Protein AF-0000000072303095 (afdb_homodimer)

Organism: Meleagris gallopavo (NCBI:txid9103)

Solvent-accessible surface area (backbone atoms only — not comparable to full-atom values): 35187 Å² total; per-residue (Å²): 137,79,79,78,81,76,79,79,78,76,76,75,73,76,74,73,74,80,62,56,91,81,59,52,53,69,92,52,25,49,20,36,34,30,20,55,57,15,39,23,52,45,64,68,56,49,47,39,30,75,75,62,30,64,69,54,31,46,50,50,41,56,76,38,31,84,55,69,64,47,73,21,48,40,32,64,38,52,52,29,50,51,49,46,37,54,54,42,42,71,76,35,71,84,61,37,74,36,70,40,50,30,44,39,29,37,48,44,72,78,46,41,57,25,55,52,45,28,36,55,72,73,66,54,86,64,82,45,76,43,66,47,56,70,40,80,55,58,79,48,38,65,80,62,54,43,46,33,38,38,23,53,45,59,68,58,27,46,52,27,43,76,72,72,31,23,40,21,23,44,40,71,42,79,40,94,61,87,66,63,88,69,44,33,32,44,32,31,26,38,65,20,25,38,24,31,38,59,67,59,50,40,34,74,74,63,29,65,70,52,37,45,54,50,37,59,77,37,35,88,50,61,69,56,70,20,64,40,35,64,45,54,49,55,52,44,55,54,50,49,56,32,42,75,68,76,28,60,94,70,43,35,65,44,39,34,39,50,26,45,52,29,26,57,60,40,34,45,23,53,49,50,27,38,48,75,72,71,46,78,56,36,23,39,33,22,40,33,44,48,78,60,39,51,52,44,61,66,67,46,39,47,36,31,41,33,41,48,66,69,59,39,51,46,25,22,76,67,24,35,32,29,24,42,21,82,40,48,73,75,49,57,63,62,71,76,101,130,86,76,79,80,74,81,80,76,78,78,74,74,73,74,75,61,72,40,55,90,81,61,52,53,65,91,52,26,48,20,37,36,31,20,57,58,15,41,23,52,43,63,68,57,49,48,39,30,73,75,63,29,64,70,55,30,49,51,51,41,55,77,38,30,85,54,70,64,46,73,21,47,40,33,63,38,53,53,28,49,51,48,44,37,53,55,43,43,70,77,36,73,85,61,38,74,37,71,39,48,30,44,40,31,39,48,44,44,78,48,44,42,26,55,36,46,28,37,54,71,74,65,54,85,47,33,29,34,38,25,39,38,70,41,79,56,58,72,48,38,65,52,60,54,43,44,33,38,39,22,54,46,56,68,58,26,46,52,28,42,76,71,71,32,23,40,22,26,43,42,71,42,80,40,93,62,86,66,63,88,69,44,31,31,43,32,30,26,38,67,20,26,38,24,31,37,60,67,59,50,40,32,73,74,62,30,66,68,52,37,44,52,49,36,58,76,36,36,87,49,61,69,53,70,20,64,40,35,64,45,54,49,51,52,42,55,54,50,49,58,32,42,73,69,75,28,58,94,70,43,34,65,45,40,34,38,51,26,50,51,34,50,90,58,41,32,63,25,53,54,50,27,36,48,73,71,71,44,80,69,72,39,77,45,61,41,56,65,51,78,60,42,72,56,44,61,73,67,46,38,45,34,31,41,33,43,48,64,69,59,39,51,45,24,21,75,68,26,34,31,31,24,41,22,82,41,46,74,76,48,61,62,58,69,79,98

Structure (mmCIF, N/CA/C/O backbone):
data_AF-0000000072303095-model_v1
#
loop_
_entity.id
_entity.type
_entity.pdbx_description
1 polymer "5'-nucleotidase, cytosolic IB"
#
loop_
_atom_site.group_PDB
_atom_site.id
_atom_site.type_symbol
_atom_site.label_atom_id
_atom_site.label_alt_id
_atom_site.label_comp_id
_atom_site.label_asym_id
_atom_site.label_entity_id
_atom_site.label_seq_id
_atom_site.pdbx_PDB_ins_code
_atom_site.Cartn_x
_atom_site.Cartn_y
_atom_site.Cartn_z
_atom_site.occupancy
_atom_site.B_iso_or_equiv
_atom_site.auth_seq_id
_atom_site.auth_comp_id
_atom_site.auth_asym_id
_atom_site.auth_atom_id
_atom_site.pdbx_PDB_model_num
ATOM 1 N N . ARG A 1 1 ? -30.75 59.688 62.031 1 27.16 1 ARG A N 1
ATOM 2 C CA . ARG A 1 1 ? -31.391 59.219 60.812 1 27.16 1 ARG A CA 1
ATOM 3 C C . ARG A 1 1 ? -30.375 59.031 59.688 1 27.16 1 ARG A C 1
ATOM 5 O O . ARG A 1 1 ? -29.938 60.031 59.094 1 27.16 1 ARG A O 1
ATOM 12 N N . SER A 1 2 ? -29.328 58.188 59.969 1 30 2 SER A N 1
ATOM 13 C CA . SER A 1 2 ? -28.078 57.844 59.312 1 30 2 SER A CA 1
ATOM 14 C C . SER A 1 2 ? -28.344 57.281 57.906 1 30 2 SER A C 1
ATOM 16 O O . SER A 1 2 ? -29.188 56.406 57.75 1 30 2 SER A O 1
ATOM 18 N N . VAL A 1 3 ? -28.125 58.125 56.844 1 33.91 3 VAL A N 1
ATOM 19 C CA . VAL A 1 3 ? -28.391 57.906 55.438 1 33.91 3 VAL A CA 1
ATOM 20 C C . VAL A 1 3 ? -27.641 56.656 54.969 1 33.91 3 VAL A C 1
ATOM 22 O O . VAL A 1 3 ? -26.438 56.531 55.219 1 33.91 3 VAL A O 1
ATOM 25 N N . PRO A 1 4 ? -28.281 55.5 54.75 1 33.28 4 PRO A N 1
ATOM 26 C CA . PRO A 1 4 ? -27.688 54.219 54.375 1 33.28 4 PRO A CA 1
ATOM 27 C C . PRO A 1 4 ? -26.891 54.312 53.062 1 33.28 4 PRO A C 1
ATOM 29 O O . PRO A 1 4 ? -27.25 55.094 52.188 1 33.28 4 PRO A O 1
ATOM 32 N N . ASP A 1 5 ? -25.562 54.188 53.062 1 31.42 5 ASP A N 1
ATOM 33 C CA . ASP A 1 5 ? -24.625 54.219 51.969 1 31.42 5 ASP A CA 1
ATOM 34 C C . ASP A 1 5 ? -25.062 53.281 50.844 1 31.42 5 ASP A C 1
ATOM 36 O O . ASP A 1 5 ? -25.422 52.125 51.094 1 31.42 5 ASP A O 1
ATOM 40 N N . ALA A 1 6 ? -25.562 53.75 49.656 1 31.03 6 ALA A N 1
ATOM 41 C CA . ALA A 1 6 ? -26.016 53.094 48.469 1 31.03 6 ALA A CA 1
ATOM 42 C C . ALA A 1 6 ? -24.938 52.188 47.875 1 31.03 6 ALA A C 1
ATOM 44 O O . ALA A 1 6 ? -23.797 52.594 47.719 1 31.03 6 ALA A O 1
ATOM 45 N N . PRO A 1 7 ? -24.984 50.844 48.062 1 31.06 7 PRO A N 1
ATOM 46 C CA . PRO A 1 7 ? -23.969 49.938 47.562 1 31.06 7 PRO A CA 1
ATOM 47 C C . PRO A 1 7 ? -23.766 50.094 46.031 1 31.06 7 PRO A C 1
ATOM 49 O O . PRO A 1 7 ? -24.719 50.312 45.312 1 31.06 7 PRO A O 1
ATOM 52 N N . GLY A 1 8 ? -22.734 50.781 45.531 1 26.62 8 GLY A N 1
ATOM 53 C CA . GLY A 1 8 ? -22.391 50.938 44.125 1 26.62 8 GLY A CA 1
ATOM 54 C C . GLY A 1 8 ? -22.297 49.625 43.375 1 26.62 8 GLY A C 1
ATOM 55 O O . GLY A 1 8 ? -21.547 48.75 43.781 1 26.62 8 GLY A O 1
ATOM 56 N N . ALA A 1 9 ? -23.359 49.094 42.719 1 28.3 9 ALA A N 1
ATOM 57 C CA . ALA A 1 9 ? -23.484 47.906 41.844 1 28.3 9 ALA A CA 1
ATOM 58 C C . ALA A 1 9 ? -22.438 47.938 40.719 1 28.3 9 ALA A C 1
ATOM 60 O O . ALA A 1 9 ? -22.484 48.812 39.875 1 28.3 9 ALA A O 1
ATOM 61 N N . GLY A 1 10 ? -21.172 47.75 40.969 1 28.39 10 GLY A N 1
ATOM 62 C CA . GLY A 1 10 ? -20.219 47.594 39.875 1 28.39 10 GLY A CA 1
ATOM 63 C C . GLY A 1 10 ? -20.672 46.562 38.844 1 28.39 10 GLY A C 1
ATOM 64 O O . GLY A 1 10 ? -20.828 45.375 39.156 1 28.39 10 GLY A O 1
ATOM 65 N N . ALA A 1 11 ? -21.5 46.875 37.875 1 28.92 11 ALA A N 1
ATOM 66 C CA . ALA A 1 11 ? -21.891 46.062 36.719 1 28.92 11 ALA A CA 1
ATOM 67 C C . ALA A 1 11 ? -20.656 45.562 35.969 1 28.92 11 ALA A C 1
ATOM 69 O O . ALA A 1 11 ? -19.938 46.312 35.344 1 28.92 11 ALA A O 1
ATOM 70 N N . GLY A 1 12 ? -19.797 44.781 36.469 1 29.84 12 GLY A N 1
ATOM 71 C CA . GLY A 1 12 ? -18.844 44.094 35.625 1 29.84 12 GLY A CA 1
ATOM 72 C C . GLY A 1 12 ? -19.453 43.562 34.344 1 29.84 12 GLY A C 1
ATOM 73 O O . GLY A 1 12 ? -20.297 42.656 34.375 1 29.84 12 GLY A O 1
ATOM 74 N N . GLY A 1 13 ? -19.734 44.312 33.344 1 30.7 13 GLY A N 1
ATOM 75 C CA . GLY A 1 13 ? -20.219 43.875 32.062 1 30.7 13 GLY A CA 1
ATOM 76 C C . GLY A 1 13 ? -19.5 42.656 31.531 1 30.7 13 GLY A C 1
ATOM 77 O O . GLY A 1 13 ? -18.266 42.562 31.578 1 30.7 13 GLY A O 1
ATOM 78 N N . ALA A 1 14 ? -20.062 41.5 31.531 1 33.72 14 ALA A N 1
ATOM 79 C CA . ALA A 1 14 ? -19.641 40.312 30.844 1 33.72 14 ALA A CA 1
ATOM 80 C C . ALA A 1 14 ? -19.172 40.625 29.422 1 33.72 14 ALA A C 1
ATOM 82 O O . ALA A 1 14 ? -19.922 41.188 28.625 1 33.72 14 ALA A O 1
ATOM 83 N N . VAL A 1 15 ? -18 41 29.172 1 34.81 15 VAL A N 1
ATOM 84 C CA . VAL A 1 15 ? -17.453 40.969 27.812 1 34.81 15 VAL A CA 1
ATOM 85 C C . VAL A 1 15 ? -18.016 39.812 27.031 1 34.81 15 VAL A C 1
ATOM 87 O O . VAL A 1 15 ? -17.875 38.656 27.438 1 34.81 15 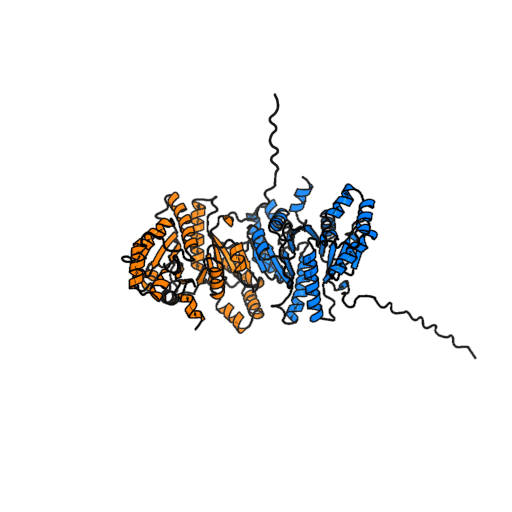VAL A O 1
ATOM 90 N N . ALA A 1 16 ? -19.078 39.812 26.406 1 37.66 16 ALA A N 1
ATOM 91 C CA . ALA A 1 16 ? -19.547 38.875 25.375 1 37.66 16 ALA A CA 1
ATOM 92 C C . ALA A 1 16 ? -18.375 38.375 24.531 1 37.66 16 ALA A C 1
ATOM 94 O O . ALA A 1 16 ? -17.672 39.156 23.891 1 37.66 16 ALA A O 1
ATOM 95 N N . THR A 1 17 ? -17.625 37.438 24.984 1 41.47 17 THR A N 1
ATOM 96 C CA . THR A 1 17 ? -16.609 36.781 24.141 1 41.47 17 THR A CA 1
ATOM 97 C C . THR A 1 17 ? -17.109 36.625 22.719 1 41.47 17 THR A C 1
ATOM 99 O O . THR A 1 17 ? -18.188 36.062 22.469 1 41.47 17 THR A O 1
ATOM 102 N N . LEU A 1 18 ? -17 37.594 21.859 1 45.16 18 LEU A N 1
ATOM 103 C CA . LEU A 1 18 ? -17.203 37.625 20.406 1 45.16 18 LEU A CA 1
ATOM 104 C C . LEU A 1 18 ? -16.75 36.344 19.75 1 45.16 18 LEU A C 1
ATOM 106 O O . LEU A 1 18 ? -16.406 36.312 18.562 1 45.16 18 LEU A O 1
ATOM 110 N N . LEU A 1 19 ? -16.578 35.344 20.5 1 52.59 19 LEU A N 1
ATOM 111 C CA . LEU A 1 19 ? -16.125 34.125 19.828 1 52.59 19 LEU A CA 1
ATOM 112 C C . LEU A 1 19 ? -17.203 33.562 18.922 1 52.59 19 LEU A C 1
ATOM 114 O O . LEU A 1 19 ? -18.375 33.531 19.297 1 52.59 19 LEU A O 1
ATOM 118 N N . SER A 1 20 ? -16.938 33.531 17.656 1 60.81 20 SER A N 1
ATOM 119 C CA . SER A 1 20 ? -17.828 32.812 16.75 1 60.81 20 SER A CA 1
ATOM 120 C C . SER A 1 20 ? -18.219 31.453 17.328 1 60.81 20 SER A C 1
ATOM 122 O O . SER A 1 20 ? -17.391 30.75 17.906 1 60.81 20 SER A O 1
ATOM 124 N N . PRO A 1 21 ? -19.469 31.297 17.641 1 58.56 21 PRO A N 1
ATOM 125 C CA . PRO A 1 21 ? -19.984 30.031 18.172 1 58.56 21 PRO A CA 1
ATOM 126 C C . PRO A 1 21 ? -19.344 28.812 17.516 1 58.56 21 PRO A C 1
ATOM 128 O O . PRO A 1 21 ? -19.344 27.719 18.094 1 58.56 21 PRO A O 1
ATOM 131 N N . LEU A 1 22 ? -18.688 29.031 16.469 1 68 22 LEU A N 1
ATOM 132 C CA . LEU A 1 22 ? -18.172 27.891 15.734 1 68 22 LEU A CA 1
ATOM 133 C C . LEU A 1 22 ? -16.703 27.641 16.062 1 68 22 LEU A C 1
ATOM 135 O O . LEU A 1 22 ? -16.156 26.594 15.711 1 68 22 LEU A O 1
ATOM 139 N N . GLN A 1 23 ? -16.141 28.531 16.844 1 77.88 23 GLN A N 1
ATOM 140 C CA . GLN A 1 23 ? -14.711 28.406 17.109 1 77.88 23 GLN A CA 1
ATOM 141 C C . GLN A 1 23 ? -14.453 27.656 18.422 1 77.88 23 GLN A C 1
ATOM 143 O O . GLN A 1 23 ? -14.977 28.031 19.469 1 77.88 23 GLN A O 1
ATOM 148 N N . PRO A 1 24 ? -13.633 26.641 18.359 1 83.38 24 PRO A N 1
ATOM 149 C CA . PRO A 1 24 ? -13.312 25.938 19.609 1 83.38 24 PRO A CA 1
ATOM 150 C C . PRO A 1 24 ? -12.367 26.719 20.516 1 83.38 24 PRO A C 1
ATOM 152 O O . PRO A 1 24 ? -11.594 27.547 20.031 1 83.38 24 PRO A O 1
ATOM 155 N N . LYS A 1 25 ? -12.539 26.453 21.812 1 84.19 25 LYS A N 1
ATOM 156 C CA . LYS A 1 25 ? -11.57 27.016 22.734 1 84.19 25 LYS A CA 1
ATOM 157 C C . LYS A 1 25 ? -10.18 26.438 22.516 1 84.19 25 LYS A C 1
ATOM 159 O O . LYS A 1 25 ? -10.023 25.234 22.359 1 84.19 25 LYS A O 1
ATOM 164 N N . PRO A 1 26 ? -9.234 27.203 22.484 1 82.75 26 PRO A N 1
ATOM 165 C CA . PRO A 1 26 ? -7.879 26.812 22.094 1 82.75 26 PRO A CA 1
ATOM 166 C C . PRO A 1 26 ? -7.352 25.641 22.922 1 82.75 26 PRO A C 1
ATOM 168 O O . PRO A 1 26 ? -6.656 24.766 22.391 1 82.75 26 PRO A O 1
ATOM 171 N N . GLN A 1 27 ? -7.703 25.531 24.188 1 85.69 27 GLN A N 1
ATOM 172 C CA . GLN A 1 27 ? -7.16 24.5 25.062 1 85.69 27 GLN A CA 1
ATOM 173 C C . GLN A 1 27 ? -7.672 23.125 24.672 1 85.69 27 GLN A C 1
ATOM 175 O O . GLN A 1 27 ? -7.055 22.109 25 1 85.69 27 GLN A O 1
ATOM 180 N N . HIS A 1 28 ? -8.719 23.094 23.969 1 89.62 28 HIS A N 1
ATOM 181 C CA . HIS A 1 28 ? -9.328 21.828 23.609 1 89.62 28 HIS A CA 1
ATOM 182 C C . HIS A 1 28 ? -9.18 21.547 22.125 1 89.62 28 HIS A C 1
ATOM 184 O O . HIS A 1 28 ? -9.445 20.438 21.656 1 89.62 28 HIS A O 1
ATOM 190 N N . ALA A 1 29 ? -8.75 22.547 21.438 1 94.62 29 ALA A N 1
ATOM 191 C CA . ALA A 1 29 ? -8.688 22.453 19.984 1 94.62 29 ALA A CA 1
ATOM 192 C C . ALA A 1 29 ? -7.395 21.781 19.531 1 94.62 29 ALA A C 1
ATOM 194 O O . ALA A 1 29 ? -6.422 21.719 20.281 1 94.62 29 ALA A O 1
ATOM 195 N N . ILE A 1 30 ? -7.445 21.203 18.406 1 97.19 30 ILE A N 1
ATOM 196 C CA . ILE A 1 30 ? -6.234 20.812 17.688 1 97.19 30 ILE A CA 1
ATOM 197 C C . ILE A 1 30 ? -5.82 21.938 16.734 1 97.19 30 ILE A C 1
ATOM 199 O O . ILE A 1 30 ? -6.383 22.078 15.648 1 97.19 30 ILE A O 1
ATOM 203 N N . THR A 1 31 ? -4.855 22.703 17.141 1 97.94 31 THR A N 1
ATOM 204 C CA . THR A 1 31 ? -4.484 23.906 16.422 1 97.94 31 THR A CA 1
ATOM 205 C C . THR A 1 31 ? -3.502 23.594 15.305 1 97.94 31 THR A C 1
ATOM 207 O O . THR A 1 31 ? -2.426 23.047 15.547 1 97.94 31 THR A O 1
ATOM 210 N N . VAL A 1 32 ? -3.857 23.906 14.102 1 98.5 32 VAL A N 1
ATOM 211 C CA . VAL A 1 32 ? -3.002 23.797 12.922 1 98.5 32 VAL A CA 1
ATOM 212 C C . VAL A 1 32 ? -2.639 25.188 12.414 1 98.5 32 VAL A C 1
ATOM 214 O O . VAL A 1 32 ? -3.498 25.906 11.914 1 98.5 32 VAL A O 1
ATOM 217 N N . ALA A 1 33 ? -1.366 25.531 12.562 1 98.56 33 ALA A N 1
ATOM 218 C CA . ALA A 1 33 ? -0.869 26.812 12.062 1 98.56 33 ALA A CA 1
ATOM 219 C C . ALA A 1 33 ? -0.322 26.672 10.648 1 98.56 33 ALA A C 1
ATOM 221 O O . ALA A 1 33 ? 0.458 25.75 10.367 1 98.56 33 ALA A O 1
ATOM 222 N N . VAL A 1 34 ? -0.742 27.547 9.773 1 98.31 34 VAL A N 1
ATOM 223 C CA . VAL A 1 34 ? -0.31 27.516 8.375 1 98.31 34 VAL A CA 1
ATOM 224 C C . VAL A 1 34 ? 0.239 28.891 7.977 1 98.31 34 VAL A C 1
ATOM 226 O O . VAL A 1 34 ? -0.32 29.922 8.352 1 98.31 34 VAL A O 1
ATOM 229 N N . SER A 1 35 ? 1.348 28.875 7.336 1 97.38 35 SER A N 1
ATOM 230 C CA . SER A 1 35 ? 1.865 30.141 6.82 1 97.38 35 SER A CA 1
ATOM 231 C C . SER A 1 35 ? 1.101 30.594 5.578 1 97.38 35 SER A C 1
ATOM 233 O O . SER A 1 35 ? 0.428 29.781 4.934 1 97.38 35 SER A O 1
ATOM 235 N N . SER A 1 36 ? 1.214 31.891 5.266 1 95.88 36 SER A N 1
ATOM 236 C CA . SER A 1 36 ? 0.499 32.438 4.117 1 95.88 36 SER A CA 1
ATOM 237 C C . SER A 1 36 ? 0.958 31.781 2.816 1 95.88 36 SER A C 1
ATOM 239 O O . SER A 1 36 ? 0.139 31.469 1.951 1 95.88 36 SER A O 1
ATOM 241 N N . ARG A 1 37 ? 2.26 31.469 2.715 1 95.06 37 ARG A N 1
ATOM 242 C CA . ARG A 1 37 ? 2.811 30.906 1.488 1 95.06 37 ARG A CA 1
ATOM 243 C C . ARG A 1 37 ? 2.475 29.422 1.374 1 95.06 37 ARG A C 1
ATOM 245 O O . ARG A 1 37 ? 2.617 28.828 0.302 1 95.06 37 ARG A O 1
ATOM 252 N N . ALA A 1 38 ? 2.104 28.812 2.461 1 96.94 38 ALA A N 1
ATOM 253 C CA . ALA A 1 38 ? 1.609 27.438 2.395 1 96.94 38 ALA A CA 1
ATOM 254 C C . ALA A 1 38 ? 0.136 27.406 1.999 1 96.94 38 ALA A C 1
ATOM 256 O O . ALA A 1 38 ? -0.295 26.516 1.266 1 96.94 38 ALA A O 1
ATOM 257 N N . LEU A 1 39 ? -0.591 28.359 2.445 1 97.31 39 LEU A N 1
ATOM 258 C CA . LEU A 1 39 ? -2.029 28.375 2.199 1 97.31 39 LEU A CA 1
ATOM 259 C C . LEU A 1 39 ? -2.334 28.875 0.788 1 97.31 39 LEU A C 1
ATOM 261 O O . LEU A 1 39 ? -3.258 28.375 0.141 1 97.31 39 LEU A O 1
ATOM 265 N N . PHE A 1 40 ? -1.58 29.844 0.32 1 96.25 40 PHE A N 1
ATOM 266 C CA . PHE A 1 40 ? -1.816 30.438 -0.988 1 96.25 40 PHE A CA 1
ATOM 267 C C . PHE A 1 40 ? -0.542 30.438 -1.823 1 96.25 40 PHE A C 1
ATOM 269 O O . PHE A 1 40 ? 0.563 30.406 -1.278 1 96.25 40 PHE A O 1
ATOM 276 N N . ASP A 1 41 ? -0.735 30.453 -3.123 1 94.94 41 ASP A N 1
ATOM 277 C CA . ASP A 1 41 ? 0.385 30.594 -4.047 1 94.94 41 ASP A CA 1
ATOM 278 C C . ASP A 1 41 ? 0.862 32.062 -4.102 1 94.94 41 ASP A C 1
ATOM 280 O O . ASP A 1 41 ? 0.244 32.875 -4.758 1 94.94 41 ASP A O 1
ATOM 284 N N . LEU A 1 42 ? 1.991 32.344 -3.512 1 94.19 42 LEU A N 1
ATOM 285 C CA . LEU A 1 42 ? 2.533 33.688 -3.459 1 94.19 42 LEU A CA 1
ATOM 286 C C . LEU A 1 42 ? 3.885 33.781 -4.164 1 94.19 42 LEU A C 1
ATOM 288 O O . LEU A 1 42 ? 4.773 34.5 -3.74 1 94.19 42 LEU A O 1
ATOM 292 N N . VAL A 1 43 ? 4.031 32.969 -5.141 1 91.5 43 VAL A N 1
ATOM 293 C CA . VAL A 1 43 ? 5.305 32.906 -5.852 1 91.5 43 VAL A CA 1
ATOM 294 C C . VAL A 1 43 ? 5.633 34.25 -6.465 1 91.5 43 VAL A C 1
ATOM 296 O O . VAL A 1 43 ? 6.742 34.781 -6.305 1 91.5 43 VAL A O 1
ATOM 299 N N . GLU A 1 44 ? 4.699 34.844 -7.172 1 93 44 GLU A N 1
ATOM 300 C CA . GLU A 1 44 ? 4.902 36.156 -7.785 1 93 44 GLU A CA 1
ATOM 301 C C . GLU A 1 44 ? 5.164 37.219 -6.73 1 93 44 GLU A C 1
ATOM 303 O O . GLU A 1 44 ? 6.059 38.062 -6.887 1 93 44 GLU A O 1
ATOM 308 N N . GLU A 1 45 ? 4.352 37.219 -5.727 1 93.31 45 GLU A N 1
ATOM 309 C CA . GLU A 1 45 ? 4.496 38.188 -4.645 1 93.31 45 GLU A CA 1
ATOM 310 C C . GLU A 1 45 ? 5.867 38.062 -3.98 1 93.31 45 GLU A C 1
ATOM 312 O O . GLU A 1 45 ? 6.5 39.094 -3.68 1 93.31 45 GLU A O 1
ATOM 317 N N . ARG A 1 46 ? 6.277 36.844 -3.764 1 90.81 46 ARG A N 1
ATOM 318 C CA . ARG A 1 46 ? 7.594 36.625 -3.176 1 90.81 46 ARG A CA 1
ATOM 319 C C . ARG A 1 46 ? 8.695 37.156 -4.086 1 90.81 46 ARG A C 1
ATOM 321 O O . ARG A 1 46 ? 9.68 37.75 -3.609 1 90.81 46 ARG A O 1
ATOM 328 N N . ARG A 1 47 ? 8.562 36.938 -5.32 1 94.56 47 ARG A N 1
ATOM 329 C CA . ARG A 1 47 ? 9.523 37.469 -6.285 1 94.56 47 ARG A CA 1
ATOM 330 C C . ARG A 1 47 ? 9.617 38.969 -6.207 1 94.56 47 ARG A C 1
ATOM 332 O O . ARG A 1 47 ? 10.719 39.531 -6.195 1 94.56 47 ARG A O 1
ATOM 339 N N . ILE A 1 48 ? 8.516 39.625 -6.191 1 95.5 48 ILE A N 1
ATOM 340 C CA . ILE A 1 48 ? 8.477 41.062 -6.094 1 95.5 48 ILE A CA 1
ATOM 341 C C . ILE A 1 48 ? 9.188 41.531 -4.824 1 95.5 48 ILE A C 1
ATOM 343 O O . ILE A 1 48 ? 10 42.438 -4.855 1 95.5 48 ILE A O 1
ATOM 347 N N . TYR A 1 49 ? 8.906 40.875 -3.725 1 92.25 49 TYR A N 1
ATOM 348 C CA . TYR A 1 49 ? 9.547 41.188 -2.455 1 92.25 49 TYR A CA 1
ATOM 349 C C . TYR A 1 49 ? 11.062 41.062 -2.561 1 92.25 49 TYR A C 1
ATOM 351 O O . TYR A 1 49 ? 11.797 41.938 -2.137 1 92.25 49 TYR A O 1
ATOM 359 N N . GLU A 1 50 ? 11.508 39.969 -3.123 1 93.38 50 GLU A N 1
ATOM 360 C CA . GLU A 1 50 ? 12.938 39.656 -3.199 1 93.38 50 GLU A CA 1
ATOM 361 C C . GLU A 1 50 ? 13.648 40.594 -4.176 1 93.38 50 GLU A C 1
ATOM 363 O O . GLU A 1 50 ? 14.766 41.031 -3.918 1 93.38 50 GLU A O 1
ATOM 368 N N . GLU A 1 51 ? 13 40.906 -5.246 1 96.75 51 GLU A N 1
ATOM 369 C CA . GLU A 1 51 ? 13.641 41.656 -6.32 1 96.75 51 GLU A CA 1
ATOM 370 C C . GLU A 1 51 ? 13.461 43.156 -6.125 1 96.75 51 GLU A C 1
ATOM 372 O O . GLU A 1 51 ? 14.328 43.938 -6.5 1 96.75 51 GLU A O 1
ATOM 377 N N . GLN A 1 52 ? 12.344 43.562 -5.574 1 96.62 52 GLN A N 1
ATOM 378 C CA . GLN A 1 52 ? 12.016 44.969 -5.59 1 96.62 52 GLN A CA 1
ATOM 379 C C . GLN A 1 52 ? 11.891 45.531 -4.176 1 96.62 52 GLN A C 1
ATOM 381 O O . GLN A 1 52 ? 11.797 46.75 -3.984 1 96.62 52 GLN A O 1
ATOM 386 N N . GLY A 1 53 ? 11.812 44.719 -3.203 1 93.44 53 GLY A N 1
ATOM 387 C CA . GLY A 1 53 ? 11.844 45.156 -1.817 1 93.44 53 GLY A CA 1
ATOM 388 C C . GLY A 1 53 ? 10.477 45.219 -1.176 1 93.44 53 GLY A C 1
ATOM 389 O O . GLY A 1 53 ? 9.461 45 -1.848 1 93.44 53 GLY A O 1
ATOM 390 N N . LEU A 1 54 ? 10.398 45.469 0.064 1 91.56 54 LEU A N 1
ATOM 391 C CA . LEU A 1 54 ? 9.203 45.438 0.902 1 91.56 54 LEU A CA 1
ATOM 392 C C . LEU A 1 54 ? 8.18 46.469 0.441 1 91.56 54 LEU A C 1
ATOM 394 O O . LEU A 1 54 ? 6.988 46.156 0.358 1 91.56 54 LEU A O 1
ATOM 398 N N . GLU A 1 55 ? 8.641 47.656 0.191 1 93.69 55 GLU A N 1
ATOM 399 C CA . GLU A 1 55 ? 7.73 48.75 -0.166 1 93.69 55 GLU A CA 1
ATOM 400 C C . GLU A 1 55 ? 6.941 48.406 -1.431 1 93.69 55 GLU A C 1
ATOM 402 O O . GLU A 1 55 ? 5.727 48.594 -1.479 1 93.69 55 GLU A O 1
ATOM 407 N N . LYS A 1 56 ? 7.629 47.938 -2.422 1 95.38 56 LYS A N 1
ATOM 408 C CA . LYS A 1 56 ? 6.973 47.562 -3.674 1 95.38 56 LYS A CA 1
ATOM 409 C C . LYS A 1 56 ? 6.047 46.375 -3.482 1 95.38 56 LYS A C 1
ATOM 411 O O . LYS A 1 56 ? 5 46.281 -4.125 1 95.38 56 LYS A O 1
ATOM 416 N N . TYR A 1 57 ? 6.488 45.438 -2.67 1 94.56 57 TYR A N 1
ATOM 417 C CA . TYR A 1 57 ? 5.668 44.312 -2.32 1 94.56 57 TYR A CA 1
ATOM 418 C C . TYR A 1 57 ? 4.355 44.75 -1.687 1 94.56 57 TYR A C 1
ATOM 420 O O . TYR A 1 57 ? 3.281 44.281 -2.088 1 94.56 57 TYR A O 1
ATOM 428 N N . VAL A 1 58 ? 4.414 45.625 -0.73 1 93.56 58 VAL A N 1
ATOM 429 C CA . VAL A 1 58 ? 3.232 46.094 -0.026 1 93.56 58 VAL A CA 1
ATOM 430 C C . VAL A 1 58 ? 2.314 46.844 -1.001 1 93.56 58 VAL A C 1
ATOM 432 O O . VAL A 1 58 ? 1.098 46.625 -0.994 1 93.56 58 VAL A O 1
ATOM 435 N N . GLU A 1 59 ? 2.908 47.688 -1.794 1 95.25 59 GLU A N 1
ATOM 436 C CA . GLU A 1 59 ? 2.15 48.406 -2.801 1 95.25 59 GLU A CA 1
ATOM 437 C C . GLU A 1 59 ? 1.407 47.469 -3.736 1 95.25 59 GLU A C 1
ATOM 439 O O . GLU A 1 59 ? 0.222 47.656 -4.016 1 95.25 59 GLU A O 1
ATOM 444 N N . TYR A 1 60 ? 2.1 46.5 -4.18 1 96.19 60 TYR A N 1
ATOM 445 C CA . TYR A 1 60 ? 1.518 45.531 -5.094 1 96.19 60 TYR A CA 1
ATOM 446 C C . TYR A 1 60 ? 0.337 44.812 -4.449 1 96.19 60 TYR A C 1
ATOM 448 O O . TYR A 1 60 ? -0.716 44.656 -5.07 1 96.19 60 TYR A O 1
ATOM 456 N N . GLN A 1 61 ? 0.511 44.375 -3.223 1 95.12 61 GLN A N 1
ATOM 457 C CA . GLN A 1 61 ? -0.539 43.656 -2.496 1 95.12 61 GLN A CA 1
ATOM 458 C C . GLN A 1 61 ? -1.755 44.562 -2.279 1 95.12 61 GLN A C 1
ATOM 460 O O . GLN A 1 61 ? -2.896 44.094 -2.406 1 95.12 61 GLN A O 1
ATOM 465 N N . GLN A 1 62 ? -1.53 45.812 -1.981 1 94.5 62 GLN A N 1
ATOM 466 C CA . GLN A 1 62 ? -2.621 46.75 -1.761 1 94.5 62 GLN A CA 1
ATOM 467 C C . GLN A 1 62 ? -3.385 47.031 -3.053 1 94.5 62 GLN A C 1
ATOM 469 O O . GLN A 1 62 ? -4.617 47.094 -3.049 1 94.5 62 GLN A O 1
ATOM 474 N N . GLU A 1 63 ? -2.676 47.125 -4.156 1 96.25 63 GLU A N 1
ATOM 475 C CA . GLU A 1 63 ? -3.293 47.375 -5.453 1 96.25 63 GLU A CA 1
ATOM 476 C C . GLU A 1 63 ? -4.105 46.188 -5.926 1 96.25 63 GLU A C 1
ATOM 478 O O . GLU A 1 63 ? -5.043 46.344 -6.715 1 96.25 63 GLU A O 1
ATOM 483 N N . ASN A 1 64 ? -3.725 45.062 -5.418 1 96.44 64 ASN A N 1
ATOM 484 C CA . ASN A 1 64 ? -4.375 43.812 -5.855 1 96.44 64 ASN A CA 1
ATOM 485 C C . ASN A 1 64 ? -5.176 43.188 -4.727 1 96.44 64 ASN A C 1
ATOM 487 O O . ASN A 1 64 ? -5.348 41.969 -4.699 1 96.44 64 ASN A O 1
ATOM 491 N N . GLU A 1 65 ? -5.609 43.938 -3.766 1 94.81 65 GLU A N 1
ATOM 492 C CA . GLU A 1 65 ? -6.277 43.438 -2.566 1 94.81 65 GLU A CA 1
ATOM 493 C C . GLU A 1 65 ? -7.52 42.625 -2.922 1 94.81 65 GLU A C 1
ATOM 495 O O . GLU A 1 65 ? -7.914 41.719 -2.182 1 94.81 65 GLU A O 1
ATOM 500 N N . ASN A 1 66 ? -8.125 42.906 -4.102 1 94.75 66 ASN A N 1
ATOM 501 C CA . ASN A 1 66 ? -9.367 42.219 -4.488 1 94.75 66 ASN A CA 1
ATOM 502 C C . ASN A 1 66 ? -9.125 41.125 -5.516 1 94.75 66 ASN A C 1
ATOM 504 O O . ASN A 1 66 ? -10.062 40.469 -5.961 1 94.75 66 ASN A O 1
ATOM 508 N N . VAL A 1 67 ? -7.891 40.938 -5.898 1 97.25 67 VAL A N 1
ATOM 509 C CA . VAL A 1 67 ? -7.535 39.812 -6.738 1 97.25 67 VAL A CA 1
ATOM 510 C C . VAL A 1 67 ? -7.27 38.562 -5.863 1 97.25 67 VAL A C 1
ATOM 512 O O . VAL A 1 67 ? -6.332 38.562 -5.062 1 97.25 67 VAL A O 1
ATOM 515 N N . THR A 1 68 ? -8.086 37.594 -6.008 1 97.75 68 THR A N 1
ATOM 516 C CA . THR A 1 68 ? -8.031 36.406 -5.172 1 97.75 68 THR A CA 1
ATOM 517 C C . THR A 1 68 ? -6.711 35.688 -5.367 1 97.75 68 THR A C 1
ATOM 519 O O . THR A 1 68 ? -6.25 35.5 -6.496 1 97.75 68 THR A O 1
ATOM 522 N N . LEU A 1 69 ? -6.137 35.312 -4.297 1 97 69 LEU A N 1
ATOM 523 C CA . LEU A 1 69 ? -4.922 34.5 -4.344 1 97 69 LEU A CA 1
ATOM 524 C C . LEU A 1 69 ? -5.242 33.062 -4.723 1 97 69 LEU A C 1
ATOM 526 O O . LEU A 1 69 ? -6.254 32.531 -4.285 1 97 69 LEU A O 1
ATOM 530 N N . LYS A 1 70 ? -4.363 32.5 -5.48 1 95.5 70 LYS A N 1
ATOM 531 C CA . LYS A 1 70 ? -4.539 31.109 -5.863 1 95.5 70 LYS A CA 1
ATOM 532 C C . LYS A 1 70 ? -4.172 30.172 -4.719 1 95.5 70 LYS A C 1
ATOM 534 O O . LYS A 1 70 ? -3.35 30.516 -3.867 1 95.5 70 LYS A O 1
ATOM 539 N N . PRO A 1 71 ? -4.766 28.953 -4.746 1 95.25 71 PRO A N 1
ATOM 540 C CA . PRO A 1 71 ? -4.473 27.984 -3.699 1 95.25 71 PRO A CA 1
ATOM 541 C C . PRO A 1 71 ? -2.998 27.578 -3.656 1 95.25 71 PRO A C 1
ATOM 543 O O . PRO A 1 71 ? -2.365 27.438 -4.703 1 95.25 71 PRO A O 1
ATOM 546 N N . GLY A 1 72 ? -2.486 27.484 -2.438 1 95.62 72 GLY A N 1
ATOM 547 C CA . GLY A 1 72 ? -1.154 26.938 -2.211 1 95.62 72 GLY A CA 1
ATOM 548 C C . GLY A 1 72 ? -1.159 25.469 -1.851 1 95.62 72 GLY A C 1
ATOM 549 O O . GLY A 1 72 ? -2.189 24.797 -1.959 1 95.62 72 GLY A O 1
ATOM 550 N N . PRO A 1 73 ? -0.001 24.969 -1.486 1 94.81 73 PRO A N 1
ATOM 551 C CA . PRO A 1 73 ? 0.129 23.531 -1.263 1 94.81 73 PRO A CA 1
ATOM 552 C C . PRO A 1 73 ? -0.691 23.047 -0.071 1 94.81 73 PRO A C 1
ATOM 554 O O . PRO A 1 73 ? -1.084 21.875 -0.024 1 94.81 73 PRO A O 1
ATOM 557 N N . ALA A 1 74 ? -1.029 23.891 0.893 1 96.88 74 ALA A N 1
ATOM 558 C CA . ALA A 1 74 ? -1.755 23.453 2.082 1 96.88 74 ALA A CA 1
ATOM 559 C C . ALA A 1 74 ? -3.258 23.672 1.917 1 96.88 74 ALA A C 1
ATOM 561 O O . ALA A 1 74 ? -4.043 23.297 2.795 1 96.88 74 ALA A O 1
ATOM 562 N N . PHE A 1 75 ? -3.711 24.203 0.827 1 96.25 75 PHE A N 1
ATOM 563 C CA . PHE A 1 75 ? -5.078 24.672 0.654 1 96.25 75 PHE A CA 1
ATOM 564 C C . PHE A 1 75 ? -6.074 23.531 0.803 1 96.25 75 PHE A C 1
ATOM 566 O O . PHE A 1 75 ? -7.004 23.609 1.605 1 96.25 75 PHE A O 1
ATOM 573 N N . HIS A 1 76 ? -5.848 22.5 0.109 1 95.56 76 HIS A N 1
ATOM 574 C CA . HIS A 1 76 ? -6.797 21.391 0.118 1 95.56 76 HIS A CA 1
ATOM 575 C C . HIS A 1 76 ? -6.742 20.625 1.437 1 95.56 76 HIS A C 1
ATOM 577 O O . HIS A 1 76 ? -7.75 20.062 1.881 1 95.56 76 HIS A O 1
ATOM 583 N N . PHE A 1 77 ? -5.586 20.594 2.021 1 97.25 77 PHE A N 1
ATOM 584 C CA . PHE A 1 77 ? -5.488 20.047 3.367 1 97.25 77 PHE A CA 1
ATOM 585 C C . PHE A 1 77 ? -6.375 20.812 4.336 1 97.25 77 PHE A C 1
ATOM 587 O O . PHE A 1 77 ? -7.137 20.219 5.098 1 97.25 77 PHE A O 1
ATOM 594 N N . VAL A 1 78 ? -6.305 22.109 4.309 1 97.81 78 VAL A N 1
ATOM 595 C CA . VAL A 1 78 ? -7.098 22.969 5.176 1 97.81 78 VAL A CA 1
ATOM 596 C C . VAL A 1 78 ? -8.586 22.766 4.906 1 97.81 78 VAL A C 1
ATOM 598 O O . VAL A 1 78 ? -9.383 22.641 5.844 1 97.81 78 VAL A O 1
ATOM 601 N N . LYS A 1 79 ? -8.938 22.672 3.652 1 97.12 79 LYS A N 1
ATOM 602 C CA . LYS A 1 79 ? -10.328 22.406 3.303 1 97.12 79 LYS A CA 1
ATOM 603 C C . LYS A 1 79 ? -10.805 21.078 3.898 1 97.12 79 LYS A C 1
ATOM 605 O O . LYS A 1 79 ? -11.938 20.984 4.383 1 97.12 79 LYS A O 1
ATOM 610 N N . ALA A 1 80 ? -9.969 20.125 3.828 1 97.94 80 ALA A N 1
ATOM 611 C CA . ALA A 1 80 ? -10.32 18.812 4.371 1 97.94 80 ALA A CA 1
ATOM 612 C C . ALA A 1 80 ? -10.484 18.875 5.887 1 97.94 80 ALA A C 1
ATOM 614 O O . ALA A 1 80 ? -11.367 18.219 6.449 1 97.94 80 ALA A O 1
ATOM 615 N N . LEU A 1 81 ? -9.617 19.641 6.582 1 98.19 81 LEU A N 1
ATOM 616 C CA . LEU A 1 81 ? -9.773 19.828 8.023 1 98.19 81 LEU A CA 1
ATOM 617 C C . LEU A 1 81 ? -11.133 20.438 8.344 1 98.19 81 LEU A C 1
ATOM 619 O O . LEU A 1 81 ? -11.781 20.016 9.312 1 98.19 81 LEU A O 1
ATOM 623 N N . GLU A 1 82 ? -11.516 21.375 7.566 1 97 82 GLU A N 1
ATOM 624 C CA . GLU A 1 82 ? -12.781 22.062 7.789 1 97 82 GLU A CA 1
ATOM 625 C C . GLU A 1 82 ? -13.961 21.109 7.57 1 97 82 GLU A C 1
ATOM 627 O O . GLU A 1 82 ? -14.984 21.219 8.25 1 97 82 GLU A O 1
ATOM 632 N N . HIS A 1 83 ? -13.836 20.25 6.621 1 97.44 83 HIS A N 1
ATOM 633 C CA . HIS A 1 83 ? -14.875 19.234 6.426 1 97.44 83 HIS A CA 1
ATOM 634 C C . HIS A 1 83 ? -15.023 18.359 7.656 1 97.44 83 HIS A C 1
ATOM 636 O O . HIS A 1 83 ? -16.141 18.047 8.07 1 97.44 83 HIS A O 1
ATOM 642 N N . VAL A 1 84 ? -13.914 17.922 8.188 1 98 84 VAL A N 1
ATOM 643 C CA . VAL A 1 84 ? -13.945 17.125 9.406 1 98 84 VAL A CA 1
ATOM 644 C C . VAL A 1 84 ? -14.656 17.906 10.516 1 98 84 VAL A C 1
ATOM 646 O O . VAL A 1 84 ? -15.5 17.359 11.227 1 98 84 VAL A O 1
ATOM 649 N N . ASN A 1 85 ? -14.32 19.188 10.664 1 96.94 85 ASN A N 1
ATOM 650 C CA . ASN A 1 85 ? -14.961 20.047 11.656 1 96.94 85 ASN A CA 1
ATOM 651 C C . ASN A 1 85 ? -16.484 20.078 11.469 1 96.94 85 ASN A C 1
ATOM 653 O O . ASN A 1 85 ? -17.234 19.984 12.438 1 96.94 85 ASN A O 1
ATOM 657 N N . ALA A 1 86 ? -16.891 20.25 10.242 1 96.19 86 ALA A N 1
ATOM 658 C CA . ALA A 1 86 ? -18.328 20.312 9.953 1 96.19 86 ALA A CA 1
ATOM 659 C C . ALA A 1 86 ? -19.031 19.031 10.391 1 96.19 86 ALA A C 1
ATOM 661 O O . ALA A 1 86 ? -20.109 19.078 10.977 1 96.19 86 ALA A O 1
ATOM 662 N N . ARG A 1 87 ? -18.438 17.891 10.125 1 97.19 87 ARG A N 1
ATOM 663 C CA . ARG A 1 87 ? -19 16.594 10.516 1 97.19 87 ARG A CA 1
ATOM 664 C C . ARG A 1 87 ? -19.047 16.453 12.031 1 97.19 87 ARG A C 1
ATOM 666 O O . ARG A 1 87 ? -20 15.906 12.578 1 97.19 87 ARG A O 1
ATOM 673 N N . LEU A 1 88 ? -18.016 16.938 12.695 1 96.94 88 LEU A N 1
ATOM 674 C CA . LEU A 1 88 ? -17.969 16.875 14.156 1 96.94 88 LEU A CA 1
ATOM 675 C C . LEU A 1 88 ? -19.062 17.766 14.758 1 96.94 88 LEU A C 1
ATOM 677 O O . LEU A 1 88 ? -19.703 17.391 15.742 1 96.94 88 LEU A O 1
ATOM 681 N N . LEU A 1 89 ? -19.234 18.922 14.188 1 95.5 89 LEU A N 1
ATOM 682 C CA . LEU A 1 89 ? -20.25 19.859 14.688 1 95.5 89 LEU A CA 1
ATOM 683 C C . LEU A 1 89 ? -21.641 19.266 14.547 1 95.5 89 LEU A C 1
ATOM 685 O O . LEU A 1 89 ? -22.516 19.516 15.383 1 95.5 89 LEU A O 1
ATOM 689 N N . GLU A 1 90 ? -21.828 18.453 13.516 1 95.88 90 GLU A N 1
ATOM 690 C CA . GLU A 1 90 ? -23.094 17.781 13.312 1 95.88 90 GLU A CA 1
ATOM 691 C C . GLU A 1 90 ? -23.328 16.719 14.391 1 95.88 90 GLU A C 1
ATOM 693 O O . GLU A 1 90 ? -24.453 16.594 14.914 1 95.88 90 GLU A O 1
ATOM 698 N N . LEU A 1 91 ? -22.328 16.016 14.727 1 95.88 91 LEU A N 1
ATOM 699 C CA . LEU A 1 91 ? -22.453 14.883 15.641 1 95.88 91 LEU A CA 1
ATOM 700 C C . LEU A 1 91 ? -22.344 15.344 17.094 1 95.88 91 LEU A C 1
ATOM 702 O O . LEU A 1 91 ? -22.953 14.75 17.984 1 95.88 91 LEU A O 1
ATOM 706 N N . TYR A 1 92 ? -21.531 16.359 17.25 1 95.56 92 TYR A N 1
ATOM 707 C CA . TYR A 1 92 ? -21.25 16.891 18.578 1 95.56 92 TYR A CA 1
ATOM 708 C C . TYR A 1 92 ? -21.344 18.422 18.578 1 95.56 92 TYR A C 1
ATOM 710 O O . TYR A 1 92 ? -20.328 19.109 18.734 1 95.56 92 TYR A O 1
ATOM 718 N N . PRO A 1 93 ? -22.438 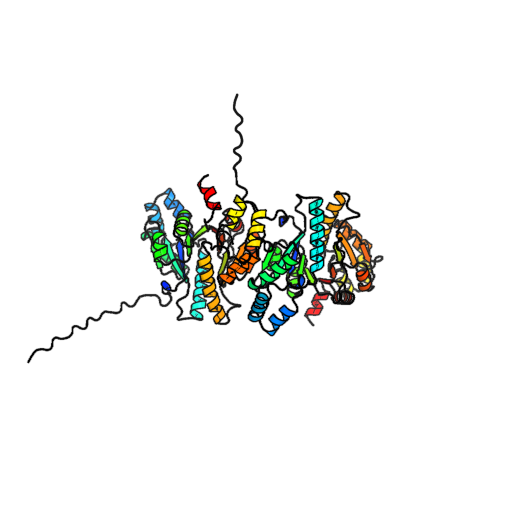19.016 18.562 1 92.19 93 PRO A N 1
ATOM 719 C CA . PRO A 1 93 ? -22.594 20.453 18.422 1 92.19 93 PRO A CA 1
ATOM 720 C C . PRO A 1 93 ? -21.953 21.234 19.562 1 92.19 93 PRO A C 1
ATOM 722 O O . PRO A 1 93 ? -21.516 22.375 19.359 1 92.19 93 PRO A O 1
ATOM 725 N N . ASP A 1 94 ? -21.797 20.594 20.734 1 90.12 94 ASP A N 1
ATOM 726 C CA . ASP A 1 94 ? -21.312 21.328 21.906 1 90.12 94 ASP A CA 1
ATOM 727 C C . ASP A 1 94 ? -19.844 20.984 22.188 1 90.12 94 ASP A C 1
ATOM 729 O O . ASP A 1 94 ? -19.234 21.547 23.094 1 90.12 94 ASP A O 1
ATOM 733 N N . ASP A 1 95 ? -19.312 20.125 21.344 1 89.38 95 ASP A N 1
ATOM 734 C CA . ASP A 1 95 ? -17.953 19.672 21.578 1 89.38 95 ASP A CA 1
ATOM 735 C C . ASP A 1 95 ? -16.938 20.672 21 1 89.38 95 ASP A C 1
ATOM 737 O O . ASP A 1 95 ? -17.188 21.266 19.953 1 89.38 95 ASP A O 1
ATOM 741 N N . GLU A 1 96 ? -15.82 20.891 21.719 1 90.19 96 GLU A N 1
ATOM 742 C CA . GLU A 1 96 ? -14.812 21.859 21.328 1 90.19 96 GLU A CA 1
ATOM 743 C C . GLU A 1 96 ? -13.57 21.172 20.75 1 90.19 96 GLU A C 1
ATOM 745 O O . GLU A 1 96 ? -12.633 21.844 20.312 1 90.19 96 GLU A O 1
ATOM 750 N N . GLU A 1 97 ? -13.602 19.875 20.781 1 93.06 97 GLU A N 1
ATOM 751 C CA . GLU A 1 97 ? -12.469 19.141 20.25 1 93.06 97 GLU A CA 1
ATOM 752 C C . GLU A 1 97 ? -12.555 19.031 18.719 1 93.06 97 GLU A C 1
ATOM 754 O O . GLU A 1 97 ? -13.125 18.062 18.188 1 93.06 97 GLU A O 1
ATOM 759 N N . ARG A 1 98 ? -12.062 20.016 18.109 1 96.06 98 ARG A N 1
ATOM 760 C CA . ARG A 1 98 ? -12.016 20.141 16.656 1 96.06 98 ARG A CA 1
ATOM 761 C C . ARG A 1 98 ? -10.758 20.875 16.203 1 96.06 98 ARG A C 1
ATOM 763 O O . ARG A 1 98 ? -9.961 21.328 17.031 1 96.06 98 ARG A O 1
ATOM 770 N N . PHE A 1 99 ? -10.609 20.953 14.914 1 97.38 99 PHE A N 1
ATOM 771 C CA . PHE A 1 99 ? -9.453 21.672 14.398 1 97.38 99 PHE A CA 1
ATOM 772 C C . PHE A 1 99 ? -9.656 23.172 14.516 1 97.38 99 PHE A C 1
ATOM 774 O O . PHE A 1 99 ? -10.758 23.672 14.281 1 97.38 99 PHE A O 1
ATOM 781 N N . ASP A 1 100 ? -8.625 23.828 14.914 1 96.94 100 ASP A N 1
ATOM 782 C CA . ASP A 1 100 ? -8.5 25.281 14.852 1 96.94 100 ASP A CA 1
ATOM 783 C C . ASP A 1 100 ? -7.371 25.703 13.914 1 96.94 100 ASP A C 1
ATOM 785 O O . ASP A 1 100 ? -6.195 25.516 14.234 1 96.94 100 ASP A O 1
ATOM 789 N N . ILE A 1 101 ? -7.746 26.25 12.789 1 97.56 101 ILE A N 1
ATOM 790 C CA . ILE A 1 101 ? -6.754 26.641 11.805 1 97.56 101 ILE A CA 1
ATOM 791 C C . ILE A 1 101 ? -6.355 28.109 12.023 1 97.56 101 ILE A C 1
ATOM 793 O O . ILE A 1 101 ? -7.219 28.984 12.125 1 97.56 101 ILE A O 1
ATOM 797 N N . VAL A 1 102 ? -5.059 28.359 12.117 1 97.19 102 VAL A N 1
ATOM 798 C CA . VAL A 1 102 ? -4.531 29.688 12.359 1 97.19 102 VAL A CA 1
ATOM 799 C C . VAL A 1 102 ? -3.584 30.094 11.234 1 97.19 102 VAL A C 1
ATOM 801 O O . VAL A 1 102 ? -2.711 29.312 10.844 1 97.19 102 VAL A O 1
ATOM 804 N N . LEU A 1 103 ? -3.836 31.234 10.688 1 97.06 103 LEU A N 1
ATOM 805 C CA . LEU A 1 103 ? -2.902 31.766 9.703 1 97.06 103 LEU A CA 1
ATOM 806 C C . LEU A 1 103 ? -1.745 32.5 10.391 1 97.06 103 LEU A C 1
ATOM 808 O O . LEU A 1 103 ? -1.96 33.438 11.141 1 97.06 103 LEU A O 1
ATOM 812 N N . MET A 1 104 ? -0.513 32 10.148 1 95.38 104 MET A N 1
ATOM 813 C CA . MET A 1 104 ? 0.712 32.562 10.711 1 95.38 104 MET A CA 1
ATOM 814 C C . MET A 1 104 ? 1.614 33.125 9.617 1 95.38 104 MET A C 1
ATOM 816 O O . MET A 1 104 ? 2.162 32.375 8.812 1 95.38 104 MET A O 1
ATOM 820 N N . THR A 1 105 ? 1.797 34.406 9.641 1 91.69 105 THR A N 1
ATOM 821 C CA . THR A 1 105 ? 2.58 35 8.57 1 91.69 105 THR A CA 1
ATOM 822 C C . THR A 1 105 ? 3.504 36.094 9.117 1 91.69 105 THR A C 1
ATOM 824 O O . THR A 1 105 ? 3.195 36.719 10.133 1 91.69 105 THR A O 1
ATOM 827 N N . ASN A 1 106 ? 4.676 36.219 8.484 1 89.62 106 ASN A N 1
ATOM 828 C CA . ASN A 1 106 ? 5.57 37.312 8.859 1 89.62 106 ASN A CA 1
ATOM 829 C C . ASN A 1 106 ? 5.285 38.562 8.047 1 89.62 106 ASN A C 1
ATOM 831 O O . ASN A 1 106 ? 6.023 39.531 8.133 1 89.62 106 ASN A O 1
ATOM 835 N N . ASN A 1 107 ? 4.273 38.469 7.289 1 85.56 107 ASN A N 1
ATOM 836 C CA . ASN A 1 107 ? 3.893 39.656 6.5 1 85.56 107 ASN A CA 1
ATOM 837 C C . ASN A 1 107 ? 3.455 40.812 7.387 1 85.56 107 ASN A C 1
ATOM 839 O O . ASN A 1 107 ? 3.051 40.594 8.531 1 85.56 107 ASN A O 1
ATOM 843 N N . HIS A 1 108 ? 3.504 41.906 6.785 1 85.06 108 HIS A N 1
ATOM 844 C CA . HIS A 1 108 ? 2.984 43.125 7.438 1 85.06 108 HIS A CA 1
ATOM 845 C C . HIS A 1 108 ? 1.461 43.156 7.391 1 85.06 108 HIS A C 1
ATOM 847 O O . HIS A 1 108 ? 0.852 42.594 6.469 1 85.06 108 HIS A O 1
ATOM 853 N N . ALA A 1 109 ? 0.873 43.875 8.344 1 86.62 109 ALA A N 1
ATOM 854 C CA . ALA A 1 109 ? -0.579 43.938 8.492 1 86.62 109 ALA A CA 1
ATOM 855 C C . ALA A 1 109 ? -1.233 44.531 7.246 1 86.62 109 ALA A C 1
ATOM 857 O O . ALA A 1 109 ? -2.361 44.188 6.898 1 86.62 109 ALA A O 1
ATOM 858 N N . GLN A 1 110 ? -0.493 45.312 6.555 1 85.44 110 GLN A N 1
ATOM 859 C CA . GLN A 1 110 ? -1.024 46 5.375 1 85.44 110 GLN A CA 1
ATOM 860 C C . GLN A 1 110 ? -1.396 45 4.285 1 85.44 110 GLN A C 1
ATOM 862 O O . GLN A 1 110 ? -2.299 45.25 3.484 1 85.44 110 GLN A O 1
ATOM 867 N N . VAL A 1 111 ? -0.692 43.875 4.266 1 87.12 111 VAL A N 1
ATOM 868 C CA . VAL A 1 111 ? -0.934 42.875 3.236 1 87.12 111 VAL A CA 1
ATOM 869 C C . VAL A 1 111 ? -2.027 41.906 3.701 1 87.12 111 VAL A C 1
ATOM 871 O O . VAL A 1 111 ? -2.512 41.094 2.92 1 87.12 111 VAL A O 1
ATOM 874 N N . GLY A 1 112 ? -2.512 42.125 4.863 1 92.56 112 GLY A N 1
ATOM 875 C CA . GLY A 1 112 ? -3.461 41.188 5.477 1 92.56 112 GLY A CA 1
ATOM 876 C C . GLY A 1 112 ? -4.828 41.219 4.82 1 92.56 112 GLY A C 1
ATOM 877 O O . GLY A 1 112 ? -5.539 40.219 4.816 1 92.56 112 GLY A O 1
ATOM 878 N N . VAL A 1 113 ? -5.207 42.312 4.25 1 94.44 113 VAL A N 1
ATOM 879 C CA . VAL A 1 113 ? -6.535 42.5 3.674 1 94.44 113 VAL A CA 1
ATOM 880 C C . VAL A 1 113 ? -6.719 41.5 2.514 1 94.44 113 VAL A C 1
ATOM 882 O O . VAL A 1 113 ? -7.766 40.875 2.396 1 94.44 113 VAL A O 1
ATOM 885 N N . ARG A 1 114 ? -5.723 41.375 1.638 1 96.12 114 ARG A N 1
ATOM 886 C CA . ARG A 1 114 ? -5.82 40.438 0.509 1 96.12 114 ARG A CA 1
ATOM 887 C C . ARG A 1 114 ? -5.949 39 0.988 1 96.12 114 ARG A C 1
ATOM 889 O O . ARG A 1 114 ? -6.703 38.219 0.414 1 96.12 114 ARG A O 1
ATOM 896 N N . LEU A 1 115 ? -5.176 38.719 2.023 1 96.31 115 LEU A N 1
ATOM 897 C CA . LEU A 1 115 ? -5.27 37.375 2.617 1 96.31 115 LEU A CA 1
ATOM 898 C C . LEU A 1 115 ? -6.68 37.125 3.135 1 96.31 115 LEU A C 1
ATOM 900 O O . LEU A 1 115 ? -7.262 36.062 2.848 1 96.31 115 LEU A O 1
ATOM 904 N N . ILE A 1 116 ? -7.23 38.062 3.859 1 95.75 116 ILE A N 1
ATOM 905 C CA . ILE A 1 116 ? -8.57 37.938 4.43 1 95.75 116 ILE A CA 1
ATOM 906 C C . ILE A 1 116 ? -9.602 37.812 3.307 1 95.75 116 ILE A C 1
ATOM 908 O O . ILE A 1 116 ? -10.477 36.938 3.354 1 95.75 116 ILE A O 1
ATOM 912 N N . ASN A 1 117 ? -9.469 38.656 2.266 1 96.62 117 ASN A N 1
ATOM 913 C CA . ASN A 1 117 ? -10.383 38.625 1.129 1 96.62 117 ASN A CA 1
ATOM 914 C C . ASN A 1 117 ? -10.359 37.25 0.445 1 96.62 117 ASN A C 1
ATOM 916 O O . ASN A 1 117 ? -11.406 36.75 0.058 1 96.62 117 ASN A O 1
ATOM 920 N N . SER A 1 118 ? -9.188 36.75 0.262 1 97.44 118 SER A N 1
ATOM 921 C CA . SER A 1 118 ? -9.047 35.438 -0.388 1 97.44 118 SER A CA 1
ATOM 922 C C . SER A 1 118 ? -9.633 34.344 0.469 1 97.44 118 SER A C 1
ATOM 924 O O . SER A 1 118 ? -10.305 33.438 -0.044 1 97.44 118 SER A O 1
ATOM 926 N N . ILE A 1 119 ? -9.375 34.375 1.76 1 97.12 119 ILE A N 1
ATOM 927 C CA . ILE A 1 119 ? -9.938 33.406 2.699 1 97.12 119 ILE A CA 1
ATOM 928 C C . ILE A 1 119 ? -11.461 33.406 2.623 1 97.12 119 ILE A C 1
ATOM 930 O O . ILE A 1 119 ? -12.094 32.375 2.516 1 97.12 119 ILE A O 1
ATOM 934 N N . ASN A 1 120 ? -12.023 34.594 2.643 1 96.5 120 ASN A N 1
ATOM 935 C CA . ASN A 1 120 ? -13.477 34.781 2.564 1 96.5 120 ASN A CA 1
ATOM 936 C C . ASN A 1 120 ? -14.023 34.281 1.221 1 96.5 120 ASN A C 1
ATOM 938 O O . ASN A 1 120 ? -15.078 33.656 1.163 1 96.5 120 ASN A O 1
ATOM 942 N N . HIS A 1 121 ? -13.352 34.625 0.199 1 97.44 121 HIS A N 1
ATOM 943 C CA . HIS A 1 121 ? -13.766 34.188 -1.134 1 97.44 121 HIS A CA 1
ATOM 944 C C . HIS A 1 121 ? -13.922 32.688 -1.216 1 97.44 121 HIS A C 1
ATOM 946 O O . HIS A 1 121 ? -14.883 32.188 -1.808 1 97.44 121 HIS A O 1
ATOM 952 N N . TYR A 1 122 ? -12.945 31.969 -0.673 1 97.25 122 TYR A N 1
ATOM 953 C CA . TYR A 1 122 ? -12.938 30.516 -0.761 1 97.25 122 TYR A CA 1
ATOM 954 C C . TYR A 1 122 ? -13.812 29.906 0.32 1 97.25 122 TYR A C 1
ATOM 956 O O . TYR A 1 122 ? -13.93 28.672 0.411 1 97.25 122 TYR A O 1
ATOM 964 N N . GLY A 1 123 ? -14.344 30.734 1.206 1 96.12 123 GLY A N 1
ATOM 965 C CA . GLY A 1 123 ? -15.211 30.234 2.268 1 96.12 123 GLY A CA 1
ATOM 966 C C . GLY A 1 123 ? -14.453 29.5 3.354 1 96.12 123 GLY A C 1
ATOM 967 O O . GLY A 1 123 ? -14.984 28.562 3.959 1 96.12 123 GLY A O 1
ATOM 968 N N . LEU A 1 124 ? -13.195 29.828 3.561 1 96.75 124 LEU A N 1
ATOM 969 C CA . LEU A 1 124 ? -12.422 29.203 4.621 1 96.75 124 LEU A CA 1
ATOM 970 C C . LEU A 1 124 ? -12.812 29.75 5.988 1 96.75 124 LEU A C 1
ATOM 972 O O . LEU A 1 124 ? -13.117 30.938 6.117 1 96.75 124 LEU A O 1
ATOM 976 N N . THR A 1 125 ? -12.773 28.922 6.977 1 93 125 THR A N 1
ATOM 977 C CA . THR A 1 125 ? -13.156 29.312 8.328 1 93 125 THR A CA 1
ATOM 978 C C . THR A 1 125 ? -11.922 29.562 9.188 1 93 125 THR A C 1
ATOM 980 O O . THR A 1 125 ? -11.781 28.969 10.258 1 93 125 THR A O 1
ATOM 983 N N . ILE A 1 126 ? -11.07 30.344 8.719 1 95.44 126 ILE A N 1
ATOM 984 C CA . ILE A 1 126 ? -9.875 30.75 9.453 1 95.44 126 ILE A CA 1
ATOM 985 C C . ILE A 1 126 ? -10.125 32.062 10.164 1 95.44 126 ILE A C 1
ATOM 987 O O . ILE A 1 126 ? -10.141 33.125 9.539 1 95.44 126 ILE A O 1
ATOM 991 N N . GLU A 1 127 ? -10.219 32.062 11.469 1 91.38 127 GLU A N 1
ATOM 992 C CA . GLU A 1 127 ? -10.625 33.25 12.227 1 91.38 127 GLU A CA 1
ATOM 993 C C . GLU A 1 127 ? -9.445 33.844 12.992 1 91.38 127 GLU A C 1
ATOM 995 O O . GLU A 1 127 ? -9.484 35 13.383 1 91.38 127 GLU A O 1
ATOM 1000 N N . ARG A 1 128 ? -8.508 33.062 13.195 1 93.44 128 ARG A N 1
ATOM 1001 C CA . ARG A 1 128 ? -7.355 33.531 13.953 1 93.44 128 ARG A CA 1
ATOM 1002 C C . ARG A 1 128 ? -6.156 33.781 13.047 1 93.44 128 ARG A C 1
ATOM 1004 O O . ARG A 1 128 ? -5.812 32.906 12.227 1 93.44 128 ARG A O 1
ATOM 1011 N N . PHE A 1 129 ? -5.57 34.938 13.211 1 93.12 129 PHE A N 1
ATOM 1012 C CA . PHE A 1 129 ? -4.41 35.375 12.445 1 93.12 129 PHE A CA 1
ATOM 1013 C C . PHE A 1 129 ? -3.275 35.812 13.375 1 93.12 129 PHE A C 1
ATOM 1015 O O . PHE A 1 129 ? -3.516 36.375 14.445 1 93.12 129 PHE A O 1
ATOM 1022 N N . CYS A 1 130 ? -2.125 35.531 12.992 1 94.25 130 CYS A N 1
ATOM 1023 C CA . CYS A 1 130 ? -0.911 36.094 13.578 1 94.25 130 CYS A CA 1
ATOM 1024 C C . CYS A 1 130 ? -0.018 36.688 12.5 1 94.25 130 CYS A C 1
ATOM 1026 O O . CYS A 1 130 ? 0.518 35.969 11.656 1 94.25 130 CYS A O 1
ATOM 1028 N N . MET A 1 131 ? 0.052 38 12.406 1 92.56 131 MET A N 1
ATOM 1029 C CA . MET A 1 131 ? 0.906 38.75 11.484 1 92.56 131 MET A CA 1
ATOM 1030 C C . MET A 1 131 ? 2.029 39.438 12.234 1 92.56 131 MET A C 1
ATOM 1032 O O . MET A 1 131 ? 1.774 40.344 13.031 1 92.56 131 MET A O 1
ATOM 1036 N N . THR A 1 132 ? 3.273 39.062 11.914 1 93.69 132 THR A N 1
ATOM 1037 C CA . THR A 1 132 ? 4.359 39.469 12.805 1 93.69 132 THR A CA 1
ATOM 1038 C C . THR A 1 132 ? 5.172 40.594 12.195 1 93.69 132 THR A C 1
ATOM 1040 O O . THR A 1 132 ? 6.133 41.094 12.797 1 93.69 132 THR A O 1
ATOM 1043 N N . GLY A 1 133 ? 4.879 41.062 11.086 1 89.75 133 GLY A N 1
ATOM 1044 C CA . GLY A 1 133 ? 5.52 42.219 10.469 1 89.75 133 GLY A CA 1
ATOM 1045 C C . GLY A 1 133 ? 7.02 42.031 10.305 1 89.75 133 GLY A C 1
ATOM 1046 O O . GLY A 1 133 ? 7.801 42.875 10.734 1 89.75 133 GLY A O 1
ATOM 1047 N N . GLY A 1 134 ? 7.387 40.906 9.805 1 88.19 134 GLY A N 1
ATOM 1048 C CA . GLY A 1 134 ? 8.789 40.719 9.477 1 88.19 134 GLY A CA 1
ATOM 1049 C C . GLY A 1 134 ? 9.516 39.812 10.477 1 88.19 134 GLY A C 1
ATOM 1050 O O . GLY A 1 134 ? 10.602 39.312 10.195 1 88.19 134 GLY A O 1
ATOM 1051 N N . LYS A 1 135 ? 8.961 39.594 11.633 1 90.94 135 LYS A N 1
ATOM 1052 C CA . LYS A 1 135 ? 9.578 38.75 12.641 1 90.94 135 LYS A CA 1
ATOM 1053 C C . LYS A 1 135 ? 9.125 37.281 12.5 1 90.94 135 LYS A C 1
ATOM 1055 O O . LYS A 1 135 ? 8.086 37.031 11.883 1 90.94 135 LYS A O 1
ATOM 1060 N N . SER A 1 136 ? 9.969 36.406 13.062 1 91 136 SER A N 1
ATOM 1061 C CA . SER A 1 136 ? 9.617 35 12.984 1 91 136 SER A CA 1
ATOM 1062 C C . SER A 1 136 ? 8.352 34.688 13.781 1 91 136 SER A C 1
ATOM 1064 O O . SER A 1 136 ? 8.219 35.125 14.93 1 91 136 SER A O 1
ATOM 1066 N N . PRO A 1 137 ? 7.48 34 13.18 1 91.62 137 PRO A N 1
ATOM 1067 C CA . PRO A 1 137 ? 6.258 33.656 13.906 1 91.62 137 PRO A CA 1
ATOM 1068 C C . PRO A 1 137 ? 6.457 32.5 14.883 1 91.62 137 PRO A C 1
ATOM 1070 O O . PRO A 1 137 ? 5.535 32.156 15.633 1 91.62 137 PRO A O 1
ATOM 1073 N N . VAL A 1 138 ? 7.57 31.812 14.93 1 92.44 138 VAL A N 1
ATOM 1074 C CA . VAL A 1 138 ? 7.797 30.547 15.641 1 92.44 138 VAL A CA 1
ATOM 1075 C C . VAL A 1 138 ? 7.586 30.75 17.141 1 92.44 138 VAL A C 1
ATOM 1077 O O . VAL A 1 138 ? 7.078 29.859 17.828 1 92.44 138 VAL A O 1
ATOM 1080 N N . GLY A 1 139 ? 7.984 31.906 17.641 1 92.31 139 GLY A N 1
ATOM 1081 C CA . GLY A 1 139 ? 7.805 32.188 19.047 1 92.31 139 GLY A CA 1
ATOM 1082 C C . GLY A 1 139 ? 6.348 32.188 19.484 1 92.31 139 GLY A C 1
ATOM 1083 O O . GLY A 1 139 ? 6.047 31.938 20.656 1 92.31 139 GLY A O 1
ATOM 1084 N N . TYR A 1 140 ? 5.43 32.406 18.531 1 96.06 140 TYR A N 1
ATOM 1085 C CA . TYR A 1 140 ? 4.008 32.469 18.844 1 96.06 140 TYR A CA 1
ATOM 1086 C C . TYR A 1 140 ? 3.367 31.094 18.781 1 96.06 140 TYR A C 1
ATOM 1088 O O . TYR A 1 140 ? 2.262 30.891 19.281 1 96.06 140 TYR A O 1
ATOM 1096 N N . LEU A 1 141 ? 4.016 30.125 18.109 1 96.81 141 LEU A N 1
ATOM 1097 C CA . LEU A 1 141 ? 3.42 28.812 17.891 1 96.81 141 LEU A CA 1
ATOM 1098 C C . LEU A 1 141 ? 3.088 28.141 19.219 1 96.81 141 LEU A C 1
ATOM 1100 O O . LEU A 1 141 ? 2.016 27.547 19.375 1 96.81 141 LEU A O 1
ATOM 1104 N N . THR A 1 142 ? 4.023 28.266 20.141 1 94.31 142 THR A N 1
ATOM 1105 C CA . THR A 1 142 ? 3.793 27.672 21.453 1 94.31 142 THR A CA 1
ATOM 1106 C C . THR A 1 142 ? 2.617 28.344 22.156 1 94.31 142 THR A C 1
ATOM 1108 O O . THR A 1 142 ? 1.775 27.672 22.75 1 94.31 142 THR A O 1
ATOM 1111 N N . ALA A 1 143 ? 2.566 29.703 22.109 1 94.44 143 ALA A N 1
ATOM 1112 C CA . ALA A 1 143 ? 1.497 30.484 22.734 1 94.44 143 ALA A CA 1
ATOM 1113 C C . ALA A 1 143 ? 0.139 30.125 22.141 1 94.44 143 ALA A C 1
ATOM 1115 O O . ALA A 1 143 ? -0.881 30.172 22.828 1 94.44 143 ALA A O 1
ATOM 1116 N N . TYR A 1 144 ? 0.139 29.734 20.938 1 95.75 144 TYR A N 1
ATOM 1117 C CA . TYR A 1 144 ? -1.093 29.359 20.25 1 95.75 144 TYR A CA 1
ATOM 1118 C C . TYR A 1 144 ? -1.411 27.891 20.484 1 95.75 144 TYR A C 1
ATOM 1120 O O . TYR A 1 144 ? -2.332 27.344 19.859 1 95.75 144 TYR A O 1
ATOM 1128 N N . LEU A 1 145 ? -0.549 27.156 21.297 1 95.5 145 LEU A N 1
ATOM 1129 C CA . LEU A 1 145 ? -0.722 25.734 21.562 1 95.5 145 LEU A CA 1
ATOM 1130 C C . LEU A 1 145 ? -0.79 24.938 20.25 1 95.5 145 LEU A C 1
ATOM 1132 O O . LEU A 1 145 ? -1.6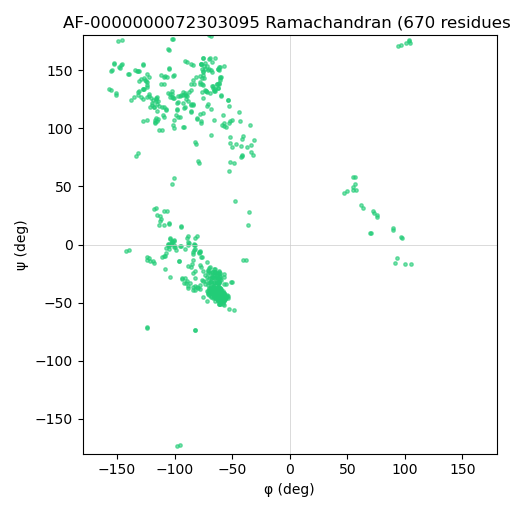94 24.125 20.078 1 95.5 145 LEU A O 1
ATOM 1136 N N . THR A 1 146 ? 0.113 25.219 19.375 1 97.75 146 THR A N 1
ATOM 1137 C CA . THR A 1 146 ? 0.106 24.672 18.016 1 97.75 146 THR A CA 1
ATOM 1138 C C . THR A 1 146 ? 0.417 23.172 18.047 1 97.75 146 THR A C 1
ATOM 1140 O O . THR A 1 146 ? 1.399 22.75 18.656 1 97.75 146 THR A O 1
ATOM 1143 N N . ASN A 1 147 ? -0.414 22.391 17.375 1 98.25 147 ASN A N 1
ATOM 1144 C CA . ASN A 1 147 ? -0.211 20.938 17.266 1 98.25 147 ASN A CA 1
ATOM 1145 C C . ASN A 1 147 ? 0.559 20.594 15.992 1 98.25 147 ASN A C 1
ATOM 1147 O O . ASN A 1 147 ? 1.248 19.562 15.938 1 98.25 147 ASN A O 1
ATOM 1151 N N . LEU A 1 148 ? 0.427 21.391 14.984 1 98.75 148 LEU A N 1
ATOM 1152 C CA . LEU A 1 148 ? 1.101 21.203 13.703 1 98.75 148 LEU A CA 1
ATOM 1153 C C . LEU A 1 148 ? 1.332 22.547 13.023 1 98.75 148 LEU A C 1
ATOM 1155 O O . LEU A 1 148 ? 0.425 23.391 12.961 1 98.75 148 LEU A O 1
ATOM 1159 N N . TYR A 1 149 ? 2.512 22.797 12.617 1 98.69 149 TYR A N 1
ATOM 1160 C CA . TYR A 1 149 ? 2.869 24 11.867 1 98.69 149 TYR A CA 1
ATOM 1161 C C . TYR A 1 149 ? 3.316 23.656 10.453 1 98.69 149 TYR A C 1
ATOM 1163 O O . TYR A 1 149 ? 4.223 22.844 10.266 1 98.69 149 TYR A O 1
ATOM 1171 N N . LEU A 1 150 ? 2.684 24.203 9.43 1 98.5 150 LEU A N 1
ATOM 1172 C CA . LEU A 1 150 ? 3.012 24.016 8.023 1 98.5 150 LEU A CA 1
ATOM 1173 C C . LEU A 1 150 ? 3.459 25.312 7.383 1 98.5 150 LEU A C 1
ATOM 1175 O O . LEU A 1 150 ? 2.756 26.328 7.469 1 98.5 150 LEU A O 1
ATOM 1179 N N . SER A 1 151 ? 4.594 25.266 6.77 1 97.81 151 SER A N 1
ATOM 1180 C CA . SER A 1 151 ? 5.141 26.484 6.168 1 97.81 151 SER A CA 1
ATOM 1181 C C . SER A 1 151 ? 5.918 26.156 4.895 1 97.81 151 SER A C 1
ATOM 1183 O O . SER A 1 151 ? 6.344 25.031 4.688 1 97.81 151 SER A O 1
ATOM 1185 N N . ALA A 1 152 ? 6 27.156 4.012 1 94.94 152 ALA A N 1
ATOM 1186 C CA . ALA A 1 152 ? 6.863 27.031 2.838 1 94.94 152 ALA A CA 1
ATOM 1187 C C . ALA A 1 152 ? 8.305 27.406 3.178 1 94.94 152 ALA A C 1
ATOM 1189 O O . ALA A 1 152 ? 9.211 27.219 2.363 1 94.94 152 ALA A O 1
ATOM 1190 N N . ASP A 1 153 ? 8.547 27.875 4.324 1 94.44 153 ASP A N 1
ATOM 1191 C CA . ASP A 1 153 ? 9.859 28.328 4.762 1 94.44 153 ASP A CA 1
ATOM 1192 C C . ASP A 1 153 ? 10.562 27.25 5.598 1 94.44 153 ASP A C 1
ATOM 1194 O O . ASP A 1 153 ? 10.242 27.078 6.773 1 94.44 153 ASP A O 1
ATOM 1198 N N . SER A 1 154 ? 11.594 26.703 5.043 1 95.12 154 SER A N 1
ATOM 1199 C CA . SER A 1 154 ? 12.266 25.578 5.691 1 95.12 154 SER A CA 1
ATOM 1200 C C . SER A 1 154 ? 12.984 26.031 6.957 1 95.12 154 SER A C 1
ATOM 1202 O O . SER A 1 154 ? 13.117 25.25 7.906 1 95.12 154 SER A O 1
ATOM 1204 N N . GLU A 1 155 ? 13.484 27.234 7.016 1 94.81 155 GLU A N 1
ATOM 1205 C CA . GLU A 1 155 ? 14.172 27.75 8.195 1 94.81 155 GLU A CA 1
ATOM 1206 C C . GLU A 1 155 ? 13.219 27.859 9.383 1 94.81 155 GLU A C 1
ATOM 1208 O O . GLU A 1 155 ? 13.57 27.484 10.508 1 94.81 155 GLU A O 1
ATOM 1213 N N . LYS A 1 156 ? 12.07 28.391 9.086 1 95.69 156 LYS A N 1
ATOM 1214 C CA . LYS A 1 156 ? 11.078 28.516 10.148 1 95.69 156 LYS A CA 1
ATOM 1215 C C . LYS A 1 156 ? 10.617 27.156 10.641 1 95.69 156 LYS A C 1
ATOM 1217 O O . LYS A 1 156 ? 10.328 26.969 11.828 1 95.69 156 LYS A O 1
ATOM 1222 N N . VAL A 1 157 ? 10.461 26.234 9.734 1 97.44 157 VAL A N 1
ATOM 1223 C CA . VAL A 1 157 ? 10.062 24.875 10.086 1 97.44 157 VAL A CA 1
ATOM 1224 C C . VAL A 1 157 ? 11.125 24.25 10.984 1 97.44 157 VAL A C 1
ATOM 1226 O O . VAL A 1 157 ? 10.797 23.609 11.992 1 97.44 157 VAL A O 1
ATOM 1229 N N . GLN A 1 158 ? 12.359 24.422 10.609 1 95.44 158 GLN A N 1
ATOM 1230 C CA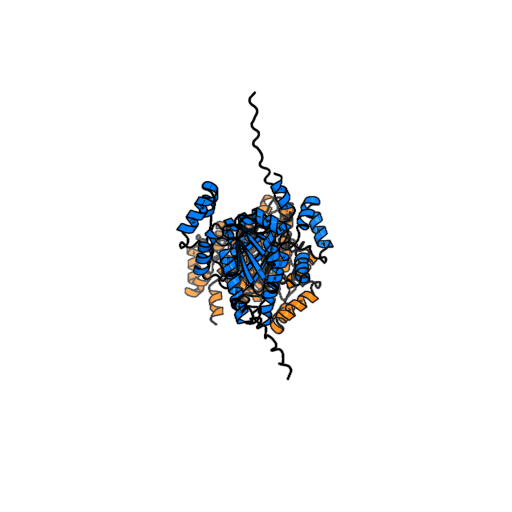 . GLN A 1 158 ? 13.453 23.875 11.414 1 95.44 158 GLN A CA 1
ATOM 1231 C C . GLN A 1 158 ? 13.438 24.469 12.82 1 95.44 158 GLN A C 1
ATOM 1233 O O . GLN A 1 158 ? 13.617 23.75 13.805 1 95.44 158 GLN A O 1
ATOM 1238 N N . GLU A 1 159 ? 13.242 25.75 12.875 1 94.88 159 GLU A N 1
ATOM 1239 C CA . GLU A 1 159 ? 13.148 26.422 14.164 1 94.88 159 GLU A CA 1
ATOM 1240 C C . GLU A 1 159 ? 12 25.859 15 1 94.88 159 GLU A C 1
ATOM 1242 O O . GLU A 1 159 ? 12.148 25.656 16.203 1 94.88 159 GLU A O 1
ATOM 1247 N N . ALA A 1 160 ? 10.906 25.641 14.383 1 96.94 160 ALA A N 1
ATOM 1248 C CA . ALA A 1 160 ? 9.734 25.125 15.07 1 96.94 160 ALA A CA 1
ATOM 1249 C C . ALA A 1 160 ? 9.984 23.719 15.602 1 96.94 160 ALA A C 1
ATOM 1251 O O . ALA A 1 160 ? 9.617 23.406 16.734 1 96.94 160 ALA A O 1
ATOM 1252 N N . ILE A 1 161 ? 10.562 22.844 14.805 1 95.56 161 ILE A N 1
ATOM 1253 C CA . ILE A 1 161 ? 10.883 21.484 15.211 1 95.56 161 ILE A CA 1
ATOM 1254 C C . ILE A 1 161 ? 11.812 21.5 16.422 1 95.56 161 ILE A C 1
ATOM 1256 O O . ILE A 1 161 ? 11.633 20.734 17.375 1 95.56 161 ILE A O 1
ATOM 1260 N N . GLU A 1 162 ? 12.805 22.375 16.344 1 93.31 162 GLU A N 1
ATOM 1261 C CA . GLU A 1 162 ? 13.75 22.516 17.453 1 93.31 162 GLU A CA 1
ATOM 1262 C C . GLU A 1 162 ? 13.055 22.984 18.719 1 93.31 162 GLU A C 1
ATOM 1264 O O . GLU A 1 162 ? 13.492 22.672 19.828 1 93.31 162 GLU A O 1
ATOM 1269 N N . ALA A 1 163 ? 12.016 23.703 18.531 1 94.62 163 ALA A N 1
ATOM 1270 C CA . ALA A 1 163 ? 11.234 24.188 19.672 1 94.62 163 ALA A CA 1
ATOM 1271 C C . ALA A 1 163 ? 10.25 23.125 20.156 1 94.62 163 ALA A C 1
ATOM 1273 O O . ALA A 1 163 ? 9.477 23.359 21.094 1 94.62 163 ALA A O 1
ATOM 1274 N N . GLY A 1 164 ? 10.203 21.938 19.531 1 94.5 164 GLY A N 1
ATOM 1275 C CA . GLY A 1 164 ? 9.383 20.812 19.953 1 94.5 164 GLY A CA 1
ATOM 1276 C C . GLY A 1 164 ? 8 20.812 19.328 1 94.5 164 GLY A C 1
ATOM 1277 O O . GLY A 1 164 ? 7.102 20.109 19.812 1 94.5 164 GLY A O 1
ATOM 1278 N N . ILE A 1 165 ? 7.805 21.594 18.312 1 96.88 165 ILE A N 1
ATOM 1279 C CA . ILE A 1 165 ? 6.508 21.672 17.656 1 96.88 165 ILE A CA 1
ATOM 1280 C C . ILE A 1 165 ? 6.531 20.859 16.359 1 96.88 165 ILE A C 1
ATOM 1282 O O . ILE A 1 165 ? 7.43 21.031 15.531 1 96.88 165 ILE A O 1
ATOM 1286 N N . ALA A 1 166 ? 5.57 19.953 16.234 1 98.12 166 ALA A N 1
ATOM 1287 C CA . ALA A 1 166 ? 5.441 19.234 14.961 1 98.12 166 ALA A CA 1
ATOM 1288 C C . ALA A 1 166 ? 5.328 20.203 13.789 1 98.12 166 ALA A C 1
ATOM 1290 O O . ALA A 1 166 ? 4.461 21.078 13.781 1 98.12 166 ALA A O 1
ATOM 1291 N N . SER A 1 167 ? 6.188 20.062 12.828 1 98.38 167 SER A N 1
ATOM 1292 C CA . SER A 1 167 ? 6.23 21.016 11.734 1 98.38 167 SER A CA 1
ATOM 1293 C C . SER A 1 167 ? 6.77 20.375 10.461 1 98.38 167 SER A C 1
ATOM 1295 O O . SER A 1 167 ? 7.453 19.359 10.516 1 98.38 167 SER A O 1
ATOM 1297 N N . ALA A 1 168 ? 6.41 20.938 9.359 1 98.5 168 ALA A N 1
ATOM 1298 C CA . ALA A 1 168 ? 6.887 20.438 8.07 1 98.5 168 ALA A CA 1
ATOM 1299 C C . ALA A 1 168 ? 6.887 21.531 7.016 1 98.5 168 ALA A C 1
ATOM 1301 O O . ALA A 1 168 ? 6.086 22.469 7.086 1 98.5 168 ALA A O 1
ATOM 1302 N N . THR A 1 169 ? 7.789 21.422 6.098 1 97.94 169 THR A N 1
ATOM 1303 C CA . THR A 1 169 ? 7.879 22.344 4.965 1 97.94 169 THR A CA 1
ATOM 1304 C C . THR A 1 169 ? 7.035 21.828 3.797 1 97.94 169 THR A C 1
ATOM 1306 O O . THR A 1 169 ? 7.176 20.688 3.373 1 97.94 169 THR A O 1
ATOM 1309 N N . MET A 1 170 ? 6.211 22.688 3.312 1 96.06 170 MET A N 1
ATOM 1310 C CA . MET A 1 170 ? 5.336 22.297 2.213 1 96.06 170 MET A CA 1
ATOM 1311 C C . MET A 1 170 ? 5.871 22.812 0.88 1 96.06 170 MET A C 1
ATOM 1313 O O . MET A 1 170 ? 6.445 23.906 0.814 1 96.06 170 MET A O 1
ATOM 1317 N N . PHE A 1 171 ? 5.609 21.938 -0.116 1 86.56 171 PHE A N 1
ATOM 1318 C CA . PHE A 1 171 ? 6.031 22.25 -1.475 1 86.56 171 PHE A CA 1
ATOM 1319 C C . PHE A 1 171 ? 4.855 22.188 -2.439 1 86.56 171 PHE A C 1
ATOM 1321 O O . PHE A 1 171 ? 3.932 21.391 -2.244 1 86.56 171 PHE A O 1
ATOM 1328 N N . THR A 1 172 ? 4.859 23.094 -3.328 1 78.62 172 THR A N 1
ATOM 1329 C CA . THR A 1 172 ? 3.803 23.047 -4.332 1 78.62 172 THR A CA 1
ATOM 1330 C C . THR A 1 172 ? 3.961 21.812 -5.223 1 78.62 172 THR A C 1
ATOM 1332 O O . THR A 1 172 ? 5.074 21.453 -5.609 1 78.62 172 THR A O 1
ATOM 1335 N N . ALA A 1 173 ? 2.803 21.172 -5.414 1 71.88 173 ALA A N 1
ATOM 1336 C CA . ALA A 1 173 ? 2.84 20.047 -6.336 1 71.88 173 ALA A CA 1
ATOM 1337 C C . ALA A 1 173 ? 2.928 20.516 -7.785 1 71.88 173 ALA A C 1
ATOM 1339 O O . ALA A 1 173 ? 2.518 21.641 -8.102 1 71.88 173 ALA A O 1
ATOM 1340 N N . ASN A 1 174 ? 3.453 19.75 -8.586 1 73 174 ASN A N 1
ATOM 1341 C CA . ASN A 1 174 ? 3.666 20.094 -9.992 1 73 174 ASN A CA 1
ATOM 1342 C C . ASN A 1 174 ? 2.432 19.797 -10.836 1 73 174 ASN A C 1
ATOM 1344 O O . ASN A 1 174 ? 2.34 20.219 -11.984 1 73 174 ASN A O 1
ATOM 1348 N N . LYS A 1 175 ? 1.563 19 -10.266 1 76.44 175 LYS A N 1
ATOM 1349 C CA . LYS A 1 175 ? 0.379 18.609 -11.031 1 76.44 175 LYS A CA 1
ATOM 1350 C C . LYS A 1 175 ? -0.891 18.797 -10.203 1 76.44 175 LYS A C 1
ATOM 1352 O O . LYS A 1 175 ? -0.852 18.75 -8.977 1 76.44 175 LYS A O 1
ATOM 1357 N N . ASP A 1 176 ? -1.922 19.094 -10.992 1 77.06 176 ASP A N 1
ATOM 1358 C CA . ASP A 1 176 ? -3.225 19.172 -10.344 1 77.06 176 ASP A CA 1
ATOM 1359 C C . ASP A 1 176 ? -3.824 17.781 -10.133 1 77.06 176 ASP A C 1
ATOM 1361 O O . ASP A 1 176 ? -4.031 17.047 -11.094 1 77.06 176 ASP A O 1
ATOM 1365 N N . VAL A 1 177 ? -3.838 17.422 -8.977 1 78.38 177 VAL A N 1
ATOM 1366 C CA . VAL A 1 177 ? -4.445 16.141 -8.664 1 78.38 177 VAL A CA 1
ATOM 1367 C C . VAL A 1 177 ? -5.77 16.359 -7.93 1 78.38 177 VAL A C 1
ATOM 1369 O O . VAL A 1 177 ? -5.934 17.344 -7.215 1 78.38 177 VAL A O 1
ATOM 1372 N N . ALA A 1 178 ? -6.664 15.484 -8.219 1 85.69 178 ALA A N 1
ATOM 1373 C CA . ALA A 1 178 ? -7.957 15.531 -7.539 1 85.69 178 ALA A CA 1
ATOM 1374 C C . ALA A 1 178 ? -7.855 14.992 -6.117 1 85.69 178 ALA A C 1
ATOM 1376 O O . ALA A 1 178 ? -7.191 13.977 -5.879 1 85.69 178 ALA A O 1
ATOM 1377 N N . TYR A 1 179 ? -8.406 15.758 -5.176 1 88.5 179 TYR A N 1
ATOM 1378 C CA . TYR A 1 179 ? -8.445 15.352 -3.775 1 88.5 179 TYR A CA 1
ATOM 1379 C C . TYR A 1 179 ? -9.844 14.906 -3.373 1 88.5 179 TYR A C 1
ATOM 1381 O O . TYR A 1 179 ? -10.836 15.336 -3.973 1 88.5 179 TYR A O 1
ATOM 1389 N N . SER A 1 180 ? -9.805 14.031 -2.416 1 90.69 180 SER A N 1
ATOM 1390 C CA . SER A 1 180 ? -11.094 13.711 -1.813 1 90.69 180 SER A CA 1
ATOM 1391 C C . SER A 1 180 ? -11.703 14.922 -1.13 1 90.69 180 SER A C 1
ATOM 1393 O O . SER A 1 180 ? -11.008 15.688 -0.462 1 90.69 180 SER A O 1
ATOM 1395 N N . ASP A 1 181 ? -13.016 15.102 -1.298 1 90.19 181 ASP A N 1
ATOM 1396 C CA . ASP A 1 181 ? -13.719 16.203 -0.645 1 90.19 181 ASP A CA 1
ATOM 1397 C C . ASP A 1 181 ? -14.5 15.703 0.573 1 90.19 181 ASP A C 1
ATOM 1399 O O . ASP A 1 181 ? -15.164 16.484 1.25 1 90.19 181 ASP A O 1
ATOM 1403 N N . THR A 1 182 ? -14.336 14.461 0.795 1 92.5 182 THR A N 1
ATOM 1404 C CA . THR A 1 182 ? -15.148 13.93 1.881 1 92.5 182 THR A CA 1
ATOM 1405 C C . THR A 1 182 ? -14.273 13.25 2.934 1 92.5 182 THR A C 1
ATOM 1407 O O . THR A 1 182 ? -14.75 12.914 4.02 1 92.5 182 THR A O 1
ATOM 1410 N N . GLN A 1 183 ? -13 13.078 2.557 1 97.06 183 GLN A N 1
ATOM 1411 C CA . GLN A 1 183 ? -12.141 12.367 3.498 1 97.06 183 GLN A CA 1
ATOM 1412 C C . GLN A 1 183 ? -10.766 13.031 3.594 1 97.06 183 GLN A C 1
ATOM 1414 O O . GLN A 1 183 ? -10.125 13.289 2.574 1 97.06 183 GLN A O 1
ATOM 1419 N N . LEU A 1 184 ? -10.391 13.391 4.832 1 98.5 184 LEU A N 1
ATOM 1420 C CA . LEU A 1 184 ? -9.023 13.836 5.109 1 98.5 184 LEU A CA 1
ATOM 1421 C C . LEU A 1 184 ? -8.062 12.648 5.125 1 98.5 184 LEU A C 1
ATOM 1423 O O . LEU A 1 184 ? -8.148 11.789 6.008 1 98.5 184 LEU A O 1
ATOM 1427 N N . ARG A 1 185 ? -7.188 12.617 4.168 1 98.12 185 ARG A N 1
ATOM 1428 C CA . ARG A 1 185 ? -6.191 11.555 4.074 1 98.12 185 ARG A CA 1
ATOM 1429 C C . ARG A 1 185 ? -4.805 12.07 4.445 1 98.12 185 ARG A C 1
ATOM 1431 O O . ARG A 1 185 ? -4.25 12.922 3.756 1 98.12 185 ARG A O 1
ATOM 1438 N N . VAL A 1 186 ? -4.254 11.531 5.523 1 98.56 186 VAL A N 1
ATOM 1439 C CA . VAL A 1 186 ? -2.939 11.938 6.008 1 98.56 186 VAL A CA 1
ATOM 1440 C C . VAL A 1 186 ? -1.991 10.742 6.008 1 98.56 186 VAL A C 1
ATOM 1442 O O . VAL A 1 186 ? -2.246 9.742 6.68 1 98.56 186 VAL A O 1
ATOM 1445 N N . ALA A 1 187 ? -0.905 10.844 5.262 1 98.44 187 ALA A N 1
ATOM 1446 C CA . ALA A 1 187 ? 0.089 9.781 5.176 1 98.44 187 ALA A CA 1
ATOM 1447 C C . ALA A 1 187 ? 1.385 10.18 5.879 1 98.44 187 ALA A C 1
ATOM 1449 O O . ALA A 1 187 ? 1.838 11.32 5.754 1 98.44 187 ALA A O 1
ATOM 1450 N N . PHE A 1 188 ? 1.953 9.219 6.621 1 98.62 188 PHE A N 1
ATOM 1451 C CA . PHE A 1 188 ? 3.176 9.445 7.379 1 98.62 188 PHE A CA 1
ATOM 1452 C C . PHE A 1 188 ? 4.25 8.438 6.992 1 98.62 188 PHE A C 1
ATOM 1454 O O . PHE A 1 188 ? 3.971 7.242 6.859 1 98.62 188 PHE A O 1
ATOM 1461 N N . ASP A 1 189 ? 5.43 8.961 6.828 1 97.56 189 ASP A N 1
ATOM 1462 C CA . ASP A 1 189 ? 6.586 8.07 6.934 1 97.56 189 ASP A CA 1
ATOM 1463 C C . ASP A 1 189 ? 6.777 7.59 8.367 1 97.56 189 ASP A C 1
ATOM 1465 O O . ASP A 1 189 ? 6.172 8.133 9.297 1 97.56 189 ASP A O 1
ATOM 1469 N N . GLY A 1 190 ? 7.496 6.504 8.531 1 97 190 GLY A N 1
ATOM 1470 C CA . GLY A 1 190 ? 7.762 5.965 9.852 1 97 190 GLY A CA 1
ATOM 1471 C C . GLY A 1 190 ? 8.922 6.652 10.555 1 97 190 GLY A C 1
ATOM 1472 O O . GLY A 1 190 ? 8.711 7.566 11.352 1 97 190 GLY A O 1
ATOM 1473 N N . ASP A 1 191 ? 10.141 6.367 10.102 1 94.62 191 ASP A N 1
ATOM 1474 C CA . ASP A 1 191 ? 11.359 6.809 10.758 1 94.62 191 ASP A CA 1
ATOM 1475 C C . ASP A 1 191 ? 11.586 8.305 10.562 1 94.62 191 ASP A C 1
ATOM 1477 O O . ASP A 1 191 ? 11.445 8.812 9.445 1 94.62 191 ASP A O 1
ATOM 1481 N N . ALA A 1 192 ? 11.883 8.961 11.664 1 95.56 192 ALA A N 1
ATOM 1482 C CA . ALA A 1 192 ? 12.172 10.391 11.742 1 95.56 192 ALA A CA 1
ATOM 1483 C C . ALA A 1 192 ? 10.914 11.219 11.484 1 95.56 192 ALA A C 1
ATOM 1485 O O . ALA A 1 192 ? 11 12.43 11.273 1 95.56 192 ALA A O 1
ATOM 1486 N N . VAL A 1 193 ? 9.766 10.555 11.438 1 97.81 193 VAL A N 1
ATOM 1487 C CA . VAL A 1 193 ? 8.484 11.258 11.344 1 97.81 193 VAL A CA 1
ATOM 1488 C C . VAL A 1 193 ? 7.574 10.844 12.492 1 97.81 193 VAL A C 1
ATOM 1490 O O . VAL A 1 193 ? 7.426 11.578 13.469 1 97.81 193 VAL A O 1
ATOM 1493 N N . LEU A 1 194 ? 7.043 9.594 12.453 1 98 194 LEU A N 1
ATOM 1494 C CA . LEU A 1 194 ? 6.258 9.086 13.57 1 98 194 LEU A CA 1
ATOM 1495 C C . LEU A 1 194 ? 7.168 8.547 14.672 1 98 194 LEU A C 1
ATOM 1497 O O . LEU A 1 194 ? 6.863 8.695 15.859 1 98 194 LEU A O 1
ATOM 1501 N N . PHE A 1 195 ? 8.227 7.895 14.211 1 97.31 195 PHE A N 1
ATOM 1502 C CA . PHE A 1 195 ? 9.219 7.332 15.125 1 97.31 195 PHE A CA 1
ATOM 1503 C C . PHE A 1 195 ? 10.492 8.164 15.125 1 97.31 195 PHE A C 1
ATOM 1505 O O . PHE A 1 195 ? 10.695 9 14.242 1 97.31 195 PHE A O 1
ATOM 1512 N N . SER A 1 196 ? 11.375 7.906 16.078 1 94.44 196 SER A N 1
ATOM 1513 C CA . SER A 1 196 ? 12.656 8.594 16.109 1 94.44 196 SER A CA 1
ATOM 1514 C C . SER A 1 196 ? 13.562 8.148 14.969 1 94.44 196 SER A C 1
ATOM 1516 O O . SER A 1 196 ? 13.164 7.312 14.148 1 94.44 196 SER A O 1
ATOM 1518 N N . ASP A 1 197 ? 14.734 8.711 14.914 1 89.81 197 ASP A N 1
ATOM 1519 C CA . ASP A 1 197 ? 15.703 8.344 13.883 1 89.81 197 ASP A CA 1
ATOM 1520 C C . ASP A 1 197 ? 16.656 7.273 14.383 1 89.81 197 ASP A C 1
ATOM 1522 O O . ASP A 1 197 ? 17.719 7.047 13.789 1 89.81 197 ASP A O 1
ATOM 1526 N N . GLU A 1 198 ? 16.344 6.645 15.43 1 87.75 198 GLU A N 1
ATOM 1527 C CA . GLU A 1 198 ? 17.219 5.648 16.047 1 87.75 198 GLU A CA 1
ATOM 1528 C C . GLU A 1 198 ? 17.578 4.543 15.062 1 87.75 198 GLU A C 1
ATOM 1530 O O . GLU A 1 198 ? 18.719 4.105 15 1 87.75 198 GLU A O 1
ATOM 1535 N N . SER A 1 199 ? 16.609 4.09 14.352 1 83.88 199 SER A N 1
ATOM 1536 C CA . SER A 1 199 ? 16.828 3.018 13.391 1 83.88 199 SER A CA 1
ATOM 1537 C C . SER A 1 199 ? 17.859 3.426 12.344 1 83.88 199 SER A C 1
ATOM 1539 O O . SER A 1 199 ? 18.734 2.629 11.977 1 83.88 199 SER A O 1
ATOM 1541 N N . GLU A 1 200 ? 17.75 4.605 11.883 1 84.81 200 GLU A N 1
ATOM 1542 C CA . GLU A 1 200 ? 18.688 5.117 10.898 1 84.81 200 GLU A CA 1
ATOM 1543 C C . GLU A 1 200 ? 20.094 5.219 11.484 1 84.81 200 GLU A C 1
ATOM 1545 O O . GLU A 1 200 ? 21.078 4.949 10.805 1 84.81 200 GLU A O 1
ATOM 1550 N N . GLN A 1 201 ? 20.188 5.617 12.68 1 87.38 201 GLN A N 1
ATOM 1551 C CA . GLN A 1 201 ? 21.469 5.711 13.367 1 87.38 201 GLN A CA 1
ATOM 1552 C C . GLN A 1 201 ? 22.125 4.344 13.484 1 87.38 201 GLN A C 1
ATOM 1554 O O . GLN A 1 201 ? 23.328 4.203 13.234 1 87.38 201 GLN A O 1
ATOM 1559 N N . ILE A 1 202 ? 21.375 3.377 13.836 1 88.19 202 ILE A N 1
ATOM 1560 C CA . ILE A 1 202 ? 21.906 2.027 14 1 88.19 202 ILE A CA 1
ATOM 1561 C C . ILE A 1 202 ? 22.406 1.506 12.648 1 88.19 202 ILE A C 1
ATOM 1563 O O . ILE A 1 202 ? 23.5 0.939 12.562 1 88.19 202 ILE A O 1
ATOM 1567 N N . VAL A 1 203 ? 21.609 1.734 11.594 1 85.12 203 VAL A N 1
ATOM 1568 C CA . VAL A 1 203 ? 22.016 1.271 10.266 1 85.12 203 VAL A CA 1
ATOM 1569 C C . VAL A 1 203 ? 23.297 1.971 9.836 1 85.12 203 VAL A C 1
ATOM 1571 O O . VAL A 1 203 ? 24.203 1.336 9.289 1 85.12 203 VAL A O 1
ATOM 1574 N N . LYS A 1 204 ? 23.406 3.27 10.039 1 83.75 204 LYS A N 1
ATOM 1575 C CA . LYS A 1 204 ? 24.578 4.047 9.648 1 83.75 204 LYS A CA 1
ATOM 1576 C C . LYS A 1 204 ? 25.812 3.637 10.445 1 83.75 204 LYS A C 1
ATOM 1578 O O . LYS A 1 204 ? 26.906 3.51 9.891 1 83.75 204 LYS A O 1
ATOM 1583 N N . GLU A 1 205 ? 25.625 3.346 11.711 1 89.25 205 GLU A N 1
ATOM 1584 C CA . GLU A 1 205 ? 26.75 3.09 12.602 1 89.25 205 GLU A CA 1
ATOM 1585 C C . GLU A 1 205 ? 27.141 1.615 12.586 1 89.25 205 GLU A C 1
ATOM 1587 O O . GLU A 1 205 ? 28.312 1.279 12.672 1 89.25 205 GLU A O 1
ATOM 1592 N N . GLN A 1 206 ? 26.141 0.737 12.5 1 90.5 206 GLN A N 1
ATOM 1593 C CA . GLN A 1 206 ? 26.422 -0.667 12.766 1 90.5 206 GLN A CA 1
ATOM 1594 C C . GLN A 1 206 ? 26.062 -1.543 11.57 1 90.5 206 GLN A C 1
ATOM 1596 O O . GLN A 1 206 ? 26.375 -2.734 11.547 1 90.5 206 GLN A O 1
ATOM 1601 N N . GLY A 1 207 ? 25.328 -1.011 10.648 1 87 207 GLY A N 1
ATOM 1602 C CA . GLY A 1 207 ? 24.969 -1.75 9.445 1 87 207 GLY A CA 1
ATOM 1603 C C . GLY A 1 207 ? 23.609 -2.406 9.531 1 87 207 GLY A C 1
ATOM 1604 O O . GLY A 1 207 ? 22.984 -2.424 10.594 1 87 207 GLY A O 1
ATOM 1605 N N . LEU A 1 208 ? 23.141 -2.947 8.445 1 83.75 208 LEU A N 1
ATOM 1606 C CA . LEU A 1 208 ? 21.797 -3.484 8.273 1 83.75 208 LEU A CA 1
ATOM 1607 C C . LEU A 1 208 ? 21.609 -4.75 9.102 1 83.75 208 LEU A C 1
ATOM 1609 O O . LEU A 1 208 ? 20.547 -4.957 9.688 1 83.75 208 LEU A O 1
ATOM 1613 N N . ASP A 1 209 ? 22.594 -5.617 9.148 1 86 209 ASP A N 1
ATOM 1614 C CA . ASP A 1 209 ? 22.5 -6.867 9.898 1 86 209 ASP A CA 1
ATOM 1615 C C . ASP A 1 209 ? 22.25 -6.602 11.383 1 86 209 ASP A C 1
ATOM 1617 O O . ASP A 1 209 ? 21.391 -7.238 12 1 86 209 ASP A O 1
ATOM 1621 N N . LYS A 1 210 ? 23.031 -5.688 11.867 1 87.81 210 LYS A N 1
ATOM 1622 C CA . LYS A 1 210 ? 22.875 -5.348 13.273 1 87.81 210 LYS A CA 1
ATOM 1623 C C . LYS A 1 210 ? 21.516 -4.707 13.547 1 87.81 210 LYS A C 1
ATOM 1625 O O . LYS A 1 210 ? 20.938 -4.879 14.625 1 87.81 210 LYS A O 1
ATOM 1630 N N . PHE A 1 211 ? 21.047 -4.016 12.594 1 89 211 PHE A N 1
ATOM 1631 C CA . PHE A 1 211 ? 19.703 -3.449 12.703 1 89 211 PHE A CA 1
ATOM 1632 C C . PHE A 1 211 ? 18.656 -4.551 12.859 1 89 211 PHE A C 1
ATOM 1634 O O . PHE A 1 211 ? 17.797 -4.473 13.734 1 89 211 PHE A O 1
ATOM 1641 N N . PHE A 1 212 ? 18.75 -5.508 12.039 1 83.62 212 PHE A N 1
ATOM 1642 C CA . PHE A 1 212 ? 17.781 -6.598 12.086 1 83.62 212 PHE A CA 1
ATOM 1643 C C . PHE A 1 212 ? 17.844 -7.312 13.438 1 83.62 212 PHE A C 1
ATOM 1645 O O . PHE A 1 212 ? 16.797 -7.629 14.016 1 83.62 212 PHE A O 1
ATOM 1652 N N . GLU A 1 213 ? 19.016 -7.562 13.883 1 88 213 GLU A N 1
ATOM 1653 C CA . GLU A 1 213 ? 19.188 -8.188 15.195 1 88 213 GLU A CA 1
ATOM 1654 C C . GLU A 1 213 ? 18.578 -7.332 16.297 1 88 213 GLU A C 1
ATOM 1656 O O . GLU A 1 213 ? 17.938 -7.852 17.203 1 88 213 GLU A O 1
ATOM 1661 N N . HIS A 1 214 ? 18.828 -6.074 16.188 1 89.44 214 HIS A N 1
ATOM 1662 C CA . HIS A 1 214 ? 18.297 -5.137 17.172 1 89.44 214 HIS A CA 1
ATOM 1663 C C . HIS A 1 214 ? 16.781 -5.152 17.203 1 89.44 214 HIS A C 1
ATOM 1665 O O . HIS A 1 214 ? 16.172 -5.168 18.281 1 89.44 214 HIS A O 1
ATOM 1671 N N . GLU A 1 215 ? 16.203 -5.102 16 1 90.31 215 GLU A N 1
ATOM 1672 C CA . GLU A 1 215 ? 14.742 -5.105 15.906 1 90.31 215 GLU A CA 1
ATOM 1673 C C . GLU A 1 215 ? 14.156 -6.387 16.484 1 90.31 215 GLU A C 1
ATOM 1675 O O . GLU A 1 215 ? 13.109 -6.352 17.156 1 90.31 215 GLU A O 1
ATOM 1680 N N . GLN A 1 216 ? 14.773 -7.496 16.203 1 86.94 216 GLN A N 1
ATOM 1681 C CA . GLN A 1 216 ? 14.312 -8.773 16.734 1 86.94 216 GLN A CA 1
ATOM 1682 C C . GLN A 1 216 ? 14.406 -8.812 18.25 1 86.94 216 GLN A C 1
ATOM 1684 O O . GLN A 1 216 ? 13.469 -9.25 18.922 1 86.94 216 GLN A O 1
ATOM 1689 N N . LEU A 1 217 ? 15.453 -8.336 18.844 1 90.88 217 LEU A N 1
ATOM 1690 C CA . LEU A 1 217 ? 15.695 -8.359 20.281 1 90.88 217 LEU A CA 1
ATOM 1691 C C . LEU A 1 217 ? 14.758 -7.406 21.016 1 90.88 217 LEU A C 1
ATOM 1693 O O . LEU A 1 217 ? 14.391 -7.652 22.172 1 90.88 217 LEU A O 1
ATOM 1697 N N . ASN A 1 218 ? 14.375 -6.375 20.312 1 92.81 218 ASN A N 1
ATOM 1698 C CA . ASN A 1 218 ? 13.586 -5.336 20.969 1 92.81 218 ASN A CA 1
ATOM 1699 C C . ASN A 1 218 ? 12.156 -5.293 20.438 1 92.81 218 ASN A C 1
ATOM 1701 O O . ASN A 1 218 ? 11.508 -4.246 20.453 1 92.81 218 ASN A O 1
ATOM 1705 N N . GLU A 1 219 ? 11.727 -6.344 19.891 1 90.44 219 GLU A N 1
ATOM 1706 C CA . GLU A 1 219 ? 10.414 -6.402 19.266 1 90.44 219 GLU A CA 1
ATOM 1707 C C . GLU A 1 219 ? 9.328 -5.898 20.203 1 90.44 219 GLU A C 1
ATOM 1709 O O . GLU A 1 219 ? 8.352 -5.293 19.766 1 90.44 219 GLU A O 1
ATOM 1714 N N . ASN A 1 220 ? 9.469 -6.098 21.516 1 92.31 220 ASN A N 1
ATOM 1715 C CA . ASN A 1 220 ? 8.438 -5.742 22.484 1 92.31 220 ASN A CA 1
ATOM 1716 C C . ASN A 1 220 ? 8.734 -4.41 23.172 1 92.31 220 ASN A C 1
ATOM 1718 O O . ASN A 1 220 ? 7.98 -3.969 24.031 1 92.31 220 ASN A O 1
ATOM 1722 N N . LYS A 1 221 ? 9.812 -3.785 22.891 1 95.25 221 LYS A N 1
ATOM 1723 C CA . LYS A 1 221 ? 10.117 -2.434 23.344 1 95.25 221 LYS A CA 1
ATOM 1724 C C . LYS A 1 221 ? 9.68 -1.393 22.312 1 95.25 221 LYS A C 1
ATOM 1726 O O . LYS A 1 221 ? 10.164 -1.391 21.188 1 95.25 221 LYS A O 1
ATOM 1731 N N . PRO A 1 222 ? 8.836 -0.507 22.703 1 96.25 222 PRO A N 1
ATOM 1732 C CA . PRO A 1 222 ? 8.344 0.487 21.75 1 96.25 222 PRO A CA 1
ATOM 1733 C C . PRO A 1 222 ? 9.461 1.352 21.156 1 96.25 222 PRO A C 1
ATOM 1735 O O . PRO A 1 222 ? 10.43 1.661 21.859 1 96.25 222 PRO A O 1
ATOM 1738 N N . LEU A 1 223 ? 9.289 1.67 19.938 1 96.75 223 LEU A N 1
ATOM 1739 C CA . LEU A 1 223 ? 10.156 2.656 19.312 1 96.75 223 LEU A CA 1
ATOM 1740 C C . LEU A 1 223 ? 10.023 4.016 19.984 1 96.75 223 LEU A C 1
ATOM 1742 O O . LEU A 1 223 ? 8.984 4.32 20.578 1 96.75 223 LEU A O 1
ATOM 1746 N N . ALA A 1 224 ? 11.117 4.77 19.938 1 96.38 224 ALA A N 1
ATOM 1747 C CA . ALA A 1 224 ? 11.039 6.145 20.438 1 96.38 224 ALA A CA 1
ATOM 1748 C C . ALA A 1 224 ? 10.203 7.016 19.5 1 96.38 224 ALA A C 1
ATOM 1750 O O . ALA A 1 224 ? 10.156 6.777 18.297 1 96.38 224 ALA A O 1
ATOM 1751 N N . GLN A 1 225 ? 9.578 8.031 20.062 1 96.81 225 GLN A N 1
ATOM 1752 C CA . GLN A 1 225 ? 8.625 8.852 19.328 1 96.81 225 GLN A CA 1
ATOM 1753 C C . GLN A 1 225 ? 9.352 9.805 18.375 1 96.81 225 GLN A C 1
ATOM 1755 O O . GLN A 1 225 ? 10.461 10.258 18.672 1 96.81 225 GLN A O 1
ATOM 1760 N N . GLY A 1 226 ? 8.703 10.109 17.25 1 97.19 226 GLY A N 1
ATOM 1761 C CA . GLY A 1 226 ? 9.133 11.156 16.344 1 97.19 226 GLY A CA 1
ATOM 1762 C C . GLY A 1 226 ? 8.336 12.438 16.5 1 97.19 226 GLY A C 1
ATOM 1763 O O . GLY A 1 226 ? 7.434 12.523 17.328 1 97.19 226 GLY A O 1
ATOM 1764 N N . PRO A 1 227 ? 8.742 13.414 15.742 1 97.31 227 PRO A N 1
ATOM 1765 C CA . PRO A 1 227 ? 8.172 14.758 15.922 1 97.31 227 PRO A CA 1
ATOM 1766 C C . PRO A 1 227 ? 6.676 14.812 15.633 1 97.31 227 PRO A C 1
ATOM 1768 O O . PRO A 1 227 ? 5.969 15.656 16.188 1 97.31 227 PRO A O 1
ATOM 1771 N N . LEU A 1 228 ? 6.152 13.914 14.773 1 98.31 228 LEU A N 1
ATOM 1772 C CA . LEU A 1 228 ? 4.762 14.062 14.359 1 98.31 228 LEU A CA 1
ATOM 1773 C C . LEU A 1 228 ? 3.873 13.047 15.07 1 98.31 228 LEU A C 1
ATOM 1775 O O . LEU A 1 228 ? 2.676 12.961 14.789 1 98.31 228 LEU A O 1
ATOM 1779 N N . LYS A 1 229 ? 4.387 12.289 15.984 1 98 229 LYS A N 1
ATOM 1780 C CA . LYS A 1 229 ? 3.588 11.336 16.75 1 98 229 LYS A CA 1
ATOM 1781 C C . LYS A 1 229 ? 2.391 12.023 17.406 1 98 229 LYS A C 1
ATOM 1783 O O . LYS A 1 229 ? 1.278 11.492 17.375 1 98 229 LYS A O 1
ATOM 1788 N N . GLY A 1 230 ? 2.629 13.188 18 1 97.38 230 GLY A N 1
ATOM 1789 C CA . GLY A 1 230 ? 1.565 13.93 18.672 1 97.38 230 GLY A CA 1
ATOM 1790 C C . GLY A 1 230 ? 0.417 14.273 17.734 1 97.38 230 GLY A C 1
ATOM 1791 O O . GLY A 1 230 ? -0.75 14.203 18.125 1 97.38 230 GLY A O 1
ATOM 1792 N N . PHE A 1 231 ? 0.703 14.688 16.578 1 98.19 231 PHE A N 1
ATOM 1793 C CA . PHE A 1 231 ? -0.351 15.031 15.625 1 98.19 231 PHE A CA 1
ATOM 1794 C C . PHE A 1 231 ? -1.159 13.797 15.242 1 98.19 231 PHE A C 1
ATOM 1796 O O . PHE A 1 231 ? -2.383 13.867 15.102 1 98.19 231 PHE A O 1
ATOM 1803 N N . LEU A 1 232 ? -0.462 12.68 15 1 98.31 232 LEU A N 1
ATOM 1804 C CA . LEU A 1 232 ? -1.192 11.445 14.734 1 98.31 232 LEU A CA 1
ATOM 1805 C C . LEU A 1 232 ? -2.121 11.102 15.891 1 98.31 232 LEU A C 1
ATOM 1807 O O . LEU A 1 232 ? -3.242 10.633 15.68 1 98.31 232 LEU A O 1
ATOM 1811 N N . GLU A 1 233 ? -1.672 11.305 17.109 1 97.69 233 GLU A N 1
ATOM 1812 C CA . GLU A 1 233 ? -2.506 11.078 18.281 1 97.69 233 GLU A CA 1
ATOM 1813 C C . GLU A 1 233 ? -3.762 11.945 18.25 1 97.69 233 GLU A C 1
ATOM 1815 O O . GLU A 1 233 ? -4.852 11.484 18.578 1 97.69 233 GLU A O 1
ATOM 1820 N N . ASP A 1 234 ? -3.578 13.172 17.906 1 97.62 234 ASP A N 1
ATOM 1821 C CA . ASP A 1 234 ? -4.707 14.094 17.781 1 97.62 234 ASP A CA 1
ATOM 1822 C C . ASP A 1 234 ? -5.719 13.586 16.75 1 97.62 234 ASP A C 1
ATOM 1824 O O . ASP A 1 234 ? -6.93 13.633 17 1 97.62 234 ASP A O 1
ATOM 1828 N N . LEU A 1 235 ? -5.23 13.156 15.609 1 97.88 235 LEU A N 1
ATOM 1829 C CA . LEU A 1 235 ? -6.113 12.602 14.594 1 97.88 235 LEU A CA 1
ATOM 1830 C C . LEU A 1 235 ? -6.883 11.406 15.133 1 97.88 235 LEU A C 1
ATOM 1832 O O . LEU A 1 235 ? -8.086 11.273 14.898 1 97.88 235 LEU A O 1
ATOM 1836 N N . GLY A 1 236 ? -6.133 10.562 15.82 1 96.44 236 GLY A N 1
ATOM 1837 C CA . GLY A 1 236 ? -6.758 9.391 16.406 1 96.44 236 GLY A CA 1
ATOM 1838 C C . GLY A 1 236 ? -7.867 9.734 17.391 1 96.44 236 GLY A C 1
ATOM 1839 O O . GLY A 1 236 ? -8.898 9.055 17.422 1 96.44 236 GLY A O 1
ATOM 1840 N N . LYS A 1 237 ? -7.656 10.734 18.203 1 96.25 237 LYS A N 1
ATOM 1841 C CA . LYS A 1 237 ? -8.68 11.188 19.141 1 96.25 237 LYS A CA 1
ATOM 1842 C C . LYS A 1 237 ? -9.953 11.602 18.406 1 96.25 237 LYS A C 1
ATOM 1844 O O . LYS A 1 237 ? -11.062 11.266 18.828 1 96.25 237 LYS A O 1
ATOM 1849 N N . LEU A 1 238 ? -9.797 12.297 17.375 1 97.25 238 LEU A N 1
ATOM 1850 C CA . LEU A 1 238 ? -10.953 12.727 16.609 1 97.25 238 LEU A CA 1
ATOM 1851 C C . LEU A 1 238 ? -11.641 11.539 15.938 1 97.25 238 LEU A C 1
ATOM 1853 O O . LEU A 1 238 ? -12.867 11.484 15.875 1 97.25 238 LEU A O 1
ATOM 1857 N N . GLN A 1 239 ? -10.867 10.594 15.375 1 96.38 239 GLN A N 1
ATOM 1858 C CA . GLN A 1 239 ? -11.438 9.391 14.781 1 96.38 239 GLN A CA 1
ATOM 1859 C C . GLN A 1 239 ? -12.328 8.648 15.773 1 96.38 239 GLN A C 1
ATOM 1861 O O . GLN A 1 239 ? -13.422 8.203 15.43 1 96.38 239 GLN A O 1
ATOM 1866 N N . LYS A 1 240 ? -11.852 8.531 17.016 1 95.44 240 LYS A N 1
ATOM 1867 C CA . LYS A 1 240 ? -12.594 7.812 18.047 1 95.44 240 LYS A CA 1
ATOM 1868 C C . LYS A 1 240 ? -13.945 8.469 18.297 1 95.44 240 LYS A C 1
ATOM 1870 O O . LYS A 1 240 ? -14.922 7.785 18.641 1 95.44 240 LYS A O 1
ATOM 1875 N N . LYS A 1 241 ? -14.039 9.75 18.156 1 96.06 241 LYS A N 1
ATOM 1876 C CA . LYS A 1 241 ? -15.32 10.438 18.297 1 96.06 241 LYS A CA 1
ATOM 1877 C C . LYS A 1 241 ? -16.312 9.984 17.234 1 96.06 241 LYS A C 1
ATOM 1879 O O . LYS A 1 241 ? -17.516 9.859 17.516 1 96.06 241 LYS A O 1
ATOM 1884 N N . PHE A 1 242 ? -15.836 9.75 16.062 1 96.25 242 PHE A N 1
ATOM 1885 C CA . PHE A 1 242 ? -16.703 9.242 15.008 1 96.25 242 PHE A CA 1
ATOM 1886 C C . PHE A 1 242 ? -17.109 7.801 15.289 1 96.25 242 PHE A C 1
ATOM 1888 O O . PHE A 1 242 ? -18.266 7.418 15.07 1 96.25 242 PHE A O 1
ATOM 1895 N N . TYR A 1 243 ? -16.109 7.016 15.773 1 92.38 243 TYR A N 1
ATOM 1896 C CA . TYR A 1 243 ? -16.406 5.629 16.109 1 92.38 243 TYR A CA 1
ATOM 1897 C C . TYR A 1 243 ? -17.484 5.539 17.172 1 92.38 243 TYR A C 1
ATOM 1899 O O . TYR A 1 243 ? -18.375 4.688 17.094 1 92.38 243 TYR A O 1
ATOM 1907 N N . ALA A 1 244 ? -17.453 6.406 18.109 1 94.38 244 ALA A N 1
ATOM 1908 C CA . ALA A 1 244 ? -18.406 6.418 19.219 1 94.38 244 ALA A CA 1
ATOM 1909 C C . ALA A 1 244 ? -19.812 6.699 18.75 1 94.38 244 ALA A C 1
ATOM 1911 O O . ALA A 1 244 ? -20.797 6.332 19.406 1 94.38 244 ALA A O 1
ATOM 1912 N N . LYS A 1 245 ? -19.984 7.293 17.609 1 95.44 245 LYS A N 1
ATOM 1913 C CA . LYS A 1 245 ? -21.281 7.598 17.031 1 95.44 245 LYS A CA 1
ATOM 1914 C C . LYS A 1 245 ? -21.625 6.637 15.883 1 95.44 245 LYS A C 1
ATOM 1916 O O . LYS A 1 245 ? -22.406 6.973 14.992 1 95.44 245 LYS A O 1
ATOM 1921 N N . ASN A 1 246 ? -20.938 5.465 15.766 1 91.38 246 ASN A N 1
ATOM 1922 C CA . ASN A 1 246 ? -21.141 4.418 14.773 1 91.38 246 ASN A CA 1
ATOM 1923 C C . ASN A 1 246 ? -20.859 4.918 13.359 1 91.38 246 ASN A C 1
ATOM 1925 O O . ASN A 1 246 ? -21.594 4.578 12.422 1 91.38 246 ASN A O 1
ATOM 1929 N N . GLU A 1 247 ? -19.922 5.855 13.281 1 93.62 247 GLU A N 1
ATOM 1930 C CA . GLU A 1 247 ? -19.531 6.406 11.984 1 93.62 247 GLU A CA 1
ATOM 1931 C C . GLU A 1 247 ? -18.156 5.898 11.555 1 93.62 247 GLU A C 1
ATOM 1933 O O . GLU A 1 247 ? -17.422 6.594 10.859 1 93.62 247 GLU A O 1
ATOM 1938 N N . ARG A 1 248 ? -17.766 4.754 11.961 1 86.69 248 ARG A N 1
ATOM 1939 C CA . ARG A 1 248 ? -16.453 4.215 11.648 1 86.69 248 ARG A CA 1
ATOM 1940 C C . ARG A 1 248 ? -16.266 4.066 10.141 1 86.69 248 ARG A C 1
ATOM 1942 O O . ARG A 1 248 ? -15.234 4.484 9.594 1 86.69 248 ARG A O 1
ATOM 1949 N N . LEU A 1 249 ? -17.25 3.529 9.453 1 84.25 249 LEU A N 1
ATOM 1950 C CA . LEU A 1 249 ? -17.172 3.277 8.016 1 84.25 249 LEU A CA 1
ATOM 1951 C C . LEU A 1 249 ? -17.219 4.586 7.234 1 84.25 249 LEU A C 1
ATOM 1953 O O . LEU A 1 249 ? -16.734 4.648 6.102 1 84.25 249 LEU A O 1
ATOM 1957 N N . ASN A 1 250 ? -17.766 5.629 7.859 1 91.31 250 ASN A N 1
ATOM 1958 C CA . ASN A 1 250 ? -17.906 6.922 7.195 1 91.31 250 ASN A CA 1
ATOM 1959 C C . ASN A 1 250 ? -17.016 7.98 7.852 1 91.31 250 ASN A C 1
ATOM 1961 O O . ASN A 1 250 ? -17.266 9.18 7.715 1 91.31 250 ASN A O 1
ATOM 1965 N N . CYS A 1 251 ? -16.078 7.477 8.609 1 94.94 251 CYS A N 1
ATOM 1966 C CA . CYS A 1 251 ? -15.188 8.422 9.258 1 94.94 251 CYS A CA 1
ATOM 1967 C C . CYS A 1 251 ? -14.461 9.281 8.219 1 94.94 251 CYS A C 1
ATOM 1969 O O . CYS A 1 251 ? -13.859 8.75 7.281 1 94.94 251 CYS A O 1
ATOM 1971 N N . PRO A 1 252 ? -14.484 10.578 8.352 1 98.06 252 PRO A N 1
ATOM 1972 C CA . PRO A 1 252 ? -13.883 11.453 7.344 1 98.06 252 PRO A CA 1
ATOM 1973 C C . PRO A 1 252 ? -12.375 11.609 7.516 1 98.06 252 PRO A C 1
ATOM 1975 O O . PRO A 1 252 ? -11.758 12.453 6.867 1 98.06 252 PRO A O 1
ATOM 1978 N N . ILE A 1 253 ? -11.742 10.891 8.43 1 98.12 253 ILE A N 1
ATOM 1979 C CA . ILE A 1 253 ? -10.297 10.906 8.625 1 98.12 253 ILE A CA 1
ATOM 1980 C C . ILE A 1 253 ? -9.719 9.531 8.328 1 98.12 253 ILE A C 1
ATOM 1982 O O . ILE A 1 253 ? -10.188 8.523 8.859 1 98.12 253 ILE A O 1
ATOM 1986 N N . ARG A 1 254 ? -8.812 9.461 7.496 1 97.31 254 ARG A N 1
ATOM 1987 C CA . ARG A 1 254 ? -8.102 8.219 7.223 1 97.31 254 ARG A CA 1
ATOM 1988 C C . ARG A 1 254 ? -6.59 8.422 7.289 1 97.31 254 ARG A C 1
ATOM 1990 O O . ARG A 1 254 ? -6.062 9.359 6.68 1 97.31 254 ARG A O 1
ATOM 1997 N N . THR A 1 255 ? -5.926 7.633 8.047 1 98 255 THR A N 1
ATOM 1998 C CA . THR A 1 255 ? -4.492 7.77 8.281 1 98 255 THR A CA 1
ATOM 1999 C C . THR A 1 255 ? -3.727 6.613 7.648 1 98 255 THR A C 1
ATOM 2001 O O . THR A 1 255 ? -4.219 5.484 7.605 1 98 255 THR A O 1
ATOM 2004 N N . PHE A 1 256 ? -2.521 6.887 7.152 1 98.25 256 PHE A N 1
ATOM 2005 C CA . PHE A 1 256 ? -1.697 5.914 6.441 1 98.25 256 PHE A CA 1
ATOM 2006 C C . PHE A 1 256 ? -0.273 5.914 6.984 1 98.25 256 PHE A C 1
ATOM 2008 O O . PHE A 1 256 ? 0.316 6.977 7.199 1 98.25 256 PHE A O 1
ATOM 2015 N N . LEU A 1 257 ? 0.264 4.781 7.273 1 98.38 257 LEU A N 1
ATOM 2016 C CA . LEU A 1 257 ? 1.7 4.594 7.449 1 98.38 257 LEU A CA 1
ATOM 2017 C C . LEU A 1 257 ? 2.34 4.055 6.176 1 98.38 257 LEU A C 1
ATOM 2019 O O . LEU A 1 257 ? 1.938 3.002 5.672 1 98.38 257 LEU A O 1
ATOM 2023 N N . VAL A 1 258 ? 3.201 4.758 5.562 1 98.06 258 VAL A N 1
ATOM 2024 C CA . VAL A 1 258 ? 3.975 4.355 4.391 1 98.06 258 VAL A CA 1
ATOM 2025 C C . VAL A 1 258 ? 5.461 4.34 4.734 1 98.06 258 VAL A C 1
ATOM 2027 O O . VAL A 1 258 ? 6.094 5.398 4.82 1 98.06 258 VAL A O 1
ATOM 2030 N N . THR A 1 259 ? 6.066 3.182 4.895 1 96.88 259 THR A N 1
ATOM 2031 C CA . THR A 1 259 ? 7.41 3.121 5.457 1 96.88 259 THR A CA 1
ATOM 2032 C C . THR A 1 259 ? 8.305 2.213 4.621 1 96.88 259 THR A C 1
ATOM 2034 O O . THR A 1 259 ? 7.836 1.24 4.027 1 96.88 259 THR A O 1
ATOM 2037 N N . ALA A 1 260 ? 9.57 2.529 4.605 1 93 260 ALA A N 1
ATOM 2038 C CA . ALA A 1 260 ? 10.578 1.709 3.93 1 93 260 ALA A CA 1
ATOM 2039 C C . ALA A 1 260 ? 10.906 0.466 4.75 1 93 260 ALA A C 1
ATOM 2041 O O . ALA A 1 260 ? 11.547 -0.462 4.25 1 93 260 ALA A O 1
ATOM 2042 N N . ARG A 1 261 ? 10.461 0.386 5.957 1 92.69 261 ARG A N 1
ATOM 2043 C CA . ARG A 1 261 ? 10.727 -0.766 6.812 1 92.69 261 ARG A CA 1
ATOM 2044 C C . ARG A 1 261 ? 10.141 -2.039 6.215 1 92.69 261 ARG A C 1
ATOM 2046 O O . ARG A 1 261 ? 9.109 -1.996 5.543 1 92.69 261 ARG A O 1
ATOM 2053 N N . SER A 1 262 ? 10.812 -3.109 6.543 1 92.94 262 SER A N 1
ATOM 2054 C CA . SER A 1 262 ? 10.328 -4.438 6.195 1 92.94 262 SER A CA 1
ATOM 2055 C C . SER A 1 262 ? 9.305 -4.934 7.207 1 92.94 262 SER A C 1
ATOM 2057 O O . SER A 1 262 ? 9.469 -4.734 8.414 1 92.94 262 SER A O 1
ATOM 2059 N N . ALA A 1 263 ? 8.242 -5.562 6.688 1 93.44 263 ALA A N 1
ATOM 2060 C CA . ALA A 1 263 ? 7.254 -6.145 7.594 1 93.44 263 ALA A CA 1
ATOM 2061 C C . ALA A 1 263 ? 7.852 -7.305 8.383 1 93.44 263 ALA A C 1
ATOM 2063 O O . ALA A 1 263 ? 7.691 -7.379 9.609 1 93.44 263 ALA A O 1
ATOM 2064 N N . ALA A 1 264 ? 8.57 -8.203 7.75 1 90.38 264 ALA A N 1
ATOM 2065 C CA . ALA A 1 264 ? 9.086 -9.414 8.383 1 90.38 264 ALA A CA 1
ATOM 2066 C C . ALA A 1 264 ? 10.086 -9.07 9.484 1 90.38 264 ALA A C 1
ATOM 2068 O O . ALA A 1 264 ? 10.047 -9.656 10.562 1 90.38 264 ALA A O 1
ATOM 2069 N N . SER A 1 265 ? 10.914 -8.078 9.211 1 88.56 265 SER A N 1
ATOM 2070 C CA . SER A 1 265 ? 12.023 -7.816 10.125 1 88.56 265 SER A CA 1
ATOM 2071 C C . SER A 1 265 ? 11.625 -6.84 11.227 1 88.56 265 SER A C 1
ATOM 2073 O O . SER A 1 265 ? 12.117 -6.93 12.352 1 88.56 265 SER A O 1
ATOM 2075 N N . SER A 1 266 ? 10.719 -5.957 10.875 1 91.81 266 SER A N 1
ATOM 2076 C CA . SER A 1 266 ? 10.516 -4.887 11.844 1 91.81 266 SER A CA 1
ATOM 2077 C C . SER A 1 266 ? 9.039 -4.547 11.992 1 91.81 266 SER A C 1
ATOM 2079 O O . SER A 1 266 ? 8.664 -3.711 12.82 1 91.81 266 SER A O 1
ATOM 2081 N N . GLY A 1 267 ? 8.242 -5.145 11.219 1 94.38 267 GLY A N 1
ATOM 2082 C CA . GLY A 1 267 ? 6.832 -4.785 11.195 1 94.38 267 GLY A CA 1
ATOM 2083 C C . GLY A 1 267 ? 6.137 -5.012 12.531 1 94.38 267 GLY A C 1
ATOM 2084 O O . GLY A 1 267 ? 5.301 -4.203 12.945 1 94.38 267 GLY A O 1
ATOM 2085 N N . ALA A 1 268 ? 6.465 -6.102 13.195 1 94.38 268 ALA A N 1
ATOM 2086 C CA . ALA A 1 268 ? 5.832 -6.422 14.477 1 94.38 268 ALA A CA 1
ATOM 2087 C C . ALA A 1 268 ? 6.105 -5.336 15.508 1 94.38 268 ALA A C 1
ATOM 2089 O O . ALA A 1 268 ? 5.195 -4.902 16.219 1 94.38 268 ALA A O 1
ATOM 2090 N N . ARG A 1 269 ? 7.316 -4.906 15.633 1 95.69 269 ARG A N 1
ATOM 2091 C CA . ARG A 1 269 ? 7.668 -3.861 16.594 1 95.69 269 ARG A CA 1
ATOM 2092 C C . ARG A 1 269 ? 6.934 -2.562 16.266 1 95.69 269 ARG A C 1
ATOM 2094 O O . ARG A 1 269 ? 6.465 -1.874 17.188 1 95.69 269 ARG A O 1
ATOM 2101 N N . VAL A 1 270 ? 6.871 -2.215 14.992 1 96.81 270 VAL A N 1
ATOM 2102 C CA . VAL A 1 270 ? 6.18 -1.008 14.547 1 96.81 270 VAL A CA 1
ATOM 2103 C C . VAL A 1 270 ? 4.719 -1.062 14.992 1 96.81 270 VAL A C 1
ATOM 2105 O O . VAL A 1 270 ? 4.223 -0.133 15.633 1 96.81 270 VAL A O 1
ATOM 2108 N N . LEU A 1 271 ? 4.051 -2.166 14.688 1 95.88 271 LEU A N 1
ATOM 2109 C CA . LEU A 1 271 ? 2.625 -2.299 14.969 1 95.88 271 LEU A CA 1
ATOM 2110 C C . LEU A 1 271 ? 2.367 -2.346 16.469 1 95.88 271 LEU A C 1
ATOM 2112 O O . LEU A 1 271 ? 1.404 -1.747 16.953 1 95.88 271 LEU A O 1
ATOM 2116 N N . LYS A 1 272 ? 3.197 -3 17.203 1 95.25 272 LYS A N 1
ATOM 2117 C CA . LYS A 1 272 ? 3.078 -3.033 18.656 1 95.25 272 LYS A CA 1
ATOM 2118 C C . LYS A 1 272 ? 3.307 -1.651 19.266 1 95.25 272 LYS A C 1
ATOM 2120 O O . LYS A 1 272 ? 2.658 -1.282 20.25 1 95.25 272 LYS A O 1
ATOM 2125 N N . THR A 1 273 ? 4.27 -0.923 18.766 1 96.88 273 THR A N 1
ATOM 2126 C CA . THR A 1 273 ? 4.52 0.439 19.219 1 96.88 273 THR A CA 1
ATOM 2127 C C . THR A 1 273 ? 3.279 1.309 19.047 1 96.88 273 THR A C 1
ATOM 2129 O O . THR A 1 273 ? 2.836 1.971 19.984 1 96.88 273 THR A O 1
ATOM 2132 N N . LEU A 1 274 ? 2.734 1.3 17.844 1 96.25 274 LEU A N 1
ATOM 2133 C CA . LEU A 1 274 ? 1.534 2.084 17.578 1 96.25 274 LEU A CA 1
ATOM 2134 C C . LEU A 1 274 ? 0.409 1.697 18.531 1 96.25 274 LEU A C 1
ATOM 2136 O O . LEU A 1 274 ? -0.269 2.566 19.078 1 96.25 274 LEU A O 1
ATOM 2140 N N . ARG A 1 275 ? 0.229 0.434 18.75 1 93.31 275 ARG A N 1
ATOM 2141 C CA . ARG A 1 275 ? -0.786 -0.066 19.672 1 93.31 275 ARG A CA 1
ATOM 2142 C C . ARG A 1 275 ? -0.533 0.437 21.094 1 93.31 275 ARG A C 1
ATOM 2144 O O . ARG A 1 275 ? -1.464 0.851 21.781 1 93.31 275 ARG A O 1
ATOM 2151 N N . SER A 1 276 ? 0.686 0.37 21.547 1 94.38 276 SER A N 1
ATOM 2152 C CA . SER A 1 276 ? 1.033 0.815 22.891 1 94.38 276 SER A CA 1
ATOM 2153 C C . SER A 1 276 ? 0.749 2.301 23.078 1 94.38 276 SER A C 1
ATOM 2155 O O . SER A 1 276 ? 0.461 2.752 24.188 1 94.38 276 SER A O 1
ATOM 2157 N N . TRP A 1 277 ? 0.905 3.021 22.016 1 94.88 277 TRP A N 1
ATOM 2158 C CA . TRP A 1 277 ? 0.601 4.449 22.031 1 94.88 277 TRP A CA 1
ATOM 2159 C C . TRP A 1 277 ? -0.903 4.688 21.953 1 94.88 277 TRP A C 1
ATOM 2161 O O . TRP A 1 277 ? -1.363 5.828 22.016 1 94.88 277 TRP A O 1
ATOM 2171 N N . GLY A 1 278 ? -1.7 3.65 21.75 1 91.12 278 GLY A N 1
ATOM 2172 C CA . GLY A 1 278 ? -3.143 3.768 21.594 1 91.12 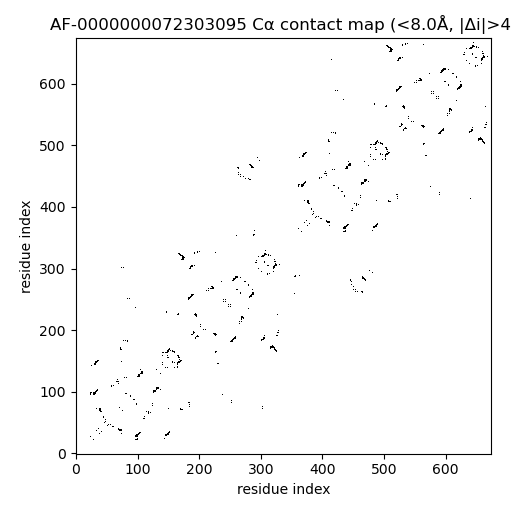278 GLY A CA 1
ATOM 2173 C C . GLY A 1 278 ? -3.559 4.289 20.234 1 91.12 278 GLY A C 1
ATOM 2174 O O . GLY A 1 278 ? -4.629 4.883 20.094 1 91.12 278 GLY A O 1
ATOM 2175 N N . LEU A 1 279 ? -2.703 4.109 19.266 1 90.94 279 LEU A N 1
ATOM 2176 C CA . LEU A 1 279 ? -2.951 4.629 17.922 1 90.94 279 LEU A CA 1
ATOM 2177 C C . LEU A 1 279 ? -3.414 3.518 17 1 90.94 279 LEU A C 1
ATOM 2179 O O . LEU A 1 279 ? -2.869 2.412 17.016 1 90.94 279 LEU A O 1
ATOM 2183 N N . GLU A 1 280 ? -4.492 3.777 16.266 1 88.06 280 GLU A N 1
ATOM 2184 C CA . GLU A 1 280 ? -4.98 2.865 15.242 1 88.06 280 GLU A CA 1
ATOM 2185 C C . GLU A 1 280 ? -4.836 3.473 13.852 1 88.06 280 GLU A C 1
ATOM 2187 O O . GLU A 1 280 ? -5.723 4.199 13.391 1 88.06 280 GLU A O 1
ATOM 2192 N N . ILE A 1 281 ? -3.855 3.131 13.203 1 93.81 281 ILE A N 1
ATOM 2193 C CA . ILE A 1 281 ? -3.666 3.6 11.836 1 93.81 281 ILE A CA 1
ATOM 2194 C C . ILE A 1 281 ? -4.562 2.807 10.891 1 93.81 281 ILE A C 1
ATOM 2196 O O . ILE A 1 281 ? -4.688 1.587 11.016 1 93.81 281 ILE A O 1
ATOM 2200 N N . ASP A 1 282 ? -5.152 3.447 9.984 1 94.62 282 ASP A N 1
ATOM 2201 C CA . ASP A 1 282 ? -6.121 2.801 9.102 1 94.62 282 ASP A CA 1
ATOM 2202 C C . ASP A 1 282 ? -5.426 1.871 8.109 1 94.62 282 ASP A C 1
ATOM 2204 O O . ASP A 1 282 ? -5.871 0.741 7.898 1 94.62 282 ASP A O 1
ATOM 2208 N N . GLU A 1 283 ? -4.391 2.336 7.457 1 96.38 283 GLU A N 1
ATOM 2209 C CA . GLU A 1 283 ? -3.645 1.518 6.504 1 96.38 283 GLU A CA 1
ATOM 2210 C C . GLU A 1 283 ? -2.15 1.531 6.816 1 96.38 283 GLU A C 1
ATOM 2212 O O . GLU A 1 283 ? -1.601 2.566 7.199 1 96.38 283 GLU A O 1
ATOM 2217 N N . ALA A 1 284 ? -1.547 0.412 6.812 1 97.56 284 ALA A N 1
ATOM 2218 C CA . ALA A 1 284 ? -0.111 0.262 7.031 1 97.56 284 ALA A CA 1
ATOM 2219 C C . ALA A 1 284 ? 0.558 -0.415 5.836 1 97.56 284 ALA A C 1
ATOM 2221 O O . ALA A 1 284 ? 0.241 -1.562 5.508 1 97.56 284 ALA A O 1
ATOM 2222 N N . LEU A 1 285 ? 1.45 0.257 5.203 1 97.81 285 LEU A N 1
ATOM 2223 C CA . LEU A 1 285 ? 2.17 -0.236 4.031 1 97.81 285 LEU A CA 1
ATOM 2224 C C . LEU A 1 285 ? 3.662 -0.351 4.32 1 97.81 285 LEU A C 1
ATOM 2226 O O . LEU A 1 285 ? 4.344 0.66 4.508 1 97.81 285 LEU A O 1
ATOM 2230 N N . PHE A 1 286 ? 4.129 -1.512 4.453 1 96.94 286 PHE A N 1
ATOM 2231 C CA . PHE A 1 286 ? 5.551 -1.815 4.57 1 96.94 286 PHE A CA 1
ATOM 2232 C C . PHE A 1 286 ? 6.16 -2.098 3.201 1 96.94 286 PHE A C 1
ATOM 2234 O O . PHE A 1 286 ? 5.816 -3.09 2.555 1 96.94 286 PHE A O 1
ATOM 2241 N N . LEU A 1 287 ? 7.125 -1.261 2.797 1 96.5 287 LEU A N 1
ATOM 2242 C CA . LEU A 1 287 ? 7.547 -1.283 1.4 1 96.5 287 LEU A CA 1
ATOM 2243 C C . LEU A 1 287 ? 8.93 -1.904 1.261 1 96.5 287 LEU A C 1
ATOM 2245 O O . LEU A 1 287 ? 9.398 -2.146 0.146 1 96.5 287 LEU A O 1
ATOM 2249 N N . ALA A 1 288 ? 9.594 -2.133 2.314 1 93.44 288 ALA A N 1
ATOM 2250 C CA . ALA A 1 288 ? 10.906 -2.768 2.307 1 93.44 288 ALA A CA 1
ATOM 2251 C C . ALA A 1 288 ? 11.836 -2.096 1.298 1 93.44 288 ALA A C 1
ATOM 2253 O O . ALA A 1 288 ? 12.445 -2.766 0.46 1 93.44 288 ALA A O 1
ATOM 2254 N N . GLY A 1 289 ? 11.852 -0.792 1.318 1 90.56 289 GLY A N 1
ATOM 2255 C CA . GLY A 1 289 ? 12.789 -0.048 0.487 1 90.56 289 GLY A CA 1
ATOM 2256 C C . GLY A 1 289 ? 12.219 0.311 -0.873 1 90.56 289 GLY A C 1
ATOM 2257 O O . GLY A 1 289 ? 12.781 1.14 -1.59 1 90.56 289 GLY A O 1
ATOM 2258 N N . ALA A 1 290 ? 11.148 -0.298 -1.328 1 92.12 290 ALA A N 1
ATOM 2259 C CA . ALA A 1 290 ? 10.523 0.069 -2.596 1 92.12 290 ALA A CA 1
ATOM 2260 C C . ALA A 1 290 ? 10.141 1.545 -2.607 1 92.12 290 ALA A C 1
ATOM 2262 O O . ALA A 1 290 ? 9.914 2.145 -1.554 1 92.12 290 ALA A O 1
ATOM 2263 N N . PRO A 1 291 ? 10.078 2.18 -3.814 1 92.06 291 PRO A N 1
ATOM 2264 C CA . PRO A 1 291 ? 9.711 3.596 -3.9 1 92.06 291 PRO A CA 1
ATOM 2265 C C . PRO A 1 291 ? 8.312 3.877 -3.359 1 92.06 291 PRO A C 1
ATOM 2267 O O . PRO A 1 291 ? 7.391 3.082 -3.568 1 92.06 291 PRO A O 1
ATOM 2270 N N . LYS A 1 292 ? 8.156 4.988 -2.729 1 95.25 292 LYS A N 1
ATOM 2271 C CA . LYS A 1 292 ? 6.879 5.367 -2.129 1 95.25 292 LYS A CA 1
ATOM 2272 C C . LYS A 1 292 ? 5.961 6.02 -3.158 1 95.25 292 LYS A C 1
ATOM 2274 O O . LYS A 1 292 ? 4.738 6.039 -2.986 1 95.25 292 LYS A O 1
ATOM 2279 N N . GLY A 1 293 ? 6.512 6.582 -4.188 1 92.94 293 GLY A N 1
ATOM 2280 C CA . GLY A 1 293 ? 5.797 7.375 -5.176 1 92.94 293 GLY A CA 1
ATOM 2281 C C . GLY A 1 293 ? 4.535 6.703 -5.684 1 92.94 293 GLY A C 1
ATOM 2282 O O . GLY A 1 293 ? 3.434 7.23 -5.52 1 92.94 293 GLY A O 1
ATOM 2283 N N . PRO A 1 294 ? 4.66 5.488 -6.223 1 92.62 294 PRO A N 1
ATOM 2284 C CA . PRO A 1 294 ? 3.496 4.801 -6.789 1 92.62 294 PRO A CA 1
ATOM 2285 C C . PRO A 1 294 ? 2.4 4.551 -5.758 1 92.62 294 PRO A C 1
ATOM 2287 O O . PRO A 1 294 ? 1.212 4.613 -6.086 1 92.62 294 PRO A O 1
ATOM 2290 N N . ILE A 1 295 ? 2.766 4.242 -4.559 1 96.12 295 ILE A N 1
ATOM 2291 C CA . ILE A 1 295 ? 1.812 3.988 -3.484 1 96.12 295 ILE A CA 1
ATOM 2292 C C . ILE A 1 295 ? 1.063 5.277 -3.146 1 96.12 295 ILE A C 1
ATOM 2294 O O . ILE A 1 295 ? -0.156 5.262 -2.961 1 96.12 295 ILE A O 1
ATOM 2298 N N . LEU A 1 296 ? 1.777 6.371 -3.146 1 95.94 296 LEU A N 1
ATOM 2299 C CA . LEU A 1 296 ? 1.19 7.664 -2.807 1 95.94 296 LEU A CA 1
ATOM 2300 C C . LEU A 1 296 ? 0.234 8.133 -3.898 1 95.94 296 LEU A C 1
ATOM 2302 O O . LEU A 1 296 ? -0.77 8.781 -3.609 1 95.94 296 LEU A O 1
ATOM 2306 N N . VAL A 1 297 ? 0.512 7.805 -5.129 1 93.5 297 VAL A N 1
ATOM 2307 C CA . VAL A 1 297 ? -0.392 8.125 -6.23 1 93.5 297 VAL A CA 1
ATOM 2308 C C . VAL A 1 297 ? -1.726 7.406 -6.023 1 93.5 297 VAL A C 1
ATOM 2310 O O . VAL A 1 297 ? -2.787 7.965 -6.312 1 93.5 297 VAL A O 1
ATOM 2313 N N . LYS A 1 298 ? -1.654 6.199 -5.539 1 94.19 298 LYS A N 1
ATOM 2314 C CA . LYS A 1 298 ? -2.879 5.449 -5.281 1 94.19 298 LYS A CA 1
ATOM 2315 C C . LYS A 1 298 ? -3.635 6.027 -4.086 1 94.19 298 LYS A C 1
ATOM 2317 O O . LYS A 1 298 ? -4.859 6.141 -4.117 1 94.19 298 LYS A O 1
ATOM 2322 N N . ILE A 1 299 ? -2.918 6.375 -3.021 1 96 299 ILE A N 1
ATOM 2323 C CA . ILE A 1 299 ? -3.518 6.867 -1.786 1 96 299 ILE A CA 1
ATOM 2324 C C . ILE A 1 299 ? -4.129 8.242 -2.025 1 96 299 ILE A C 1
ATOM 2326 O O . ILE A 1 299 ? -5.223 8.539 -1.534 1 96 299 ILE A O 1
ATOM 2330 N N . ARG A 1 300 ? -3.408 9.125 -2.715 1 94.69 300 ARG A N 1
ATOM 2331 C CA . ARG A 1 300 ? -3.748 10.523 -2.951 1 94.69 300 ARG A CA 1
ATOM 2332 C C . ARG A 1 300 ? -3.967 11.266 -1.636 1 94.69 300 ARG A C 1
ATOM 2334 O O . ARG A 1 300 ? -5.031 11.836 -1.41 1 94.69 300 ARG A O 1
ATOM 2341 N N . PRO A 1 301 ? -3.008 11.273 -0.831 1 96.56 301 PRO A N 1
ATOM 2342 C CA . PRO A 1 301 ? -3.158 11.977 0.447 1 96.56 301 PRO A CA 1
ATOM 2343 C C . PRO A 1 301 ? -3.256 13.492 0.282 1 96.56 301 PRO A C 1
ATOM 2345 O O . PRO A 1 301 ? -2.77 14.039 -0.71 1 96.56 301 PRO A O 1
ATOM 2348 N N . HIS A 1 302 ? -3.957 14.141 1.186 1 96.88 302 HIS A N 1
ATOM 2349 C CA . HIS A 1 302 ? -3.939 15.602 1.238 1 96.88 302 HIS A CA 1
ATOM 2350 C C . HIS A 1 302 ? -2.564 16.125 1.649 1 96.88 302 HIS A C 1
ATOM 2352 O O . HIS A 1 302 ? -2.182 17.234 1.278 1 96.88 302 HIS A O 1
ATOM 2358 N N . ILE A 1 303 ? -1.902 15.258 2.402 1 96.75 303 ILE A N 1
ATOM 2359 C CA . ILE A 1 303 ? -0.543 15.594 2.809 1 96.75 303 ILE A CA 1
ATOM 2360 C C . ILE A 1 303 ? 0.229 14.32 3.141 1 96.75 303 ILE A C 1
ATOM 2362 O O . ILE A 1 303 ? -0.309 13.406 3.773 1 96.75 303 ILE A O 1
ATOM 2366 N N . PHE A 1 304 ? 1.437 14.242 2.637 1 97.12 304 PHE A N 1
ATOM 2367 C CA . PHE A 1 304 ? 2.377 13.172 2.957 1 97.12 304 PHE A CA 1
ATOM 2368 C C . PHE A 1 304 ? 3.598 13.727 3.684 1 97.12 304 PHE A C 1
ATOM 2370 O O . PHE A 1 304 ? 4.336 14.547 3.133 1 97.12 304 PHE A O 1
ATOM 2377 N N . PHE A 1 305 ? 3.842 13.227 4.91 1 98.31 305 PHE A N 1
ATOM 2378 C CA . PHE A 1 305 ? 4.98 13.672 5.707 1 98.31 305 PHE A CA 1
ATOM 2379 C C . PHE A 1 305 ? 6.156 12.719 5.551 1 98.31 305 PHE A C 1
ATOM 2381 O O . PHE A 1 305 ? 6.008 11.508 5.75 1 98.31 305 PHE A O 1
ATOM 2388 N N . ASP A 1 306 ? 7.281 13.227 5.223 1 97.06 306 ASP A N 1
ATOM 2389 C CA . ASP A 1 306 ? 8.508 12.453 5.074 1 97.06 306 ASP A CA 1
ATOM 2390 C C . ASP A 1 306 ? 9.727 13.273 5.477 1 97.06 306 ASP A C 1
ATOM 2392 O O . ASP A 1 306 ? 9.727 14.5 5.344 1 97.06 306 ASP A O 1
ATOM 2396 N N . ASP A 1 307 ? 10.758 12.594 5.941 1 95.69 307 ASP A N 1
ATOM 2397 C CA . ASP A 1 307 ? 11.938 13.312 6.406 1 95.69 307 ASP A CA 1
ATOM 2398 C C . ASP A 1 307 ? 13 13.391 5.312 1 95.69 307 ASP A C 1
ATOM 2400 O O . ASP A 1 307 ? 13.953 14.172 5.418 1 95.69 307 ASP A O 1
ATOM 2404 N N . GLN A 1 308 ? 12.875 12.617 4.273 1 93.31 308 GLN A N 1
ATOM 2405 C CA . GLN A 1 308 ? 13.883 12.578 3.221 1 93.31 308 GLN A CA 1
ATOM 2406 C C . GLN A 1 308 ? 13.43 13.367 1.995 1 93.31 308 GLN A C 1
ATOM 2408 O O . GLN A 1 308 ? 12.398 13.055 1.397 1 93.31 308 GLN A O 1
ATOM 2413 N N . MET A 1 309 ? 14.266 14.258 1.579 1 91.38 309 MET A N 1
ATOM 2414 C CA . MET A 1 309 ? 13.953 15.117 0.443 1 91.38 309 MET A CA 1
ATOM 2415 C C . MET A 1 309 ? 13.758 14.289 -0.827 1 91.38 309 MET A C 1
ATOM 2417 O O . MET A 1 309 ? 12.938 14.633 -1.676 1 91.38 309 MET A O 1
ATOM 2421 N N . PHE A 1 310 ? 14.469 13.227 -0.946 1 90.31 310 PHE A N 1
ATOM 2422 C CA . PHE A 1 310 ? 14.352 12.367 -2.113 1 90.31 310 PHE A CA 1
ATOM 2423 C C . PHE A 1 310 ? 12.93 11.82 -2.242 1 90.31 310 PHE A C 1
ATOM 2425 O O . PHE A 1 310 ? 12.375 11.773 -3.344 1 90.31 310 PHE A O 1
ATOM 2432 N N . HIS A 1 311 ? 12.367 11.422 -1.158 1 91.19 311 HIS A N 1
ATOM 2433 C CA . HIS A 1 311 ? 10.992 10.938 -1.169 1 91.19 311 HIS A CA 1
ATOM 2434 C C . HIS A 1 311 ? 10.008 12.062 -1.471 1 91.19 311 HIS A C 1
ATOM 2436 O O . HIS A 1 311 ? 9.016 11.859 -2.168 1 91.19 311 HIS A O 1
ATOM 2442 N N . ILE A 1 312 ? 10.328 13.234 -0.958 1 92.06 312 ILE A N 1
ATOM 2443 C CA . ILE A 1 312 ? 9.492 14.406 -1.204 1 92.06 312 ILE A CA 1
ATOM 2444 C C . ILE A 1 312 ? 9.477 14.719 -2.697 1 92.06 312 ILE A C 1
ATOM 2446 O O . ILE A 1 312 ? 8.406 14.883 -3.291 1 92.06 312 ILE A O 1
ATOM 2450 N N . GLU A 1 313 ? 10.586 14.758 -3.264 1 90.81 313 GLU A N 1
ATOM 2451 C CA . GLU A 1 313 ? 10.703 15.062 -4.688 1 90.81 313 GLU A CA 1
ATOM 2452 C C . GLU A 1 313 ? 10.008 14 -5.535 1 90.81 313 GLU A C 1
ATOM 2454 O O . GLU A 1 313 ? 9.352 14.32 -6.527 1 90.81 313 GLU A O 1
ATOM 2459 N N . GLY A 1 314 ? 10.195 12.781 -5.156 1 89.12 314 GLY A N 1
ATOM 2460 C CA . GLY A 1 314 ? 9.516 11.703 -5.859 1 89.12 314 GLY A CA 1
ATOM 2461 C C . GLY A 1 314 ? 8.008 11.82 -5.812 1 89.12 314 GLY A C 1
ATOM 2462 O O . GLY A 1 314 ? 7.328 11.609 -6.824 1 89.12 314 GLY A O 1
ATOM 2463 N N . ALA A 1 315 ? 7.547 12.125 -4.695 1 90.19 315 ALA A N 1
ATOM 2464 C CA . ALA A 1 315 ? 6.105 12.312 -4.535 1 90.19 315 ALA A CA 1
ATOM 2465 C C . ALA A 1 315 ? 5.613 13.492 -5.367 1 90.19 315 ALA A C 1
ATOM 2467 O O . ALA A 1 315 ? 4.586 13.391 -6.047 1 90.19 315 ALA A O 1
ATOM 2468 N N . GLN A 1 316 ? 6.324 14.586 -5.336 1 89.12 316 GLN A N 1
ATOM 2469 C CA . GLN A 1 316 ? 5.953 15.797 -6.059 1 89.12 316 GLN A CA 1
ATOM 2470 C C . GLN A 1 316 ? 5.895 15.547 -7.562 1 89.12 316 GLN A C 1
ATOM 2472 O O . GLN A 1 316 ? 5.008 16.047 -8.25 1 89.12 316 GLN A O 1
ATOM 2477 N N . LYS A 1 317 ? 6.824 14.781 -8.055 1 88.94 317 LYS A N 1
ATOM 2478 C CA . LYS A 1 317 ? 6.887 14.477 -9.477 1 88.94 317 LYS A CA 1
ATOM 2479 C C . LYS A 1 317 ? 5.621 13.758 -9.938 1 88.94 317 LYS A C 1
ATOM 2481 O O . LYS A 1 317 ? 5.195 13.906 -11.086 1 88.94 317 LYS A O 1
ATOM 2486 N N . LEU A 1 318 ? 5.098 13.133 -8.992 1 88.5 318 LEU A N 1
ATOM 2487 C CA . LEU A 1 318 ? 3.918 12.352 -9.352 1 88.5 318 LEU A CA 1
ATOM 2488 C C . LEU A 1 318 ? 2.641 13.078 -8.953 1 88.5 318 LEU A C 1
ATOM 2490 O O . LEU A 1 318 ? 1.545 12.523 -9.047 1 88.5 318 LEU A O 1
ATOM 2494 N N . GLY A 1 319 ? 2.781 14.289 -8.414 1 87.75 319 GLY A N 1
ATOM 2495 C CA . GLY A 1 319 ? 1.636 15.156 -8.164 1 87.75 319 GLY A CA 1
ATOM 2496 C C . GLY A 1 319 ? 1.137 15.086 -6.73 1 87.75 319 GLY A C 1
ATOM 2497 O O . GLY A 1 319 ? 0.106 15.672 -6.398 1 87.75 319 GLY A O 1
ATOM 2498 N N . THR A 1 320 ? 1.801 14.391 -5.898 1 90.88 320 THR A N 1
ATOM 2499 C CA . THR A 1 320 ? 1.389 14.266 -4.504 1 90.88 320 THR A CA 1
ATOM 2500 C C . THR A 1 320 ? 1.932 15.43 -3.676 1 90.88 320 THR A C 1
ATOM 2502 O O . THR A 1 320 ? 3.096 15.805 -3.818 1 90.88 320 THR A O 1
ATOM 2505 N N . ILE A 1 321 ? 1.083 16.047 -2.848 1 91 321 ILE A N 1
ATOM 2506 C CA . ILE A 1 321 ? 1.538 17.062 -1.915 1 91 321 ILE A CA 1
ATOM 2507 C C . ILE A 1 321 ? 2.344 16.422 -0.791 1 91 321 ILE A C 1
ATOM 2509 O O . ILE A 1 321 ? 1.849 15.531 -0.094 1 91 321 ILE A O 1
ATOM 2513 N N . ALA A 1 322 ? 3.529 16.812 -0.714 1 93.25 322 ALA A N 1
ATOM 2514 C CA . ALA A 1 322 ? 4.434 16.266 0.294 1 93.25 322 ALA A CA 1
ATOM 2515 C C . ALA A 1 322 ? 4.992 17.359 1.188 1 93.25 322 ALA A C 1
ATOM 2517 O O . ALA A 1 322 ? 5.121 18.516 0.761 1 93.25 322 ALA A O 1
ATOM 2518 N N . ALA A 1 323 ? 5.168 17.062 2.414 1 97.5 323 ALA A N 1
ATOM 2519 C CA . ALA A 1 323 ? 5.703 17.953 3.438 1 97.5 323 ALA A CA 1
ATOM 2520 C C . ALA A 1 323 ? 6.969 17.375 4.066 1 97.5 323 ALA A C 1
ATOM 2522 O O . ALA A 1 323 ? 6.969 16.234 4.535 1 97.5 323 ALA A O 1
ATOM 2523 N N . HIS A 1 324 ? 7.984 18.125 4.047 1 97.62 324 HIS A N 1
ATOM 2524 C CA . HIS A 1 324 ? 9.289 17.672 4.523 1 97.62 324 HIS A CA 1
ATOM 2525 C C . HIS A 1 324 ? 9.445 17.938 6.016 1 97.62 324 HIS A C 1
ATOM 2527 O O . HIS A 1 324 ? 9.289 19.078 6.473 1 97.62 324 HIS A O 1
ATOM 2533 N N . VAL A 1 325 ? 9.719 16.922 6.766 1 97.75 325 VAL A N 1
ATOM 2534 C CA . VAL A 1 325 ? 10.016 16.984 8.195 1 97.75 325 VAL A CA 1
ATOM 2535 C C . VAL A 1 325 ? 11.523 16.906 8.414 1 97.75 325 VAL A C 1
ATOM 2537 O O . VAL A 1 325 ? 12.109 15.82 8.398 1 97.75 325 VAL A O 1
ATOM 2540 N N . PRO A 1 326 ? 12.148 18.047 8.648 1 94.94 326 PRO A N 1
ATOM 2541 C CA . PRO A 1 326 ? 13.609 18.062 8.781 1 94.94 326 PRO A CA 1
ATOM 2542 C C . PRO A 1 326 ? 14.086 17.578 10.148 1 94.94 326 PRO A C 1
ATOM 2544 O O . PRO A 1 326 ? 14.633 18.359 10.93 1 94.94 326 PRO A O 1
ATOM 2547 N N . TYR A 1 327 ? 13.953 16.359 10.398 1 92.25 327 TYR A N 1
ATOM 2548 C CA . TYR A 1 327 ? 14.297 15.734 11.672 1 92.25 327 TYR A CA 1
ATOM 2549 C C . TYR A 1 327 ? 15.18 14.508 11.445 1 92.25 327 TYR A C 1
ATOM 2551 O O . TYR A 1 327 ? 15.008 13.781 10.469 1 92.25 327 TYR A O 1
ATOM 2559 N N . GLY A 1 328 ? 16.141 14.367 12.375 1 84.81 328 GLY A N 1
ATOM 2560 C CA . GLY A 1 328 ? 16.938 13.156 12.375 1 84.81 328 GLY A CA 1
ATOM 2561 C C . GLY A 1 328 ? 18.328 13.352 11.789 1 84.81 328 GLY A C 1
ATOM 2562 O O . GLY A 1 328 ? 18.672 14.445 11.344 1 84.81 328 GLY A O 1
ATOM 2563 N N . VAL A 1 329 ? 19.125 12.375 11.82 1 76.69 329 VAL A N 1
ATOM 2564 C CA . VAL A 1 329 ? 20.562 12.367 11.539 1 76.69 329 VAL A CA 1
ATOM 2565 C C . VAL A 1 329 ? 20.797 12.68 10.062 1 76.69 329 VAL A C 1
ATOM 2567 O O . VAL A 1 329 ? 21.844 13.211 9.703 1 76.69 329 VAL A O 1
ATOM 2570 N N . ALA A 1 330 ? 19.844 12.352 9.25 1 71.88 330 ALA A N 1
ATOM 2571 C CA . ALA A 1 330 ? 20.016 12.562 7.816 1 71.88 330 ALA A CA 1
ATOM 2572 C C . ALA A 1 330 ? 20.062 14.055 7.484 1 71.88 330 ALA A C 1
ATOM 2574 O O . ALA A 1 330 ? 20.547 14.438 6.414 1 71.88 330 ALA A O 1
ATOM 2575 N N . GLN A 1 331 ? 19.484 14.859 8.336 1 73.94 331 GLN A N 1
ATOM 2576 C CA . GLN A 1 331 ? 19.422 16.297 8.086 1 73.94 331 GLN A CA 1
ATOM 2577 C C . GLN A 1 331 ? 20.766 16.953 8.367 1 73.94 331 GLN A C 1
ATOM 2579 O O . GLN A 1 331 ? 21.062 18.031 7.844 1 73.94 331 GLN A O 1
ATOM 2584 N N . LYS A 1 332 ? 21.531 16.453 9.258 1 60.72 332 LYS A N 1
ATOM 2585 C CA . LYS A 1 332 ? 22.797 17.031 9.648 1 60.72 332 LYS A CA 1
ATOM 2586 C C . LYS A 1 332 ? 23.812 16.953 8.516 1 60.72 332 LYS A C 1
ATOM 2588 O O . LYS A 1 332 ? 24.656 17.844 8.359 1 60.72 332 LYS A O 1
ATOM 2593 N N . TYR A 1 333 ? 23.781 15.953 7.77 1 47.69 333 TYR A N 1
ATOM 2594 C CA . TYR A 1 333 ? 24.797 15.836 6.723 1 47.69 333 TYR A CA 1
ATOM 2595 C C . TYR A 1 333 ? 24.516 16.812 5.586 1 47.69 333 TYR A C 1
ATOM 2597 O O . TYR A 1 333 ? 25.406 17.125 4.793 1 47.69 333 TYR A O 1
ATOM 2605 N N . GLN A 1 334 ? 23.344 17.219 5.34 1 46.97 334 GLN A N 1
ATOM 2606 C CA . GLN A 1 334 ? 23.062 18.156 4.266 1 46.97 334 GLN A CA 1
ATOM 2607 C C . GLN A 1 334 ? 23.484 19.562 4.645 1 46.97 334 GLN A C 1
ATOM 2609 O O . GLN A 1 334 ? 23.859 20.359 3.777 1 46.97 334 GLN A O 1
ATOM 2614 N N . LYS A 1 335 ? 23.484 20.109 5.891 1 46.88 335 LYS A N 1
ATOM 2615 C CA . LYS A 1 335 ? 23.953 21.438 6.285 1 46.88 335 LYS A CA 1
ATOM 2616 C C . LYS A 1 335 ? 25.484 21.516 6.203 1 46.88 335 LYS A C 1
ATOM 2618 O O . LYS A 1 335 ? 26.031 22.578 5.906 1 46.88 335 LYS A O 1
ATOM 2623 N N . SER A 1 336 ? 26.328 20.609 6.449 1 34.84 336 SER A N 1
ATOM 2624 C CA . SER A 1 336 ? 27.781 20.734 6.418 1 34.84 336 SER A CA 1
ATOM 2625 C C . SER A 1 336 ? 28.312 20.594 4.996 1 34.84 336 SER A C 1
ATOM 2627 O O . SER A 1 336 ? 29.484 20.906 4.734 1 34.84 336 SER A O 1
ATOM 2629 N N . ALA A 1 337 ? 27.578 20.406 4.117 1 31.27 337 ALA A N 1
ATOM 2630 C CA . ALA A 1 337 ? 28.203 20.406 2.791 1 31.27 337 ALA A CA 1
ATOM 2631 C C . ALA A 1 337 ? 27.984 21.75 2.096 1 31.27 337 ALA A C 1
ATOM 2633 O O . ALA A 1 337 ? 26.875 22.297 2.113 1 31.27 337 ALA A O 1
ATOM 2634 N N . ARG B 1 1 ? 52.031 21.297 -19.922 1 20.91 1 ARG B N 1
ATOM 2635 C CA . ARG B 1 1 ? 51.938 21 -18.484 1 20.91 1 ARG B CA 1
ATOM 2636 C C . ARG B 1 1 ? 50.5 21.094 -18 1 20.91 1 ARG B C 1
ATOM 2638 O O . ARG B 1 1 ? 50.25 21.016 -16.797 1 20.91 1 ARG B O 1
ATOM 2645 N N . SER B 1 2 ? 49.562 21.516 -18.703 1 25.23 2 SER B N 1
ATOM 2646 C CA . SER B 1 2 ? 48.219 21.969 -18.312 1 25.23 2 SER B CA 1
ATOM 2647 C C . SER B 1 2 ? 47.406 20.812 -17.75 1 25.23 2 SER B C 1
ATOM 2649 O O . SER B 1 2 ? 47.312 19.75 -18.359 1 25.23 2 SER B O 1
ATOM 2651 N N . VAL B 1 3 ? 47.219 20.844 -16.375 1 28.17 3 VAL B N 1
ATOM 2652 C CA . VAL B 1 3 ? 46.75 19.844 -15.406 1 28.17 3 VAL B CA 1
ATOM 2653 C C . VAL B 1 3 ? 45.281 19.5 -15.688 1 28.17 3 VAL B C 1
ATOM 2655 O O . VAL B 1 3 ? 44.5 20.375 -16.047 1 28.17 3 VAL B O 1
ATOM 2658 N N . PRO B 1 4 ? 44.906 18.125 -15.734 1 25.67 4 PRO B N 1
ATOM 2659 C CA . PRO B 1 4 ? 43.688 17.453 -16.125 1 25.67 4 PRO B CA 1
ATOM 2660 C C . PRO B 1 4 ? 42.531 17.703 -15.164 1 25.67 4 PRO B C 1
ATOM 2662 O O . PRO B 1 4 ? 42.719 17.688 -13.945 1 25.67 4 PRO B O 1
ATOM 2665 N N . ASP B 1 5 ? 41.688 18.688 -15.438 1 24.86 5 ASP B N 1
ATOM 2666 C CA . ASP B 1 5 ? 40.594 19.094 -14.57 1 24.86 5 ASP B CA 1
ATOM 2667 C C . ASP B 1 5 ? 39.719 17.891 -14.172 1 24.86 5 ASP B C 1
ATOM 2669 O O . ASP B 1 5 ? 39.188 17.203 -15.031 1 24.86 5 ASP B O 1
ATOM 2673 N N . ALA B 1 6 ? 40.125 17.219 -13.078 1 26.94 6 ALA B N 1
ATOM 2674 C CA . ALA B 1 6 ? 39.5 16.031 -12.5 1 26.94 6 ALA B CA 1
ATOM 2675 C C . ALA B 1 6 ? 38 16.266 -12.242 1 26.94 6 ALA B C 1
ATOM 2677 O O . ALA B 1 6 ? 37.625 17.281 -11.672 1 26.94 6 ALA B O 1
ATOM 2678 N N . PRO B 1 7 ? 37.094 15.695 -13.086 1 26.84 7 PRO B N 1
ATOM 2679 C CA . PRO B 1 7 ? 35.656 15.93 -12.969 1 26.84 7 PRO B CA 1
ATOM 2680 C C . PRO B 1 7 ? 35.125 15.68 -11.555 1 26.84 7 PRO B C 1
ATOM 2682 O O . PRO B 1 7 ? 35.688 14.859 -10.82 1 26.84 7 PRO B O 1
ATOM 2685 N N . GLY B 1 8 ? 34.781 16.703 -10.75 1 23.36 8 GLY B N 1
ATOM 2686 C CA . GLY B 1 8 ? 34.219 16.812 -9.422 1 23.36 8 GLY B CA 1
ATOM 2687 C C . GLY B 1 8 ? 33.031 15.891 -9.211 1 23.36 8 GLY B C 1
ATOM 2688 O O . GLY B 1 8 ? 32.031 15.984 -9.922 1 23.36 8 GLY B O 1
ATOM 2689 N N . ALA B 1 9 ? 33.25 14.586 -8.805 1 26.19 9 ALA B N 1
ATOM 2690 C CA . ALA B 1 9 ? 32.375 13.492 -8.406 1 26.19 9 ALA B CA 1
ATOM 2691 C C . ALA B 1 9 ? 31.344 13.961 -7.387 1 26.19 9 ALA B C 1
ATOM 2693 O O . ALA B 1 9 ? 31.703 14.359 -6.277 1 26.19 9 ALA B O 1
ATOM 2694 N N . GLY B 1 10 ? 30.391 14.75 -7.715 1 25.77 10 GLY B N 1
ATOM 2695 C CA . GLY B 1 10 ? 29.312 15.102 -6.812 1 25.77 10 GLY B CA 1
ATOM 2696 C C . GLY B 1 10 ? 28.812 13.93 -5.98 1 25.77 10 GLY B C 1
ATOM 2697 O O . GLY B 1 10 ? 28.5 12.875 -6.52 1 25.77 10 GLY B O 1
ATOM 2698 N N . ALA B 1 11 ? 29.281 13.688 -4.789 1 26.91 11 ALA B N 1
ATOM 2699 C CA . ALA B 1 11 ? 29.016 12.75 -3.697 1 26.91 11 ALA B CA 1
ATOM 2700 C C . ALA B 1 11 ? 27.516 12.664 -3.402 1 26.91 11 ALA B C 1
ATOM 2702 O O . ALA B 1 11 ? 26.984 13.469 -2.635 1 26.91 11 ALA B O 1
ATOM 2703 N N . GLY B 1 12 ? 26.562 12.695 -4.262 1 29 12 GLY B N 1
ATOM 2704 C CA . GLY B 1 12 ? 25.219 12.328 -3.859 1 29 12 GLY B CA 1
ATOM 2705 C C . GLY B 1 12 ? 25.172 11.102 -2.967 1 29 12 GLY B C 1
ATOM 2706 O O . GLY B 1 12 ? 25.562 10.008 -3.385 1 29 12 GLY B O 1
ATOM 2707 N N . GLY B 1 13 ? 25.516 11.172 -1.715 1 28.48 13 GLY B N 1
ATOM 2708 C CA . GLY B 1 13 ? 25.422 10.109 -0.729 1 28.48 13 GLY B CA 1
ATOM 2709 C C . GLY B 1 13 ? 24.219 9.203 -0.938 1 28.48 13 GLY B C 1
ATOM 2710 O O . GLY B 1 13 ? 23.109 9.68 -1.149 1 28.48 13 GLY B O 1
ATOM 2711 N N . ALA B 1 14 ? 24.344 8.047 -1.458 1 31.38 14 ALA B N 1
ATOM 2712 C CA . ALA B 1 14 ? 23.422 6.918 -1.539 1 31.38 14 ALA B CA 1
ATOM 2713 C C . ALA B 1 14 ? 22.672 6.723 -0.222 1 31.38 14 ALA B C 1
ATOM 2715 O O . ALA B 1 14 ? 23.281 6.441 0.811 1 31.38 14 ALA B O 1
ATOM 2716 N N . VAL B 1 15 ? 21.719 7.453 0.109 1 35.38 15 VAL B N 1
ATOM 2717 C CA . VAL B 1 15 ? 20.812 7.078 1.191 1 35.38 15 VAL B CA 1
ATOM 2718 C C . VAL B 1 15 ? 20.688 5.555 1.255 1 35.38 15 VAL B C 1
ATOM 2720 O O . VAL B 1 15 ? 20.422 4.906 0.243 1 35.38 15 VAL B O 1
ATOM 2723 N N . ALA B 1 16 ? 21.453 4.855 1.964 1 36.72 16 ALA B N 1
ATOM 2724 C CA . ALA B 1 16 ? 21.375 3.424 2.244 1 36.72 16 ALA B CA 1
ATOM 2725 C C . ALA B 1 16 ? 19.938 2.932 2.264 1 36.72 16 ALA B C 1
ATOM 2727 O O . ALA B 1 16 ? 19.141 3.367 3.094 1 36.72 16 ALA B O 1
ATOM 2728 N N . THR B 1 17 ? 19.391 2.766 1.174 1 43.88 17 THR B N 1
ATOM 2729 C CA . THR B 1 17 ? 18.109 2.078 1.056 1 43.88 17 THR B CA 1
ATOM 2730 C C . THR B 1 17 ? 18.062 0.853 1.964 1 43.88 17 THR B C 1
ATOM 2732 O O . THR B 1 17 ? 18.953 0.009 1.919 1 43.88 17 THR B O 1
ATOM 2735 N N . LEU B 1 18 ? 17.625 0.978 3.135 1 47.19 18 LEU B N 1
ATOM 2736 C CA . LEU B 1 18 ? 17.375 -0.1 4.086 1 47.19 18 LEU B CA 1
ATOM 2737 C C . LEU B 1 18 ? 16.859 -1.346 3.371 1 47.19 18 LEU B C 1
ATOM 2739 O O . LEU B 1 18 ? 15.992 -2.047 3.887 1 47.19 18 LEU B O 1
ATOM 2743 N N . LEU B 1 19 ? 17.234 -1.497 2.127 1 53.81 19 LEU B N 1
ATOM 2744 C CA . LEU B 1 19 ? 16.734 -2.705 1.472 1 53.81 19 LEU B CA 1
ATOM 2745 C C . LEU B 1 19 ? 17.5 -3.934 1.961 1 53.81 19 LEU B C 1
ATOM 2747 O O . LEU B 1 19 ? 18.719 -3.887 2.143 1 53.81 19 LEU B O 1
ATOM 2751 N N . SER B 1 20 ? 16.734 -4.887 2.416 1 60.06 20 SER B N 1
ATOM 2752 C CA . SER B 1 20 ? 17.359 -6.195 2.572 1 60.06 20 SER B CA 1
ATOM 2753 C C . SER B 1 20 ? 18.047 -6.637 1.284 1 60.06 20 SER B C 1
ATOM 2755 O O . SER B 1 20 ? 17.516 -6.41 0.19 1 60.06 20 SER B O 1
ATOM 2757 N N . PRO B 1 21 ? 19.297 -6.855 1.282 1 58.44 21 PRO B N 1
ATOM 2758 C CA . PRO B 1 21 ? 20.016 -7.324 0.099 1 58.44 21 PRO B CA 1
ATOM 2759 C C . PRO B 1 21 ? 19.234 -8.383 -0.686 1 58.44 21 PRO B C 1
ATOM 2761 O O . PRO B 1 21 ? 19.5 -8.586 -1.874 1 58.44 21 PRO B O 1
ATOM 2764 N N . LEU B 1 22 ? 18.281 -8.844 -0.076 1 68.62 22 LEU B N 1
ATOM 2765 C CA . LEU B 1 22 ? 17.625 -9.977 -0.721 1 68.62 22 LEU B CA 1
ATOM 2766 C C . LEU B 1 22 ? 16.359 -9.523 -1.436 1 68.62 22 LEU B C 1
ATOM 2768 O O . LEU B 1 22 ? 15.75 -10.297 -2.186 1 68.62 22 LEU B O 1
ATOM 2772 N N . GLN B 1 23 ? 16.031 -8.281 -1.344 1 78.69 23 GLN B N 1
ATOM 2773 C CA . GLN B 1 23 ? 14.789 -7.844 -1.956 1 78.69 23 GLN B CA 1
ATOM 2774 C C . GLN B 1 23 ? 15.031 -7.242 -3.338 1 78.69 23 GLN B C 1
ATOM 2776 O O . GLN B 1 23 ? 15.828 -6.309 -3.48 1 78.69 23 GLN B O 1
ATOM 2781 N N . PRO B 1 24 ? 14.367 -7.828 -4.328 1 84.75 24 PRO B N 1
ATOM 2782 C CA . PRO B 1 24 ? 14.539 -7.238 -5.66 1 84.75 24 PRO B CA 1
ATOM 2783 C C . PRO B 1 24 ? 13.828 -5.895 -5.801 1 84.75 24 PRO B C 1
ATOM 2785 O O . PRO B 1 24 ? 12.844 -5.637 -5.105 1 84.75 24 PRO B O 1
ATOM 2788 N N . LYS B 1 25 ? 14.359 -5.121 -6.676 1 87.12 25 LYS B N 1
ATOM 2789 C CA . LYS B 1 25 ? 13.656 -3.889 -7.012 1 87.12 25 LYS B CA 1
ATOM 2790 C C . LYS B 1 25 ? 12.336 -4.188 -7.723 1 87.12 25 LYS B C 1
ATOM 2792 O O . LYS B 1 25 ? 12.289 -5.023 -8.625 1 87.12 25 LYS B O 1
ATOM 2797 N N . PRO B 1 26 ? 11.359 -3.527 -7.367 1 87 26 PRO B N 1
ATOM 2798 C CA . PRO B 1 26 ? 10.016 -3.846 -7.867 1 87 26 PRO B CA 1
ATOM 2799 C C . PRO B 1 26 ? 9.938 -3.824 -9.391 1 87 26 PRO B C 1
ATOM 2801 O O . PRO B 1 26 ? 9.25 -4.664 -9.992 1 87 26 PRO B O 1
ATOM 2804 N N . GLN B 1 27 ? 10.656 -2.99 -10.047 1 89.31 27 GLN B N 1
ATOM 2805 C CA . GLN B 1 27 ? 10.539 -2.84 -11.492 1 89.31 27 GLN B CA 1
ATOM 2806 C C . GLN B 1 27 ? 11.094 -4.059 -12.227 1 89.31 27 GLN B C 1
ATOM 2808 O O . GLN B 1 27 ? 10.758 -4.309 -13.383 1 89.31 27 GLN B O 1
ATOM 2813 N N . HIS B 1 28 ? 11.906 -4.812 -11.562 1 91.88 28 HIS B N 1
ATOM 2814 C CA . HIS B 1 28 ? 12.539 -5.961 -12.195 1 91.88 28 HIS B CA 1
ATOM 2815 C C . HIS B 1 28 ? 11.977 -7.27 -11.648 1 91.88 28 HIS B C 1
ATOM 2817 O O . HIS B 1 28 ? 12.234 -8.336 -12.211 1 91.88 28 HIS B O 1
ATOM 2823 N N . ALA B 1 29 ? 11.234 -7.148 -10.641 1 95.94 29 ALA B N 1
ATOM 2824 C CA . ALA B 1 29 ? 10.742 -8.336 -9.945 1 95.94 29 ALA B CA 1
ATOM 2825 C C . ALA B 1 29 ? 9.469 -8.867 -10.594 1 95.94 29 ALA B C 1
ATOM 2827 O O . ALA B 1 29 ? 8.797 -8.141 -11.336 1 95.94 29 ALA B O 1
ATOM 2828 N N . ILE B 1 30 ? 9.203 -10.141 -10.414 1 97.69 30 ILE B N 1
ATOM 2829 C CA . ILE B 1 30 ? 7.887 -10.719 -10.656 1 97.69 30 ILE B CA 1
ATOM 2830 C C . ILE B 1 30 ? 7.078 -10.727 -9.367 1 97.69 30 ILE B C 1
ATOM 2832 O O . ILE B 1 30 ? 7.277 -11.586 -8.508 1 97.69 30 ILE B O 1
ATOM 2836 N N . THR B 1 31 ? 6.191 -9.781 -9.258 1 98.19 31 THR B N 1
ATOM 2837 C CA . THR B 1 31 ? 5.48 -9.57 -8 1 98.19 31 THR B CA 1
ATOM 2838 C C . THR B 1 31 ? 4.25 -10.469 -7.918 1 98.19 31 THR B C 1
ATOM 2840 O O . THR B 1 31 ? 3.371 -10.406 -8.781 1 98.19 31 THR B O 1
ATOM 2843 N N . VAL B 1 32 ? 4.215 -11.312 -6.938 1 98.69 32 VAL B N 1
ATOM 2844 C CA . VAL B 1 32 ? 3.068 -12.148 -6.613 1 98.69 32 VAL B CA 1
ATOM 2845 C C . VAL B 1 32 ? 2.412 -11.664 -5.324 1 98.69 32 VAL B C 1
ATOM 2847 O O . VAL B 1 32 ? 2.986 -11.789 -4.242 1 98.69 32 VAL B O 1
ATOM 2850 N N . ALA B 1 33 ? 1.229 -11.102 -5.461 1 98.75 33 ALA B N 1
ATOM 2851 C CA . ALA B 1 33 ? 0.457 -10.648 -4.305 1 98.75 33 ALA B CA 1
ATOM 2852 C C . ALA B 1 33 ? -0.471 -11.75 -3.799 1 98.75 33 ALA B C 1
ATOM 2854 O O . ALA B 1 33 ? -1.189 -12.375 -4.586 1 98.75 33 ALA B O 1
ATOM 2855 N N . VAL B 1 34 ? -0.42 -11.992 -2.521 1 98.62 34 VAL B N 1
ATOM 2856 C CA . VAL B 1 34 ? -1.244 -13.031 -1.91 1 98.62 34 VAL B CA 1
ATOM 2857 C C . VAL B 1 34 ? -2.047 -12.438 -0.753 1 98.62 34 VAL B C 1
ATOM 2859 O O . VAL B 1 34 ? -1.524 -11.641 0.027 1 98.62 34 VAL B O 1
ATOM 2862 N N . SER B 1 35 ? -3.328 -12.766 -0.714 1 97.94 35 SER B N 1
ATOM 2863 C CA . SER B 1 35 ? -4.121 -12.328 0.43 1 97.94 35 SER B CA 1
ATOM 2864 C C . SER B 1 35 ? -3.814 -13.164 1.667 1 97.94 35 SER B C 1
ATOM 2866 O O . SER B 1 35 ? -3.273 -14.266 1.56 1 97.94 35 SER B O 1
ATOM 2868 N N . SER B 1 36 ? -4.172 -12.594 2.855 1 96.81 36 SER B N 1
ATOM 2869 C CA . SER B 1 36 ? -3.902 -13.289 4.109 1 96.81 36 SER B CA 1
ATOM 2870 C C . SER B 1 36 ? -4.648 -14.617 4.176 1 96.81 36 SER B C 1
ATOM 2872 O O . SER B 1 36 ? -4.09 -15.625 4.613 1 96.81 36 SER B O 1
ATOM 2874 N N . ARG B 1 37 ? -5.887 -14.664 3.643 1 95.81 37 ARG B N 1
ATOM 2875 C CA . ARG B 1 37 ? -6.703 -15.875 3.709 1 95.81 37 ARG B CA 1
ATOM 2876 C C . ARG B 1 37 ? -6.238 -16.906 2.684 1 95.81 37 ARG B C 1
ATOM 2878 O O . ARG B 1 37 ? -6.613 -18.078 2.76 1 95.81 37 ARG B O 1
ATOM 2885 N N . ALA B 1 38 ? -5.523 -16.5 1.687 1 97.44 38 ALA B N 1
ATOM 2886 C CA . ALA B 1 38 ? -4.91 -17.469 0.77 1 97.44 38 ALA B CA 1
ATOM 2887 C C . ALA B 1 38 ? -3.627 -18.047 1.361 1 97.44 38 ALA B C 1
ATOM 2889 O O . ALA B 1 38 ? -3.33 -19.219 1.176 1 97.44 38 ALA B O 1
ATOM 2890 N N . LEU B 1 39 ? -2.889 -17.25 2.051 1 97.62 39 LEU B N 1
ATOM 2891 C CA . LEU B 1 39 ? -1.602 -17.672 2.594 1 97.62 39 LEU B CA 1
ATOM 2892 C C . LEU B 1 39 ? -1.794 -18.531 3.836 1 97.62 39 LEU B C 1
ATOM 2894 O O . LEU B 1 39 ? -1.051 -19.5 4.055 1 97.62 39 LEU B O 1
ATOM 2898 N N . PHE B 1 40 ? -2.777 -18.172 4.656 1 96.94 40 PHE B N 1
ATOM 2899 C CA . PHE B 1 40 ? -3.014 -18.891 5.906 1 96.94 40 PHE B CA 1
ATOM 2900 C C . PHE B 1 40 ? -4.469 -19.328 6.012 1 96.94 40 PHE B C 1
ATOM 2902 O O . PHE B 1 40 ? -5.348 -18.75 5.379 1 96.94 40 PHE B O 1
ATOM 2909 N N . ASP B 1 41 ? -4.676 -20.391 6.816 1 95.62 41 ASP B N 1
ATOM 2910 C CA . ASP B 1 41 ? -6.027 -20.844 7.141 1 95.62 41 ASP B CA 1
ATOM 2911 C C . ASP B 1 41 ? -6.668 -19.938 8.195 1 95.62 41 ASP B C 1
ATOM 2913 O O . ASP B 1 41 ? -6.383 -20.078 9.391 1 95.62 41 ASP B O 1
ATOM 2917 N N . LEU B 1 42 ? -7.57 -19.094 7.762 1 95.12 42 LEU B N 1
ATOM 2918 C CA . LEU B 1 42 ? -8.227 -18.141 8.656 1 95.12 42 LEU B CA 1
ATOM 2919 C C . LEU B 1 42 ? -9.727 -18.422 8.742 1 95.12 42 LEU B C 1
ATOM 2921 O O . LEU B 1 42 ? -10.531 -17.5 8.852 1 95.12 42 LEU B O 1
ATOM 2925 N N . VAL B 1 43 ? -10.109 -19.656 8.609 1 93.06 43 VAL B N 1
ATOM 2926 C CA . VAL B 1 43 ? -11.516 -20.047 8.602 1 93.06 43 VAL B CA 1
ATOM 2927 C C . VAL B 1 43 ? -12.164 -19.656 9.93 1 93.06 43 VAL B C 1
ATOM 2929 O O . VAL B 1 43 ? -13.234 -19.047 9.953 1 93.06 43 VAL B O 1
ATOM 2932 N N . GLU B 1 44 ? -11.547 -20.047 11.039 1 94.19 44 GLU B N 1
ATOM 2933 C CA . GLU B 1 44 ? -12.078 -19.719 12.359 1 94.19 44 GLU B CA 1
ATOM 2934 C C . GLU B 1 44 ? -12.141 -18.219 12.57 1 94.19 44 GLU B C 1
ATOM 2936 O O . GLU B 1 44 ? -13.141 -17.688 13.086 1 94.19 44 GLU B O 1
ATOM 2941 N N . GLU B 1 45 ? -11.062 -17.547 12.227 1 94.31 45 GLU B N 1
ATOM 2942 C CA . GLU B 1 45 ? -10.992 -16.094 12.375 1 94.31 45 GLU B CA 1
ATOM 2943 C C . GLU B 1 45 ? -12.086 -15.414 11.562 1 94.31 45 GLU B C 1
ATOM 2945 O O . GLU B 1 45 ? -12.727 -14.469 12.039 1 94.31 45 GLU B O 1
ATOM 2950 N N . ARG B 1 46 ? -12.289 -15.891 10.344 1 91.94 46 ARG B N 1
ATOM 2951 C CA . ARG B 1 46 ? -13.336 -15.336 9.492 1 91.94 46 ARG B CA 1
ATOM 2952 C C . ARG B 1 46 ? -14.711 -15.555 10.117 1 91.94 46 ARG B C 1
ATOM 2954 O O . ARG B 1 46 ? -15.57 -14.672 10.055 1 91.94 46 ARG B O 1
ATOM 2961 N N . ARG B 1 47 ? -14.93 -16.703 10.664 1 95.5 47 ARG B N 1
ATOM 2962 C CA . ARG B 1 47 ? -16.188 -17 11.336 1 95.5 47 ARG B CA 1
ATOM 2963 C C . ARG B 1 47 ? -16.438 -16.016 12.484 1 95.5 47 ARG B C 1
ATOM 2965 O O . ARG B 1 47 ? -17.547 -15.5 12.633 1 95.5 47 ARG B O 1
ATOM 2972 N N . ILE B 1 48 ? -15.406 -15.805 13.258 1 95.94 48 ILE B N 1
ATOM 2973 C CA . ILE B 1 48 ? -15.516 -14.875 14.375 1 95.94 48 ILE B CA 1
ATOM 2974 C C . ILE B 1 48 ? -15.875 -13.484 13.859 1 95.94 48 ILE B C 1
ATOM 2976 O O . ILE B 1 48 ? -16.766 -12.82 14.398 1 95.94 48 ILE B O 1
ATOM 2980 N N . TYR B 1 49 ? -15.242 -13.008 12.82 1 92.88 49 TYR B N 1
ATOM 2981 C CA . TYR B 1 49 ? -15.539 -11.711 12.219 1 92.88 49 TYR B CA 1
ATOM 2982 C C . TYR B 1 49 ? -16.984 -11.633 11.766 1 92.88 49 TYR B C 1
ATOM 2984 O O . TYR B 1 49 ? -17.688 -10.656 12.055 1 92.88 49 TYR B O 1
ATOM 2992 N N . GLU B 1 50 ? -17.469 -12.672 11.07 1 94 50 GLU B N 1
ATOM 2993 C CA . GLU B 1 50 ? -18.812 -12.68 10.492 1 94 50 GLU B CA 1
ATOM 2994 C C . GLU B 1 50 ? -19.875 -12.773 11.57 1 94 50 GLU B C 1
ATOM 2996 O O . GLU B 1 50 ? -20.922 -12.133 11.477 1 94 50 GLU B O 1
ATOM 3001 N N . GLU B 1 51 ? -19.609 -13.516 12.586 1 96.81 51 GLU B N 1
ATOM 3002 C CA . GLU B 1 51 ? -20.625 -13.805 13.586 1 96.81 51 GLU B CA 1
ATOM 3003 C C . GLU B 1 51 ? -20.578 -12.789 14.727 1 96.81 51 GLU B C 1
ATOM 3005 O O . GLU B 1 51 ? -21.625 -12.461 15.312 1 96.81 51 GLU B O 1
ATOM 3010 N N . GLN B 1 52 ? -19.391 -12.336 15.016 1 95.5 52 GLN B N 1
ATOM 3011 C CA . GLN B 1 52 ? -19.266 -11.555 16.25 1 95.5 52 GLN B CA 1
ATOM 3012 C C . GLN B 1 52 ? -18.812 -10.125 15.945 1 95.5 52 GLN B C 1
ATOM 3014 O O . GLN B 1 52 ? -18.828 -9.266 16.828 1 95.5 52 GLN B O 1
ATOM 3019 N N . GLY B 1 53 ? -18.328 -9.891 14.812 1 90.62 53 GLY B N 1
ATOM 3020 C CA . GLY B 1 53 ? -18.016 -8.531 14.406 1 90.62 53 GLY B CA 1
ATOM 3021 C C . GLY B 1 53 ? -16.531 -8.219 14.461 1 90.62 53 GLY B C 1
ATOM 3022 O O . GLY B 1 53 ? -15.734 -9.039 14.922 1 90.62 53 GLY B O 1
ATOM 3023 N N . LEU B 1 54 ? -16.141 -7.078 14.039 1 87.12 54 LEU B N 1
ATOM 3024 C CA . LEU B 1 54 ? -14.758 -6.633 13.875 1 87.12 54 LEU B CA 1
ATOM 3025 C C . LEU B 1 54 ? -14.047 -6.547 15.219 1 87.12 54 LEU B C 1
ATOM 3027 O O . LEU B 1 54 ? -12.906 -6.996 15.359 1 87.12 54 LEU B O 1
ATOM 3031 N N . GLU B 1 55 ? -14.648 -5.914 16.203 1 87.12 55 GLU B N 1
ATOM 3032 C CA . GLU B 1 55 ? -14.016 -5.695 17.5 1 87.12 55 GLU B CA 1
ATOM 3033 C C . GLU B 1 55 ? -13.594 -7.016 18.141 1 87.12 55 GLU B C 1
ATOM 3035 O O . GLU B 1 55 ? -12.477 -7.141 18.641 1 87.12 55 GLU B O 1
ATOM 3040 N N . LYS B 1 56 ? -14.508 -7.992 18.094 1 92.94 56 LYS B N 1
ATOM 3041 C CA . LYS B 1 56 ? -14.203 -9.305 18.656 1 92.94 56 LYS B CA 1
ATOM 3042 C C . LYS B 1 56 ? -13.133 -10.023 17.844 1 92.94 56 LYS B C 1
ATOM 3044 O O . LYS B 1 56 ? -12.297 -10.742 18.406 1 92.94 56 LYS B O 1
ATOM 3049 N N . TYR B 1 57 ? -13.211 -9.875 16.562 1 93.94 57 TYR B N 1
ATOM 3050 C CA . TYR B 1 57 ? -12.188 -10.422 15.68 1 93.94 57 TYR B CA 1
ATOM 3051 C C . TYR B 1 57 ? -10.812 -9.875 16.031 1 93.94 57 TYR B C 1
ATOM 3053 O O . TYR B 1 57 ? -9.852 -10.641 16.188 1 93.94 57 TYR B O 1
ATOM 3061 N N . VAL B 1 58 ? -10.68 -8.555 16.203 1 90.5 58 VAL B N 1
ATOM 3062 C CA . VAL B 1 58 ? -9.414 -7.898 16.516 1 90.5 58 VAL B CA 1
ATOM 3063 C C . VAL B 1 58 ? -8.922 -8.367 17.891 1 90.5 58 VAL B C 1
ATOM 3065 O O . VAL B 1 58 ? -7.742 -8.688 18.047 1 90.5 58 VAL B O 1
ATOM 3068 N N . GLU B 1 59 ? -9.766 -8.414 18.828 1 93.19 59 GLU B N 1
ATOM 3069 C CA . GLU B 1 59 ? -9.422 -8.883 20.172 1 93.19 59 GLU B CA 1
ATOM 3070 C C . GLU B 1 59 ? -8.875 -10.312 20.125 1 93.19 59 GLU B C 1
ATOM 3072 O O . GLU B 1 59 ? -7.855 -10.609 20.75 1 93.19 59 GLU B O 1
ATOM 3077 N N . TYR B 1 60 ? -9.57 -11.18 19.391 1 96.06 60 TYR B N 1
ATOM 3078 C CA . TYR B 1 60 ? -9.156 -12.57 19.266 1 96.06 60 TYR B CA 1
ATOM 3079 C C . TYR B 1 60 ? -7.762 -12.68 18.656 1 96.06 60 TYR B C 1
ATOM 3081 O O . TYR B 1 60 ? -6.914 -13.43 19.156 1 96.06 60 TYR B O 1
ATOM 3089 N N . GLN B 1 61 ? -7.582 -11.945 17.578 1 95.25 61 GLN B N 1
ATOM 3090 C CA . GLN B 1 61 ? -6.289 -11.969 16.906 1 95.25 61 GLN B CA 1
ATOM 3091 C C . GLN B 1 61 ? -5.18 -11.461 17.812 1 95.25 61 GLN B C 1
ATOM 3093 O O . GLN B 1 61 ? -4.082 -12.023 17.844 1 95.25 61 GLN B O 1
ATOM 3098 N N . GLN B 1 62 ? -5.422 -10.406 18.578 1 92.5 62 GLN B N 1
ATOM 3099 C CA . GLN B 1 62 ? -4.434 -9.852 19.5 1 92.5 62 GLN B CA 1
ATOM 3100 C C . GLN B 1 62 ? -4.113 -10.836 20.625 1 92.5 62 GLN B C 1
ATOM 3102 O O . GLN B 1 62 ? -2.949 -11.008 21 1 92.5 62 GLN B O 1
ATOM 3107 N N . GLU B 1 63 ? -5.113 -11.516 21.156 1 95.69 63 GLU B N 1
ATOM 3108 C CA . GLU B 1 63 ? -4.938 -12.484 22.219 1 95.69 63 GLU B CA 1
ATOM 3109 C C . GLU B 1 63 ? -4.16 -13.711 21.75 1 95.69 63 GLU B C 1
ATOM 3111 O O . GLU B 1 63 ? -3.525 -14.398 22.547 1 95.69 63 GLU B O 1
ATOM 3116 N N . ASN B 1 64 ? -4.215 -13.93 20.438 1 96.69 64 ASN B N 1
ATOM 3117 C CA . ASN B 1 64 ? -3.582 -15.117 19.875 1 96.69 64 ASN B CA 1
ATOM 3118 C C . ASN B 1 64 ? -2.416 -14.758 18.953 1 96.69 64 ASN B C 1
ATOM 3120 O O . ASN B 1 64 ? -2.113 -15.484 18.016 1 96.69 64 ASN B O 1
ATOM 3124 N N . GLU B 1 65 ? -1.822 -13.625 19.156 1 94 65 GLU B N 1
ATOM 3125 C CA . GLU B 1 65 ? -0.769 -13.109 18.297 1 94 65 GLU B CA 1
ATOM 3126 C C . GLU B 1 65 ? 0.392 -14.086 18.188 1 94 65 GLU B C 1
ATOM 3128 O O . GLU B 1 65 ? 1.075 -14.141 17.156 1 94 65 GLU B O 1
ATOM 3133 N N 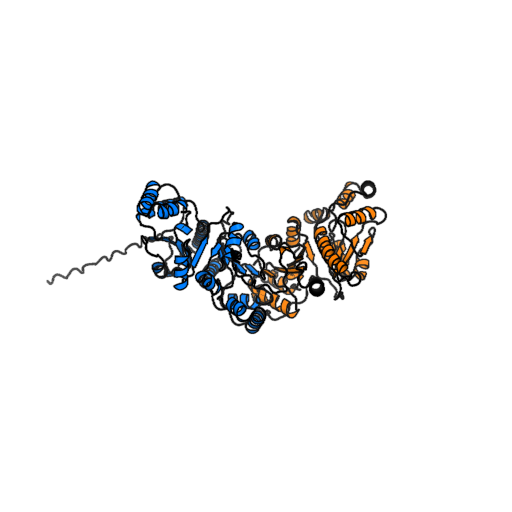. ASN B 1 66 ? 0.606 -14.906 19.219 1 93.94 66 ASN B N 1
ATOM 3134 C CA . ASN B 1 66 ? 1.743 -15.82 19.234 1 93.94 66 ASN B CA 1
ATOM 3135 C C . ASN B 1 66 ? 1.328 -17.234 18.859 1 93.94 66 ASN B C 1
ATOM 3137 O O . ASN B 1 66 ? 2.154 -18.156 18.859 1 93.94 66 ASN B O 1
ATOM 3141 N N . VAL B 1 67 ? 0.034 -17.453 18.578 1 97.5 67 VAL B N 1
ATOM 3142 C CA . VAL B 1 67 ? -0.425 -18.734 18.047 1 97.5 67 VAL B CA 1
ATOM 3143 C C . VAL B 1 67 ? -0.271 -18.734 16.516 1 97.5 67 VAL B C 1
ATOM 3145 O O . VAL B 1 67 ? -0.936 -17.953 15.82 1 97.5 67 VAL B O 1
ATOM 3148 N N . THR B 1 68 ? 0.555 -19.562 16.062 1 97.94 68 THR B N 1
ATOM 3149 C CA . THR B 1 68 ? 0.891 -19.625 14.648 1 97.94 68 THR B CA 1
ATOM 3150 C C . THR B 1 68 ? -0.335 -19.984 13.812 1 97.94 68 THR B C 1
ATOM 3152 O O . THR B 1 68 ? -1.095 -20.891 14.18 1 97.94 68 THR B O 1
ATOM 3155 N N . LEU B 1 69 ? -0.493 -19.297 12.789 1 97.5 69 LEU B N 1
ATOM 3156 C CA . LEU B 1 69 ? -1.566 -19.609 11.852 1 97.5 69 LEU B CA 1
ATOM 3157 C C . LEU B 1 69 ? -1.21 -20.828 11 1 97.5 69 LEU B C 1
ATOM 3159 O O . LEU B 1 69 ? -0.059 -20.984 10.586 1 97.5 69 LEU B O 1
ATOM 3163 N N . LYS B 1 70 ? -2.184 -21.609 10.719 1 96.25 70 LYS B N 1
ATOM 3164 C CA . LYS B 1 70 ? -1.968 -22.781 9.875 1 96.25 70 LYS B CA 1
ATOM 3165 C C . LYS B 1 70 ? -1.868 -22.391 8.406 1 96.25 70 LYS B C 1
ATOM 3167 O O . LYS B 1 70 ? -2.438 -21.375 7.988 1 96.25 70 LYS B O 1
ATOM 3172 N N . PRO B 1 71 ? -1.18 -23.219 7.594 1 95.62 71 PRO B N 1
ATOM 3173 C CA . PRO B 1 71 ? -1.031 -22.938 6.164 1 95.62 71 PRO B CA 1
ATOM 3174 C C . PRO B 1 71 ? -2.369 -22.891 5.43 1 95.62 71 PRO B C 1
ATOM 3176 O O . PRO B 1 71 ? -3.268 -23.688 5.723 1 95.62 71 PRO B O 1
ATOM 3179 N N . GLY B 1 72 ? -2.451 -21.922 4.543 1 95.94 72 GLY B N 1
ATOM 3180 C CA . GLY B 1 72 ? -3.582 -21.828 3.633 1 95.94 72 GLY B CA 1
ATOM 3181 C C . GLY B 1 72 ? -3.289 -22.422 2.266 1 95.94 72 GLY B C 1
ATOM 3182 O O . GLY B 1 72 ? -2.26 -23.078 2.072 1 95.94 72 GLY B O 1
ATOM 3183 N N . PRO B 1 73 ? -4.219 -22.25 1.378 1 94.94 73 PRO B N 1
ATOM 3184 C CA . PRO B 1 73 ? -4.102 -22.906 0.079 1 94.94 73 PRO B CA 1
ATOM 3185 C C . PRO B 1 73 ? -2.91 -22.406 -0.735 1 94.94 73 PRO B C 1
ATOM 3187 O O . PRO B 1 73 ? -2.383 -23.141 -1.579 1 94.94 73 PRO B O 1
ATOM 3190 N N . ALA B 1 74 ? -2.428 -21.203 -0.511 1 97.06 74 ALA B N 1
ATOM 3191 C CA . ALA B 1 74 ? -1.334 -20.656 -1.311 1 97.06 74 ALA B CA 1
ATOM 3192 C C . ALA B 1 74 ? 0.014 -20.906 -0.642 1 97.06 74 ALA B C 1
ATOM 3194 O O . ALA B 1 74 ? 1.062 -20.562 -1.196 1 97.06 74 ALA B O 1
ATOM 3195 N N . PHE B 1 75 ? 0.056 -21.516 0.51 1 96.56 75 PHE B N 1
ATOM 3196 C CA . PHE B 1 75 ? 1.241 -21.609 1.354 1 96.56 75 PHE B CA 1
ATOM 3197 C C . PHE B 1 75 ? 2.365 -22.344 0.636 1 96.56 75 PHE B C 1
ATOM 3199 O O . PHE B 1 75 ? 3.48 -21.828 0.524 1 96.56 75 PHE B O 1
ATOM 3206 N N . HIS B 1 76 ? 2.119 -23.469 0.103 1 95.69 76 HIS B N 1
ATOM 3207 C CA . HIS B 1 76 ? 3.154 -24.297 -0.521 1 95.69 76 HIS B CA 1
ATOM 3208 C C . HIS B 1 76 ? 3.586 -23.703 -1.861 1 95.69 76 HIS B C 1
ATOM 3210 O O . HIS B 1 76 ? 4.746 -23.828 -2.256 1 95.69 76 HIS B O 1
ATOM 3216 N N . PHE B 1 77 ? 2.633 -23.078 -2.582 1 97.25 77 PHE B N 1
ATOM 3217 C CA . PHE B 1 77 ? 3.008 -22.328 -3.777 1 97.25 77 PHE B CA 1
ATOM 3218 C C . PHE B 1 77 ? 4.043 -21.266 -3.447 1 97.25 77 PHE B C 1
ATOM 3220 O O . PHE B 1 77 ? 5.066 -21.156 -4.129 1 97.25 77 PHE B O 1
ATOM 3227 N N . VAL B 1 78 ? 3.812 -20.5 -2.354 1 97.88 78 VAL B N 1
ATOM 3228 C CA . VAL B 1 78 ? 4.711 -19.438 -1.917 1 97.88 78 VAL B CA 1
ATOM 3229 C C . VAL B 1 78 ? 6.07 -20.031 -1.542 1 97.88 78 VAL B C 1
ATOM 3231 O O . VAL B 1 78 ? 7.113 -19.5 -1.926 1 97.88 78 VAL B O 1
ATOM 3234 N N . LYS B 1 79 ? 6.07 -21.125 -0.856 1 97.19 79 LYS B N 1
ATOM 3235 C CA . LYS B 1 79 ? 7.32 -21.797 -0.5 1 97.19 79 LYS B CA 1
ATOM 3236 C C . LYS B 1 79 ? 8.102 -22.188 -1.746 1 97.19 79 LYS B C 1
ATOM 3238 O O . LYS B 1 79 ? 9.328 -22.062 -1.782 1 97.19 79 LYS B O 1
ATOM 3243 N N . ALA B 1 80 ? 7.41 -22.719 -2.703 1 97.94 80 ALA B N 1
ATOM 3244 C CA . ALA B 1 80 ? 8.062 -23.125 -3.945 1 97.94 80 ALA B CA 1
ATOM 3245 C C . ALA B 1 80 ? 8.656 -21.922 -4.672 1 97.94 80 ALA B C 1
ATOM 3247 O O . ALA B 1 80 ? 9.742 -22.016 -5.254 1 97.94 80 ALA B O 1
ATOM 3248 N N . LEU B 1 81 ? 7.934 -20.781 -4.684 1 98.12 81 LEU B N 1
ATOM 3249 C CA . LEU B 1 81 ? 8.477 -19.562 -5.266 1 98.12 81 LEU B CA 1
ATOM 3250 C C . LEU B 1 81 ? 9.797 -19.172 -4.602 1 98.12 81 LEU B C 1
ATOM 3252 O O . LEU B 1 81 ? 10.742 -18.781 -5.277 1 98.12 81 LEU B O 1
ATOM 3256 N N . GLU B 1 82 ? 9.805 -19.297 -3.316 1 96.75 82 GLU B N 1
ATOM 3257 C CA . GLU B 1 82 ? 11 -18.938 -2.555 1 96.75 82 GLU B CA 1
ATOM 3258 C C . GLU B 1 82 ? 12.164 -19.859 -2.867 1 96.75 82 GLU B C 1
ATOM 3260 O O . GLU B 1 82 ? 13.32 -19.438 -2.867 1 96.75 82 GLU B O 1
ATOM 3265 N N . HIS B 1 83 ? 11.898 -21.109 -3.09 1 97.25 83 HIS B N 1
ATOM 3266 C CA . HIS B 1 83 ? 12.945 -22.031 -3.504 1 97.25 83 HIS B CA 1
ATOM 3267 C C . HIS B 1 83 ? 13.555 -21.625 -4.84 1 97.25 83 HIS B C 1
ATOM 3269 O O . HIS B 1 83 ? 14.781 -21.656 -5.004 1 97.25 83 HIS B O 1
ATOM 3275 N N . VAL B 1 84 ? 12.695 -21.266 -5.754 1 97.81 84 VAL B N 1
ATOM 3276 C CA . VAL B 1 84 ? 13.172 -20.781 -7.043 1 97.81 84 VAL B CA 1
ATOM 3277 C C . VAL B 1 84 ? 14.078 -19.562 -6.836 1 97.81 84 VAL B C 1
ATOM 3279 O O . VAL B 1 84 ? 15.148 -19.469 -7.434 1 97.81 84 VAL B O 1
ATOM 3282 N N . ASN B 1 85 ? 13.633 -18.625 -5.992 1 96.94 85 ASN B N 1
ATOM 3283 C CA . ASN B 1 85 ? 14.438 -17.453 -5.68 1 96.94 85 ASN B CA 1
ATOM 3284 C C . ASN B 1 85 ? 15.812 -17.828 -5.145 1 96.94 85 ASN B C 1
ATOM 3286 O O . ASN B 1 85 ? 16.812 -17.25 -5.531 1 96.94 85 ASN B O 1
ATOM 3290 N N . ALA B 1 86 ? 15.836 -18.781 -4.219 1 96 86 ALA B N 1
ATOM 3291 C CA . ALA B 1 86 ? 17.094 -19.219 -3.623 1 96 86 ALA B CA 1
ATOM 3292 C C . ALA B 1 86 ? 18.047 -19.734 -4.688 1 96 86 ALA B C 1
ATOM 3294 O O . ALA B 1 86 ? 19.25 -19.438 -4.668 1 96 86 ALA B O 1
ATOM 3295 N N . ARG B 1 87 ? 17.578 -20.531 -5.637 1 97 87 ARG B N 1
ATOM 3296 C CA . ARG B 1 87 ? 18.391 -21.094 -6.711 1 97 87 ARG B CA 1
ATOM 3297 C C . ARG B 1 87 ? 18.891 -19.984 -7.645 1 97 87 ARG B C 1
ATOM 3299 O O . ARG B 1 87 ? 20.031 -20.047 -8.109 1 97 87 ARG B O 1
ATOM 3306 N N . LEU B 1 88 ? 18.031 -19.031 -7.902 1 96.81 88 LEU B N 1
ATOM 3307 C CA . LEU B 1 88 ? 18.438 -17.906 -8.75 1 96.81 88 LEU B CA 1
ATOM 3308 C C . LEU B 1 88 ? 19.531 -17.078 -8.086 1 96.81 88 LEU B C 1
ATOM 3310 O O . LEU B 1 88 ? 20.484 -16.641 -8.75 1 96.81 88 LEU B O 1
ATOM 3314 N N . LEU B 1 89 ? 19.391 -16.859 -6.797 1 95.06 89 LEU B N 1
ATOM 3315 C CA . LEU B 1 89 ? 20.375 -16.078 -6.059 1 95.06 89 LEU B CA 1
ATOM 3316 C C . LEU B 1 89 ? 21.734 -16.781 -6.074 1 95.06 89 LEU B C 1
ATOM 3318 O O . LEU B 1 89 ? 22.781 -16.125 -6.086 1 95.06 89 LEU B O 1
ATOM 3322 N N . GLU B 1 90 ? 21.703 -18.078 -6.082 1 95.56 90 GLU B N 1
ATOM 3323 C CA . GLU B 1 90 ? 22.938 -18.844 -6.168 1 95.56 90 GLU B CA 1
ATOM 3324 C C . GLU B 1 90 ? 23.609 -18.672 -7.527 1 95.56 90 GLU B C 1
ATOM 3326 O O . GLU B 1 90 ? 24.828 -18.516 -7.609 1 95.56 90 GLU B O 1
ATOM 3331 N N . LEU B 1 91 ? 22.844 -18.688 -8.555 1 95.88 91 LEU B N 1
ATOM 3332 C CA . LEU B 1 91 ? 23.359 -18.656 -9.922 1 95.88 91 LEU B CA 1
ATOM 3333 C C . LEU B 1 91 ? 23.641 -17.219 -10.359 1 95.88 91 LEU B C 1
ATOM 3335 O O . LEU B 1 91 ? 24.562 -16.969 -11.141 1 95.88 91 LEU B O 1
ATOM 3339 N N . TYR B 1 92 ? 22.781 -16.328 -9.898 1 95.38 92 TYR B N 1
ATOM 3340 C CA . TYR B 1 92 ? 22.859 -14.922 -10.266 1 95.38 92 TYR B CA 1
ATOM 3341 C C . TYR B 1 92 ? 22.766 -14.031 -9.031 1 95.38 92 TYR B C 1
ATOM 3343 O O . TYR B 1 92 ? 21.75 -13.352 -8.828 1 95.38 92 TYR B O 1
ATOM 3351 N N . PRO B 1 93 ? 23.734 -13.812 -8.227 1 91.38 93 PRO B N 1
ATOM 3352 C CA . PRO B 1 93 ? 23.656 -13.102 -6.953 1 91.38 93 PRO B CA 1
ATOM 3353 C C . PRO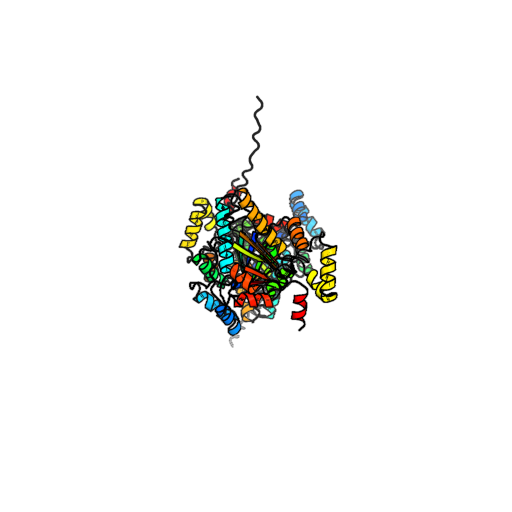 B 1 93 ? 23.281 -11.625 -7.125 1 91.38 93 PRO B C 1
ATOM 3355 O O . PRO B 1 93 ? 22.688 -11.031 -6.23 1 91.38 93 PRO B O 1
ATOM 3358 N N . ASP B 1 94 ? 23.531 -11.062 -8.273 1 89.38 94 ASP B N 1
ATOM 3359 C CA . ASP B 1 94 ? 23.312 -9.625 -8.453 1 89.38 94 ASP B CA 1
ATOM 3360 C C . ASP B 1 94 ? 22.062 -9.367 -9.273 1 89.38 94 ASP B C 1
ATOM 3362 O O . ASP B 1 94 ? 21.688 -8.219 -9.5 1 89.38 94 ASP B O 1
ATOM 3366 N N . ASP B 1 95 ? 21.438 -10.453 -9.68 1 89.19 95 ASP B N 1
ATOM 3367 C CA . ASP B 1 95 ? 20.266 -10.305 -10.531 1 89.19 95 ASP B CA 1
ATOM 3368 C C . ASP B 1 95 ? 19.031 -9.984 -9.703 1 89.19 95 ASP B C 1
ATOM 3370 O O . ASP B 1 95 ? 18.875 -10.477 -8.586 1 89.19 95 ASP B O 1
ATOM 3374 N N . GLU B 1 96 ? 18.156 -9.148 -10.25 1 90.25 96 GLU B N 1
ATOM 3375 C CA . GLU B 1 96 ? 16.969 -8.688 -9.547 1 90.25 96 GLU B CA 1
ATOM 3376 C C . GLU B 1 96 ? 15.711 -9.336 -10.117 1 90.25 96 GLU B C 1
ATOM 3378 O O . GLU B 1 96 ? 14.609 -9.109 -9.617 1 90.25 96 GLU B O 1
ATOM 3383 N N . GLU B 1 97 ? 15.93 -10.109 -11.125 1 93.75 97 GLU B N 1
ATOM 3384 C CA . GLU B 1 97 ? 14.781 -10.789 -11.727 1 93.75 97 GLU B CA 1
ATOM 3385 C C . GLU B 1 97 ? 14.414 -12.055 -10.953 1 93.75 97 GLU B C 1
ATOM 3387 O O . GLU B 1 97 ? 14.906 -13.141 -11.266 1 93.75 97 GLU B O 1
ATOM 3392 N N . ARG B 1 98 ? 13.617 -11.914 -9.992 1 96.5 98 ARG B N 1
ATOM 3393 C CA . ARG B 1 98 ? 13.125 -12.977 -9.117 1 96.5 98 ARG B CA 1
ATOM 3394 C C . ARG B 1 98 ? 11.719 -12.664 -8.625 1 96.5 98 ARG B C 1
ATOM 3396 O O . ARG B 1 98 ? 11.164 -11.602 -8.938 1 96.5 98 ARG B O 1
ATOM 3403 N N . PHE B 1 99 ? 11.18 -13.609 -7.922 1 97.62 99 PHE B N 1
ATOM 3404 C CA . PHE B 1 99 ? 9.844 -13.383 -7.379 1 97.62 99 PHE B CA 1
ATOM 3405 C C . PHE B 1 99 ? 9.898 -12.43 -6.191 1 97.62 99 PHE B C 1
ATOM 3407 O O . PHE B 1 99 ? 10.812 -12.508 -5.367 1 97.62 99 PHE B O 1
ATOM 3414 N N . ASP B 1 100 ? 8.984 -11.516 -6.137 1 97.06 100 ASP B N 1
ATOM 3415 C CA . ASP B 1 100 ? 8.68 -10.68 -4.977 1 97.06 100 ASP B CA 1
ATOM 3416 C C . ASP B 1 100 ? 7.277 -10.977 -4.445 1 97.06 100 ASP B C 1
ATOM 3418 O O . ASP B 1 100 ? 6.281 -10.625 -5.078 1 97.06 100 ASP B O 1
ATOM 3422 N N . ILE B 1 101 ? 7.254 -11.625 -3.314 1 98 101 ILE B N 1
ATOM 3423 C CA . ILE B 1 101 ? 5.969 -11.992 -2.725 1 98 101 ILE B CA 1
ATOM 3424 C C . ILE B 1 101 ? 5.5 -10.891 -1.778 1 98 101 ILE B C 1
ATOM 3426 O O . ILE B 1 101 ? 6.254 -10.453 -0.905 1 98 101 ILE B O 1
ATOM 3430 N N . VAL B 1 102 ? 4.266 -10.422 -1.948 1 98 102 VAL B N 1
ATOM 3431 C CA . VAL B 1 102 ? 3.693 -9.344 -1.146 1 98 102 VAL B CA 1
ATOM 3432 C C . VAL B 1 102 ? 2.414 -9.828 -0.467 1 98 102 VAL B C 1
ATOM 3434 O O . VAL B 1 102 ? 1.559 -10.445 -1.108 1 98 102 VAL B O 1
ATOM 3437 N N . LEU B 1 103 ? 2.344 -9.617 0.801 1 98.06 103 LEU B N 1
ATOM 3438 C CA . LEU B 1 103 ? 1.091 -9.906 1.492 1 98.06 103 LEU B CA 1
ATOM 3439 C C . LEU B 1 103 ? 0.127 -8.727 1.38 1 98.06 103 LEU B C 1
ATOM 3441 O O . LEU B 1 103 ? 0.456 -7.609 1.785 1 98.06 103 LEU B O 1
ATOM 3445 N N . MET B 1 104 ? -1.016 -8.961 0.819 1 96.69 104 MET B N 1
ATOM 3446 C CA . MET B 1 104 ? -2.066 -7.961 0.646 1 96.69 104 MET B CA 1
ATOM 3447 C C . MET B 1 104 ? -3.324 -8.359 1.413 1 96.69 104 MET B C 1
ATOM 3449 O O . MET B 1 104 ? -3.982 -9.344 1.071 1 96.69 104 MET B O 1
ATOM 3453 N N . THR B 1 105 ? -3.684 -7.504 2.373 1 94.75 105 THR B N 1
ATOM 3454 C CA . THR B 1 105 ? -4.832 -7.867 3.199 1 94.75 105 THR B CA 1
ATOM 3455 C C . THR B 1 105 ? -5.695 -6.645 3.494 1 94.75 105 THR B C 1
ATOM 3457 O O . THR B 1 105 ? -5.188 -5.52 3.562 1 94.75 105 THR B O 1
ATOM 3460 N N . ASN B 1 106 ? -7.004 -6.848 3.6 1 92.44 106 ASN B N 1
ATOM 3461 C CA . ASN B 1 106 ? -7.895 -5.762 4 1 92.44 106 ASN B CA 1
ATOM 3462 C C . ASN B 1 106 ? -8.039 -5.691 5.52 1 92.44 106 ASN B C 1
ATOM 3464 O O . ASN B 1 106 ? -8.82 -4.891 6.035 1 92.44 106 ASN B O 1
ATOM 3468 N N . ASN B 1 107 ? -7.266 -6.48 6.184 1 88.5 107 ASN B N 1
ATOM 3469 C CA . ASN B 1 107 ? -7.281 -6.449 7.645 1 88.5 107 ASN B CA 1
ATOM 3470 C C . ASN B 1 107 ? -6.727 -5.133 8.18 1 88.5 107 ASN B C 1
ATOM 3472 O O . ASN B 1 107 ? -5.938 -4.469 7.512 1 88.5 107 ASN B O 1
ATOM 3476 N N . HIS B 1 108 ? -7.137 -4.875 9.375 1 85.25 108 HIS B N 1
ATOM 3477 C CA . HIS B 1 108 ? -6.586 -3.746 10.117 1 85.25 108 HIS B CA 1
ATOM 3478 C C . HIS B 1 108 ? -5.168 -4.043 10.594 1 85.25 108 HIS B C 1
ATOM 3480 O O . HIS B 1 108 ? -4.816 -5.203 10.828 1 85.25 108 HIS B O 1
ATOM 3486 N N . ALA B 1 109 ? -4.465 -2.951 10.805 1 86.56 109 ALA B N 1
ATOM 3487 C CA . ALA B 1 109 ? -3.057 -3.053 11.188 1 86.56 109 ALA B CA 1
ATOM 3488 C C . ALA B 1 109 ? -2.896 -3.805 12.5 1 86.56 109 ALA B C 1
ATOM 3490 O O . ALA B 1 109 ? -1.893 -4.488 12.719 1 86.56 109 ALA B O 1
ATOM 3491 N N . GLN B 1 110 ? -3.875 -3.822 13.312 1 84.44 110 GLN B N 1
ATOM 3492 C CA . GLN B 1 110 ? -3.818 -4.453 14.625 1 84.44 110 GLN B CA 1
ATOM 3493 C C . GLN B 1 110 ? -3.662 -5.965 14.5 1 84.44 110 GLN B C 1
ATOM 3495 O O . GLN B 1 110 ? -3.125 -6.613 15.406 1 84.44 110 GLN B O 1
ATOM 3500 N N . VAL B 1 111 ? -4.113 -6.484 13.422 1 89.25 111 VAL B N 1
ATOM 3501 C CA . VAL B 1 111 ? -4.047 -7.93 13.227 1 89.25 111 VAL B CA 1
ATOM 3502 C C . VAL B 1 111 ? -2.738 -8.305 12.531 1 89.25 111 VAL B C 1
ATOM 3504 O O . VAL B 1 111 ? -2.396 -9.484 12.43 1 89.25 111 VAL B O 1
ATOM 3507 N N . GLY B 1 112 ? -1.992 -7.383 12.18 1 94.12 112 GLY B N 1
ATOM 3508 C CA . GLY B 1 112 ? -0.79 -7.59 11.391 1 94.12 112 GLY B CA 1
ATOM 3509 C C . GLY B 1 112 ? 0.302 -8.328 12.148 1 94.12 112 GLY B C 1
ATOM 3510 O O . GLY B 1 112 ? 1.097 -9.055 11.547 1 94.12 112 GLY B O 1
ATOM 3511 N N . VAL B 1 113 ? 0.346 -8.203 13.445 1 94.94 113 VAL B N 1
ATOM 3512 C CA . VAL B 1 113 ? 1.414 -8.789 14.25 1 94.94 113 VAL B CA 1
ATOM 3513 C C . VAL B 1 113 ? 1.357 -10.312 14.156 1 94.94 113 VAL B C 1
ATOM 3515 O O . VAL B 1 113 ? 2.389 -10.969 13.984 1 94.94 113 VAL B O 1
ATOM 3518 N N . ARG B 1 114 ? 0.178 -10.891 14.266 1 96.94 114 ARG B N 1
ATOM 3519 C CA . ARG B 1 114 ? 0.05 -12.344 14.172 1 96.94 114 ARG B CA 1
ATOM 3520 C C . ARG B 1 114 ? 0.488 -12.852 12.805 1 96.94 114 ARG B C 1
ATOM 3522 O O . ARG B 1 114 ? 1.136 -13.898 12.703 1 96.94 114 ARG B O 1
ATOM 3529 N N . LEU B 1 115 ? 0.081 -12.148 11.773 1 97.44 115 LEU B N 1
ATOM 3530 C CA . LEU B 1 115 ? 0.502 -12.5 10.422 1 97.44 115 LEU B CA 1
ATOM 3531 C C . LEU B 1 115 ? 2.023 -12.492 10.305 1 97.44 115 LEU B C 1
ATOM 3533 O O . LEU B 1 115 ? 2.617 -13.438 9.789 1 97.44 115 LEU B O 1
ATOM 3537 N N . ILE B 1 116 ? 2.631 -11.453 10.805 1 96.5 116 ILE B N 1
ATOM 3538 C CA . ILE B 1 116 ? 4.082 -11.305 10.742 1 96.5 116 ILE B CA 1
ATOM 3539 C C . ILE B 1 116 ? 4.746 -12.422 11.547 1 96.5 116 ILE B C 1
ATOM 3541 O O . ILE B 1 116 ? 5.699 -13.047 11.078 1 96.5 116 ILE B O 1
ATOM 3545 N N . ASN B 1 117 ? 4.219 -12.648 12.75 1 96 117 ASN B N 1
ATOM 3546 C CA . ASN B 1 117 ? 4.754 -13.727 13.578 1 96 117 ASN B CA 1
ATOM 3547 C C . ASN B 1 117 ? 4.691 -15.07 12.859 1 96 117 ASN B C 1
ATOM 3549 O O . ASN B 1 117 ? 5.633 -15.859 12.93 1 96 117 ASN B O 1
ATOM 3553 N N . SER B 1 118 ? 3.596 -15.367 12.234 1 97.69 118 SER B N 1
ATOM 3554 C CA . SER B 1 118 ? 3.426 -16.625 11.523 1 97.69 118 SER B CA 1
ATOM 3555 C C . SER B 1 118 ? 4.371 -16.719 10.328 1 97.69 118 SER B C 1
ATOM 3557 O O . SER B 1 118 ? 4.973 -17.766 10.086 1 97.69 118 SER B O 1
ATOM 3559 N N . ILE B 1 119 ? 4.465 -15.656 9.602 1 97.06 119 ILE B N 1
ATOM 3560 C CA . ILE B 1 119 ? 5.375 -15.594 8.469 1 97.06 119 ILE B CA 1
ATOM 3561 C C . ILE B 1 119 ? 6.801 -15.883 8.93 1 97.06 119 ILE B C 1
ATOM 3563 O O . ILE B 1 119 ? 7.504 -16.703 8.336 1 97.06 119 ILE B O 1
ATOM 3567 N N . ASN B 1 120 ? 7.23 -15.25 10 1 94.75 120 ASN B N 1
ATOM 3568 C CA . ASN B 1 120 ? 8.57 -15.445 10.547 1 94.75 120 ASN B CA 1
ATOM 3569 C C . ASN B 1 120 ? 8.758 -16.859 11.078 1 94.75 120 ASN B C 1
ATOM 3571 O O . ASN B 1 120 ? 9.828 -17.453 10.914 1 94.75 120 ASN B O 1
ATOM 3575 N N . HIS B 1 121 ? 7.77 -17.391 11.727 1 96.88 121 HIS B N 1
ATOM 3576 C CA . HIS B 1 121 ? 7.832 -18.75 12.242 1 96.88 121 HIS B CA 1
ATOM 3577 C C . HIS B 1 121 ? 8.141 -19.75 11.133 1 96.88 121 HIS B C 1
ATOM 3579 O O . HIS B 1 121 ? 8.945 -20.656 11.312 1 96.88 121 HIS B O 1
ATOM 3585 N N . TYR B 1 122 ? 7.457 -19.609 10 1 97.19 122 TYR B N 1
ATOM 3586 C CA . TYR B 1 122 ? 7.605 -20.547 8.898 1 97.19 122 TYR B CA 1
ATOM 3587 C C . TYR B 1 122 ? 8.828 -20.219 8.055 1 97.19 122 TYR B C 1
ATOM 3589 O O . TYR B 1 122 ? 9.109 -20.891 7.059 1 97.19 122 TYR B O 1
ATOM 3597 N N . GLY B 1 123 ? 9.484 -19.156 8.375 1 95.56 123 GLY B N 1
ATOM 3598 C CA . GLY B 1 123 ? 10.672 -18.766 7.633 1 95.56 123 GLY B CA 1
ATOM 3599 C C . GLY B 1 123 ? 10.359 -18.234 6.246 1 95.56 123 GLY B C 1
ATOM 3600 O O . GLY B 1 123 ? 11.156 -18.391 5.32 1 95.56 123 GLY B O 1
ATOM 3601 N N . LEU B 1 124 ? 9.219 -17.656 6.066 1 96.38 124 LEU B N 1
ATOM 3602 C CA . LEU B 1 124 ? 8.867 -17.078 4.773 1 96.38 124 LEU B CA 1
ATOM 3603 C C . LEU B 1 124 ? 9.562 -15.734 4.574 1 96.38 124 LEU B C 1
ATOM 3605 O O . LEU B 1 124 ? 9.727 -14.961 5.523 1 96.38 124 LEU B O 1
ATOM 3609 N N . THR B 1 125 ? 9.938 -15.445 3.35 1 93.25 125 THR B N 1
ATOM 3610 C CA . THR B 1 125 ? 10.633 -14.203 3.018 1 93.25 125 THR B CA 1
ATOM 3611 C C . THR B 1 125 ? 9.664 -13.188 2.414 1 93.25 125 THR B C 1
ATOM 3613 O O . THR B 1 125 ? 9.844 -12.75 1.276 1 93.25 125 THR B O 1
ATOM 3616 N N . ILE B 1 126 ? 8.672 -12.891 3.109 1 96.12 126 ILE B N 1
ATOM 3617 C CA . ILE B 1 126 ? 7.691 -11.883 2.705 1 96.12 126 ILE B CA 1
ATOM 3618 C C . ILE B 1 126 ? 7.965 -10.578 3.443 1 96.12 126 ILE B C 1
ATOM 3620 O O . ILE B 1 126 ? 7.613 -10.438 4.617 1 96.12 126 ILE B O 1
ATOM 3624 N N . GLU B 1 127 ? 8.477 -9.641 2.727 1 94.69 127 GLU B N 1
ATOM 3625 C CA . GLU B 1 127 ? 8.961 -8.422 3.357 1 94.69 127 GLU B CA 1
ATOM 3626 C C . GLU B 1 127 ? 7.984 -7.266 3.148 1 94.69 127 GLU B C 1
ATOM 3628 O O . GLU B 1 127 ? 7.949 -6.324 3.947 1 94.69 127 GLU B O 1
ATOM 3633 N N . ARG B 1 128 ? 7.277 -7.281 2.16 1 96.62 128 ARG B N 1
ATOM 3634 C CA . ARG B 1 128 ? 6.367 -6.188 1.836 1 96.62 128 ARG B CA 1
ATOM 3635 C C . ARG B 1 128 ? 4.93 -6.551 2.193 1 96.62 128 ARG B C 1
ATOM 3637 O O . ARG B 1 128 ? 4.453 -7.637 1.854 1 96.62 128 ARG B O 1
ATOM 3644 N N . PHE B 1 129 ? 4.297 -5.641 2.928 1 96.31 129 PHE B N 1
ATOM 3645 C CA . PHE B 1 129 ? 2.922 -5.785 3.385 1 96.31 129 PHE B CA 1
ATOM 3646 C C . PHE B 1 129 ? 2.076 -4.598 2.939 1 96.31 129 PHE B C 1
ATOM 3648 O O . PHE B 1 129 ? 2.541 -3.457 2.955 1 96.31 129 PHE B O 1
ATOM 3655 N N . CYS B 1 130 ? 0.911 -4.883 2.553 1 97.19 130 CYS B N 1
ATOM 3656 C CA . CYS B 1 130 ? -0.141 -3.891 2.354 1 97.19 130 CYS B CA 1
ATOM 3657 C C . CYS B 1 130 ? -1.375 -4.234 3.18 1 97.19 130 CYS B C 1
ATOM 3659 O O . CYS B 1 130 ? -2.078 -5.199 2.881 1 97.19 130 CYS B O 1
ATOM 3661 N N . MET B 1 131 ? -1.604 -3.488 4.215 1 96.06 131 MET B N 1
ATOM 3662 C CA . MET B 1 131 ? -2.795 -3.625 5.051 1 96.06 131 MET B CA 1
ATOM 3663 C C . MET B 1 131 ? -3.719 -2.424 4.883 1 96.06 131 MET B C 1
ATOM 3665 O O . MET B 1 131 ? -3.363 -1.306 5.258 1 96.06 131 MET B O 1
ATOM 3669 N N . THR B 1 132 ? -4.934 -2.682 4.406 1 95.88 132 THR B N 1
ATOM 3670 C CA . THR B 1 132 ? -5.734 -1.568 3.908 1 95.88 132 THR B CA 1
ATOM 3671 C C . THR B 1 132 ? -6.852 -1.226 4.887 1 95.88 132 THR B C 1
ATOM 3673 O O . THR B 1 132 ? -7.676 -0.35 4.617 1 95.88 132 THR B O 1
ATOM 3676 N N . GLY B 1 133 ? -6.973 -1.883 5.949 1 91.38 133 GLY B N 1
ATOM 3677 C CA . GLY B 1 133 ? -7.941 -1.541 6.98 1 91.38 133 GLY B CA 1
ATOM 3678 C C . GLY B 1 133 ? -9.367 -1.496 6.465 1 91.38 133 GLY B C 1
ATOM 3679 O O . GLY B 1 133 ? -10.031 -0.462 6.559 1 91.38 133 GLY B O 1
ATOM 3680 N N . GLY B 1 134 ? -9.805 -2.512 5.82 1 89.81 134 GLY B N 1
ATOM 3681 C CA . GLY B 1 134 ? -11.203 -2.648 5.43 1 89.81 134 GLY B CA 1
ATOM 3682 C C . GLY B 1 134 ? -11.453 -2.279 3.98 1 89.81 134 GLY B C 1
ATOM 3683 O O . GLY B 1 134 ? -12.492 -2.629 3.418 1 89.81 134 GLY B O 1
ATOM 3684 N N . LYS B 1 135 ? -10.57 -1.596 3.352 1 91.25 135 LYS B N 1
ATOM 3685 C CA . LYS B 1 135 ? -10.734 -1.217 1.952 1 91.25 135 LYS B CA 1
ATOM 3686 C C . LYS B 1 135 ? -10.164 -2.281 1.021 1 91.25 135 LYS B C 1
ATOM 3688 O O . LYS B 1 135 ? -9.367 -3.119 1.443 1 91.25 135 LYS B O 1
ATOM 3693 N N . SER B 1 136 ? -10.664 -2.289 -0.248 1 91.5 136 SER B N 1
ATOM 3694 C CA . SER B 1 136 ? -10.18 -3.26 -1.227 1 91.5 136 SER B CA 1
ATOM 3695 C C . SER B 1 136 ? -8.711 -3.025 -1.562 1 91.5 136 SER B C 1
ATOM 3697 O O . SER B 1 136 ? -8.305 -1.892 -1.818 1 91.5 136 SER B O 1
ATOM 3699 N N . PRO B 1 137 ? -7.98 -4.062 -1.559 1 92.75 137 PRO B N 1
ATOM 3700 C CA . PRO B 1 137 ? -6.562 -3.906 -1.902 1 92.75 137 PRO B CA 1
ATOM 3701 C C . PRO B 1 137 ? -6.332 -3.777 -3.406 1 92.75 137 PRO B C 1
ATOM 3703 O O . PRO B 1 137 ? -5.203 -3.533 -3.842 1 92.75 137 PRO B O 1
ATOM 3706 N N . VAL B 1 138 ? -7.281 -3.908 -4.246 1 92.69 138 VAL B N 1
ATOM 3707 C CA . VAL B 1 138 ? -7.129 -4.066 -5.691 1 92.69 138 VAL B CA 1
ATOM 3708 C C . VAL B 1 138 ? -6.508 -2.805 -6.285 1 92.69 138 VAL B C 1
ATOM 3710 O O . VAL B 1 138 ? -5.676 -2.881 -7.191 1 92.69 138 VAL B O 1
ATOM 3713 N N . GLY B 1 139 ? -6.883 -1.707 -5.766 1 91.94 139 GLY B N 1
ATOM 3714 C CA . GLY B 1 139 ? -6.309 -0.466 -6.258 1 91.94 139 GLY B CA 1
ATOM 3715 C C . GLY B 1 139 ? -4.805 -0.39 -6.062 1 91.94 139 GLY B C 1
ATOM 3716 O O . GLY B 1 139 ? -4.113 0.323 -6.797 1 91.94 139 GLY B O 1
ATOM 3717 N N . TYR B 1 140 ? -4.25 -1.142 -5.09 1 96.75 140 TYR B N 1
ATOM 3718 C CA . TYR B 1 140 ? -2.822 -1.132 -4.797 1 96.75 140 TYR B CA 1
ATOM 3719 C C . TYR B 1 140 ? -2.078 -2.119 -5.688 1 96.75 140 TYR B C 1
ATOM 3721 O O . TYR B 1 140 ? -0.858 -2.021 -5.848 1 96.75 140 TYR B O 1
ATOM 3729 N N . LEU B 1 141 ? -2.773 -3.088 -6.27 1 97.62 141 LEU B N 1
ATOM 3730 C CA . LEU B 1 141 ? -2.115 -4.137 -7.043 1 97.62 141 LEU B CA 1
ATOM 3731 C C . LEU B 1 141 ? -1.329 -3.539 -8.211 1 97.62 141 LEU B C 1
ATOM 3733 O O . LEU B 1 141 ? -0.201 -3.957 -8.477 1 97.62 141 LEU B O 1
ATOM 3737 N N . THR B 1 142 ? -1.918 -2.58 -8.844 1 95.06 142 THR B N 1
ATOM 3738 C CA . THR B 1 142 ? -1.239 -1.918 -9.953 1 95.06 142 THR B CA 1
ATOM 3739 C C . THR B 1 142 ? -0.013 -1.156 -9.461 1 95.06 142 THR B C 1
ATOM 3741 O O . THR B 1 142 ? 1.045 -1.194 -10.094 1 95.06 142 THR B O 1
ATOM 3744 N N . ALA B 1 143 ? -0.197 -0.478 -8.328 1 94.38 143 ALA B N 1
ATOM 3745 C CA . ALA B 1 143 ? 0.901 0.299 -7.758 1 94.38 143 ALA B CA 1
ATOM 3746 C C . ALA B 1 143 ? 2.064 -0.605 -7.359 1 94.38 143 ALA B C 1
ATOM 3748 O O . ALA B 1 143 ? 3.227 -0.197 -7.426 1 94.38 143 ALA B O 1
ATOM 3749 N N . TYR B 1 144 ? 1.804 -1.794 -7.027 1 96.81 144 TYR B N 1
ATOM 3750 C CA . TYR B 1 144 ? 2.824 -2.766 -6.648 1 96.81 144 TYR B CA 1
ATOM 3751 C C . TYR B 1 144 ? 3.355 -3.502 -7.871 1 96.81 144 TYR B C 1
ATOM 3753 O O . TYR B 1 144 ? 4.141 -4.445 -7.742 1 96.81 144 TYR B O 1
ATOM 3761 N N . LEU B 1 145 ? 2.879 -3.146 -9.062 1 95.81 145 LEU B N 1
ATOM 3762 C CA . LEU B 1 145 ? 3.275 -3.805 -10.305 1 95.81 145 LEU B CA 1
ATOM 3763 C C . LEU B 1 145 ? 3.037 -5.309 -10.219 1 95.81 145 LEU B C 1
ATOM 3765 O O . LEU B 1 145 ? 3.928 -6.102 -10.539 1 95.81 145 LEU B O 1
ATOM 3769 N N . THR B 1 146 ? 1.887 -5.664 -9.805 1 98.19 146 THR B N 1
ATOM 3770 C CA . THR B 1 146 ? 1.557 -7.055 -9.5 1 98.19 146 THR B CA 1
ATOM 3771 C C . THR B 1 146 ? 1.441 -7.871 -10.789 1 98.19 146 THR B C 1
ATOM 3773 O O . THR B 1 146 ? 0.744 -7.473 -11.719 1 98.19 146 THR B O 1
ATOM 3776 N N . ASN B 1 147 ? 2.107 -9.023 -10.828 1 98.38 147 ASN B N 1
ATOM 3777 C CA . ASN B 1 147 ? 2.049 -9.945 -11.961 1 98.38 147 ASN B CA 1
ATOM 3778 C C . ASN B 1 147 ? 0.981 -11.016 -11.758 1 98.38 147 ASN B C 1
ATOM 3780 O O . ASN B 1 147 ? 0.436 -11.547 -12.727 1 98.38 147 ASN B O 1
ATOM 3784 N N . LEU B 1 148 ? 0.711 -11.359 -10.562 1 98.81 148 LEU B N 1
ATOM 3785 C CA . LEU B 1 148 ? -0.291 -12.359 -10.195 1 98.81 148 LEU B CA 1
ATOM 3786 C C . LEU B 1 148 ? -0.876 -12.055 -8.82 1 98.81 148 LEU B C 1
ATOM 3788 O O . LEU B 1 148 ? -0.136 -11.773 -7.871 1 98.81 148 LEU B O 1
ATOM 3792 N N . TYR B 1 149 ? -2.139 -12.055 -8.727 1 98.81 149 TYR B N 1
ATOM 3793 C CA . TYR B 1 149 ? -2.844 -11.867 -7.465 1 98.81 149 TYR B CA 1
ATOM 3794 C C . TYR B 1 149 ? -3.641 -13.117 -7.098 1 98.81 149 TYR B C 1
ATOM 3796 O O . TYR B 1 149 ? -4.457 -13.594 -7.891 1 98.81 149 TYR B O 1
ATOM 3804 N N . LEU B 1 150 ? -3.389 -13.672 -5.926 1 98.69 150 LEU B N 1
ATOM 3805 C CA . LEU B 1 150 ? -4.09 -14.844 -5.406 1 98.69 150 LEU B CA 1
ATOM 3806 C C . LEU B 1 150 ? -4.863 -14.492 -4.141 1 98.69 150 LEU B C 1
ATOM 3808 O O . LEU B 1 150 ? -4.297 -13.961 -3.188 1 98.69 150 LEU B O 1
ATOM 3812 N N . SER B 1 151 ? -6.133 -14.797 -4.148 1 98.12 151 SER B N 1
ATOM 3813 C CA . SER B 1 151 ? -6.984 -14.461 -3.008 1 98.12 151 SER B CA 1
ATOM 3814 C C . SER B 1 151 ? -8.055 -15.516 -2.787 1 98.12 151 SER B C 1
ATOM 3816 O O . SER B 1 151 ? -8.375 -16.281 -3.695 1 98.12 151 SER B O 1
ATOM 3818 N N . ALA B 1 152 ? -8.531 -15.602 -1.533 1 95.44 152 ALA B N 1
ATOM 3819 C CA . ALA B 1 152 ? -9.688 -16.438 -1.231 1 95.44 152 ALA B CA 1
ATOM 3820 C C . ALA B 1 152 ? -10.992 -15.695 -1.51 1 95.44 152 ALA B C 1
ATOM 3822 O O . ALA B 1 152 ? -12.07 -16.297 -1.473 1 95.44 152 ALA B O 1
ATOM 3823 N N . ASP B 1 153 ? -10.945 -14.461 -1.797 1 95.06 153 ASP B N 1
ATOM 3824 C CA . ASP B 1 153 ? -12.109 -13.609 -2.035 1 95.06 153 ASP B CA 1
ATOM 3825 C C . ASP B 1 153 ? -12.391 -13.477 -3.529 1 95.06 153 ASP B C 1
ATOM 3827 O O . ASP B 1 153 ? -11.703 -12.727 -4.23 1 95.06 153 ASP B O 1
ATOM 3831 N N . SER B 1 154 ? -13.461 -14.078 -3.961 1 95.81 154 SER B N 1
ATOM 3832 C CA . SER B 1 154 ? -13.766 -14.125 -5.387 1 95.81 154 SER B CA 1
ATOM 3833 C C . SER B 1 154 ? -14.133 -12.75 -5.918 1 95.81 154 SER B C 1
ATOM 3835 O O . SER B 1 154 ? -13.883 -12.438 -7.082 1 95.81 154 SER B O 1
ATOM 3837 N N . GLU B 1 155 ? -14.727 -11.914 -5.109 1 95.44 155 GLU B N 1
ATOM 3838 C CA . GLU B 1 155 ? -15.094 -10.57 -5.543 1 95.44 155 GLU B CA 1
ATOM 3839 C C . GLU B 1 155 ? -13.852 -9.727 -5.84 1 95.44 155 GLU B C 1
ATOM 3841 O O . GLU B 1 155 ? -13.812 -9.008 -6.84 1 95.44 155 GLU B O 1
ATOM 3846 N N . LYS B 1 156 ? -12.891 -9.867 -4.953 1 96.31 156 LYS B N 1
ATOM 3847 C CA . LYS B 1 156 ? -11.656 -9.125 -5.164 1 96.31 156 LYS B CA 1
ATOM 3848 C C . LYS B 1 156 ? -10.914 -9.633 -6.398 1 96.31 156 LYS B C 1
ATOM 3850 O O . LYS B 1 156 ? -10.258 -8.859 -7.098 1 96.31 156 LYS B O 1
ATOM 3855 N N . VAL B 1 157 ? -10.938 -10.891 -6.602 1 97.81 157 VAL B N 1
ATOM 3856 C CA . VAL B 1 157 ? -10.289 -11.484 -7.766 1 97.81 157 VAL B CA 1
ATOM 3857 C C . VAL B 1 157 ? -10.953 -10.977 -9.039 1 97.81 157 VAL B C 1
ATOM 3859 O O . VAL B 1 157 ? -10.266 -10.609 -10 1 97.81 157 VAL B O 1
ATOM 3862 N N . GLN B 1 158 ? -12.234 -10.969 -9.047 1 96.12 158 GLN B N 1
ATOM 3863 C CA . GLN B 1 158 ? -12.961 -10.469 -10.211 1 96.12 158 GLN B CA 1
ATOM 3864 C C . GLN B 1 158 ? -12.602 -9.016 -10.5 1 96.12 158 GLN B C 1
ATOM 3866 O O . GLN B 1 158 ? -12.391 -8.641 -11.656 1 96.12 158 GLN B O 1
ATOM 3871 N N . GLU B 1 159 ? -12.539 -8.258 -9.438 1 95.12 159 GLU B N 1
ATOM 3872 C CA . GLU B 1 159 ? -12.148 -6.859 -9.586 1 95.12 159 GLU B CA 1
ATOM 3873 C C . GLU B 1 159 ? -10.742 -6.738 -10.18 1 95.12 159 GLU B C 1
ATOM 3875 O O . GLU B 1 159 ? -10.492 -5.883 -11.031 1 95.12 159 GLU B O 1
ATOM 3880 N N . ALA B 1 160 ? -9.891 -7.551 -9.727 1 97.31 160 ALA B N 1
ATOM 3881 C CA . ALA B 1 160 ? -8.508 -7.516 -10.188 1 97.31 160 ALA B CA 1
ATOM 3882 C C . ALA B 1 160 ? -8.414 -7.898 -11.664 1 97.31 160 ALA B C 1
ATOM 3884 O O . ALA B 1 160 ? -7.699 -7.254 -12.438 1 97.31 160 ALA B O 1
ATOM 3885 N N . ILE B 1 161 ? -9.109 -8.906 -12.094 1 96.06 161 ILE B N 1
ATOM 3886 C CA . ILE B 1 161 ? -9.133 -9.336 -13.492 1 96.06 161 ILE B CA 1
ATOM 3887 C C . ILE B 1 161 ? -9.656 -8.203 -14.375 1 96.06 161 ILE B C 1
ATOM 3889 O O . ILE B 1 161 ? -9.117 -7.941 -15.445 1 96.06 161 ILE B O 1
ATOM 3893 N N . GLU B 1 162 ? -10.695 -7.602 -13.906 1 94 162 GLU B N 1
ATOM 3894 C CA . GLU B 1 162 ? -11.281 -6.492 -14.648 1 94 162 GLU B CA 1
ATOM 3895 C C . GLU B 1 162 ? -10.297 -5.328 -14.773 1 94 162 GLU B C 1
ATOM 3897 O O . GLU B 1 162 ? -10.344 -4.57 -15.742 1 94 162 GLU B O 1
ATOM 3902 N N . ALA B 1 163 ? -9.453 -5.254 -13.797 1 94.25 163 ALA B N 1
ATOM 3903 C CA . ALA B 1 163 ? -8.43 -4.211 -13.828 1 94.25 163 ALA B CA 1
ATOM 3904 C C . ALA B 1 163 ? -7.234 -4.641 -14.672 1 94.25 163 ALA B C 1
ATOM 3906 O O . ALA B 1 163 ? -6.246 -3.908 -14.781 1 94.25 163 ALA B O 1
ATOM 3907 N N . GLY B 1 164 ? -7.258 -5.832 -15.258 1 94.81 164 GLY B N 1
ATOM 3908 C CA . GLY B 1 164 ? -6.223 -6.305 -16.156 1 94.81 164 GLY B CA 1
ATOM 3909 C C . GLY B 1 164 ? -5.098 -7.035 -15.453 1 94.81 164 GLY B C 1
ATOM 3910 O O . GLY B 1 164 ? -4.023 -7.238 -16.016 1 94.81 164 GLY B O 1
ATOM 3911 N N . ILE B 1 165 ? -5.285 -7.383 -14.219 1 97.25 165 ILE B N 1
ATOM 3912 C CA . ILE B 1 165 ? -4.262 -8.07 -13.445 1 97.25 165 ILE B CA 1
ATOM 3913 C C . ILE B 1 165 ? -4.574 -9.57 -13.391 1 97.25 165 ILE B C 1
ATOM 3915 O O . ILE B 1 165 ? -5.691 -9.961 -13.047 1 97.25 165 ILE B O 1
ATOM 3919 N N . ALA B 1 166 ? -3.598 -10.383 -13.789 1 98.31 166 ALA B N 1
ATOM 3920 C CA . ALA B 1 166 ? -3.766 -11.82 -13.641 1 98.31 166 ALA B CA 1
ATOM 3921 C C . ALA B 1 166 ? -4.125 -12.188 -12.203 1 98.31 166 ALA B C 1
ATOM 3923 O O . ALA B 1 166 ? -3.412 -11.82 -11.266 1 98.31 166 ALA B O 1
ATOM 3924 N N . SER B 1 167 ? -5.219 -12.883 -12.031 1 98.44 167 SER B N 1
ATOM 3925 C CA . SER B 1 167 ? -5.703 -13.164 -10.68 1 98.44 167 SER B CA 1
ATOM 3926 C C . SER B 1 167 ? -6.516 -14.453 -10.648 1 98.44 167 SER B C 1
ATOM 3928 O O . SER B 1 167 ? -7.031 -14.898 -11.68 1 98.44 167 SER B O 1
ATOM 3930 N N . ALA B 1 168 ? -6.59 -15.047 -9.484 1 98.56 168 ALA B N 1
ATOM 3931 C CA . ALA B 1 168 ? -7.367 -16.266 -9.32 1 98.56 168 ALA B CA 1
ATOM 3932 C C . ALA B 1 168 ? -7.816 -16.453 -7.875 1 98.56 168 ALA B C 1
ATOM 3934 O O . ALA B 1 168 ? -7.145 -15.984 -6.949 1 98.56 168 ALA B O 1
ATOM 3935 N N . THR B 1 169 ? -8.953 -17.078 -7.676 1 98.12 169 THR B N 1
ATOM 3936 C CA . THR B 1 169 ? -9.477 -17.406 -6.359 1 98.12 169 THR B CA 1
ATOM 3937 C C . THR B 1 169 ? -8.969 -18.766 -5.902 1 98.12 169 THR B C 1
ATOM 3939 O O . THR B 1 169 ? -9.109 -19.766 -6.621 1 98.12 169 THR B O 1
ATOM 3942 N N . MET B 1 170 ? -8.414 -18.781 -4.727 1 96.12 170 MET B N 1
ATOM 3943 C CA . MET B 1 170 ? -7.863 -20.031 -4.211 1 96.12 170 MET B CA 1
ATOM 3944 C C . MET B 1 170 ? -8.82 -20.688 -3.219 1 96.12 170 MET B C 1
ATOM 3946 O O . MET B 1 170 ? -9.492 -19.984 -2.451 1 96.12 170 MET B O 1
ATOM 3950 N N . PHE B 1 171 ? -8.789 -21.984 -3.275 1 86.31 171 PHE B N 1
ATOM 3951 C CA . PHE B 1 171 ? -9.633 -22.797 -2.393 1 86.31 171 PHE B CA 1
ATOM 3952 C C . PHE B 1 171 ? -8.789 -23.797 -1.617 1 86.31 171 PHE B C 1
ATOM 3954 O O . PHE B 1 171 ? -7.777 -24.281 -2.121 1 86.31 171 PHE B O 1
ATOM 3961 N N . THR B 1 172 ? -9.172 -23.969 -0.397 1 79.94 172 THR B N 1
ATOM 3962 C CA . THR B 1 172 ? -8.461 -24.969 0.394 1 79.94 172 THR B CA 1
ATOM 3963 C C . THR B 1 172 ? -8.734 -26.375 -0.137 1 79.94 172 THR B C 1
ATOM 3965 O O . THR B 1 172 ? -9.867 -26.688 -0.51 1 79.94 172 THR B O 1
ATOM 3968 N N . ALA B 1 173 ? -7.633 -27.109 -0.186 1 72.81 173 ALA B N 1
ATOM 3969 C CA . ALA B 1 173 ? -7.797 -28.5 -0.593 1 72.81 173 ALA B CA 1
ATOM 3970 C C . ALA B 1 173 ? -8.383 -29.344 0.54 1 72.81 173 ALA B C 1
ATOM 3972 O O . ALA B 1 173 ? -8.234 -29 1.715 1 72.81 173 ALA B O 1
ATOM 3973 N N . ASN B 1 174 ? -9.055 -30.312 0.205 1 73.25 174 ASN B N 1
ATOM 3974 C CA . ASN B 1 174 ? -9.734 -31.172 1.17 1 73.25 174 ASN B CA 1
ATOM 3975 C C . ASN B 1 174 ? -8.797 -32.25 1.726 1 73.25 174 ASN B C 1
ATOM 3977 O O . ASN B 1 174 ? -9.125 -32.938 2.695 1 73.25 174 ASN B O 1
ATOM 3981 N N . LYS B 1 175 ? -7.668 -32.375 1.032 1 76.12 175 LYS B N 1
ATOM 3982 C CA . LYS B 1 175 ? -6.719 -33.375 1.455 1 76.12 175 LYS B CA 1
ATOM 3983 C C . LYS B 1 175 ? -5.297 -32.844 1.499 1 76.12 175 LYS B C 1
ATOM 3985 O O . LYS B 1 175 ? -4.965 -31.906 0.766 1 76.12 175 LYS B O 1
ATOM 3990 N N . ASP B 1 176 ? -4.574 -33.469 2.441 1 75.69 176 ASP B N 1
ATOM 3991 C CA . ASP B 1 176 ? -3.16 -33.125 2.5 1 75.69 176 ASP B CA 1
ATOM 3992 C C . ASP B 1 176 ? -2.359 -33.875 1.441 1 75.69 176 ASP B C 1
ATOM 3994 O O . ASP B 1 176 ? -2.367 -35.125 1.415 1 75.69 176 ASP B O 1
ATOM 3998 N N . VAL B 1 177 ? -1.961 -33.219 0.501 1 77.06 177 VAL B N 1
ATOM 3999 C CA . VAL B 1 177 ? -1.125 -33.844 -0.524 1 77.06 177 VAL B CA 1
ATOM 4000 C C . VAL B 1 177 ? 0.316 -33.375 -0.375 1 77.06 177 VAL B C 1
ATOM 4002 O O . VAL B 1 177 ? 0.559 -32.25 0.072 1 77.06 177 VAL B O 1
ATOM 4005 N N . ALA B 1 178 ? 1.195 -34.281 -0.64 1 84.31 178 ALA B N 1
ATOM 4006 C CA . ALA B 1 178 ? 2.615 -33.938 -0.611 1 84.31 178 ALA B CA 1
ATOM 4007 C C . ALA B 1 178 ? 3.008 -33.094 -1.83 1 84.31 178 ALA B C 1
ATOM 4009 O O . ALA B 1 178 ? 2.574 -33.406 -2.949 1 84.31 178 ALA B O 1
ATOM 4010 N N . TYR B 1 179 ? 3.719 -32.031 -1.623 1 87.69 179 TYR B N 1
ATOM 4011 C CA . TYR B 1 179 ? 4.223 -31.156 -2.691 1 87.69 179 TYR B CA 1
ATOM 4012 C C . TYR B 1 179 ? 5.719 -31.375 -2.898 1 87.69 179 TYR B C 1
ATOM 4014 O O . TYR B 1 179 ? 6.426 -31.781 -1.976 1 87.69 179 TYR B O 1
ATOM 4022 N N . SER B 1 180 ? 6.059 -31.125 -4.145 1 89.38 180 SER B N 1
ATOM 4023 C CA . SER B 1 180 ? 7.5 -31.078 -4.383 1 89.38 180 SER B CA 1
ATOM 4024 C C . SER B 1 180 ? 8.148 -29.938 -3.609 1 89.38 180 SER B C 1
ATOM 4026 O O . SER B 1 180 ? 7.602 -28.828 -3.533 1 89.38 180 SER B O 1
ATOM 4028 N N . ASP B 1 181 ? 9.305 -30.188 -3.025 1 89.25 181 ASP B N 1
ATOM 4029 C CA . ASP B 1 181 ? 10.047 -29.156 -2.305 1 89.25 181 ASP B CA 1
ATOM 4030 C C . ASP B 1 181 ? 11.203 -28.625 -3.145 1 89.25 181 ASP B C 1
ATOM 4032 O O . ASP B 1 181 ? 11.945 -27.734 -2.705 1 89.25 181 ASP B O 1
ATOM 4036 N N . THR B 1 182 ? 11.273 -29.156 -4.348 1 91.81 182 THR B N 1
ATOM 4037 C CA . THR B 1 182 ? 12.43 -28.75 -5.141 1 91.81 182 THR B CA 1
ATOM 4038 C C . THR B 1 182 ? 11.992 -28.156 -6.477 1 91.81 182 THR B C 1
ATOM 4040 O O . THR B 1 182 ? 12.797 -27.562 -7.195 1 91.81 182 THR B O 1
ATOM 4043 N N . GLN B 1 183 ? 10.703 -28.375 -6.773 1 96.81 183 GLN B N 1
ATOM 4044 C CA . GLN B 1 183 ? 10.242 -27.891 -8.07 1 96.81 183 GLN B CA 1
ATOM 4045 C C . GLN B 1 183 ? 8.898 -27.188 -7.953 1 96.81 183 GLN B C 1
ATOM 4047 O O . GLN B 1 183 ? 7.973 -27.703 -7.328 1 96.81 183 GLN B O 1
ATOM 4052 N N . LEU B 1 184 ? 8.875 -25.984 -8.477 1 98.38 184 LEU B N 1
ATOM 4053 C CA . LEU B 1 184 ? 7.613 -25.266 -8.641 1 98.38 184 LEU B CA 1
ATOM 4054 C C . LEU B 1 184 ? 6.84 -25.781 -9.844 1 98.38 184 LEU B C 1
ATOM 4056 O O . LEU B 1 184 ? 7.273 -25.625 -10.984 1 98.38 184 LEU B O 1
ATOM 4060 N N . ARG B 1 185 ? 5.73 -26.406 -9.586 1 98.12 185 ARG B N 1
ATOM 4061 C CA . ARG B 1 185 ? 4.891 -26.938 -10.656 1 98.12 185 ARG B CA 1
ATOM 4062 C C . ARG B 1 185 ? 3.623 -26.109 -10.82 1 98.12 185 ARG B C 1
ATOM 4064 O O . ARG B 1 185 ? 2.791 -26.047 -9.914 1 98.12 185 ARG B O 1
ATOM 4071 N N . VAL B 1 186 ? 3.471 -25.484 -11.977 1 98.44 186 VAL B N 1
ATOM 4072 C CA . VAL B 1 186 ? 2.322 -24.641 -12.273 1 98.44 186 VAL B CA 1
ATOM 4073 C C . VAL B 1 186 ? 1.565 -25.203 -13.477 1 98.44 186 VAL B C 1
ATOM 4075 O O . VAL B 1 186 ? 2.133 -25.344 -14.562 1 98.44 186 VAL B O 1
ATOM 4078 N N . ALA B 1 187 ? 0.28 -25.5 -13.266 1 98.31 187 ALA B N 1
ATOM 4079 C CA . ALA B 1 187 ? -0.558 -26.031 -14.336 1 98.31 187 ALA B CA 1
ATOM 4080 C C . ALA B 1 187 ? -1.624 -25.016 -14.75 1 98.31 187 ALA B C 1
ATOM 4082 O O . ALA B 1 187 ? -2.23 -24.359 -13.898 1 98.31 187 ALA B O 1
ATOM 4083 N N . PHE B 1 188 ? -1.826 -24.922 -16.094 1 98.5 188 PHE B N 1
ATOM 4084 C CA . PHE B 1 188 ? -2.785 -23.984 -16.656 1 98.5 188 PHE B CA 1
ATOM 4085 C C . PHE B 1 188 ? -3.801 -24.703 -17.531 1 98.5 188 PHE B C 1
ATOM 4087 O O . PHE B 1 188 ? -3.436 -25.562 -18.328 1 98.5 188 PHE B O 1
ATOM 4094 N N . ASP B 1 189 ? -5.027 -24.297 -17.359 1 97.44 189 ASP B N 1
ATOM 4095 C CA . ASP B 1 189 ? -5.992 -24.547 -18.422 1 97.44 189 ASP B CA 1
ATOM 4096 C C . ASP B 1 189 ? -5.699 -23.672 -19.641 1 97.44 189 ASP B C 1
ATOM 4098 O O . ASP B 1 189 ? -4.891 -22.75 -19.578 1 97.44 189 ASP B O 1
ATOM 4102 N N . GLY B 1 190 ? -6.219 -24.094 -20.781 1 96.69 190 GLY B N 1
ATOM 4103 C CA . GLY B 1 190 ? -6.008 -23.344 -22.016 1 96.69 190 GLY B CA 1
ATOM 4104 C C . GLY B 1 190 ? -6.973 -22.188 -22.172 1 96.69 190 GLY B C 1
ATOM 4105 O O . GLY B 1 190 ? -6.641 -21.047 -21.828 1 96.69 190 GLY B O 1
ATOM 4106 N N . ASP B 1 191 ? -8.219 -22.516 -22.484 1 94.62 191 ASP B N 1
ATOM 4107 C CA . ASP B 1 191 ? -9.227 -21.516 -22.828 1 94.62 191 ASP B CA 1
ATOM 4108 C C . ASP B 1 191 ? -9.68 -20.734 -21.578 1 94.62 191 ASP B C 1
ATOM 4110 O O . ASP B 1 191 ? -9.938 -21.328 -20.531 1 94.62 191 ASP B O 1
ATOM 4114 N N . ALA B 1 192 ? -9.703 -19.406 -21.734 1 95.75 192 ALA B N 1
ATOM 4115 C CA . ALA B 1 192 ? -10.125 -18.438 -20.719 1 95.75 192 ALA B CA 1
ATOM 4116 C C . ALA B 1 192 ? -9.117 -18.359 -19.578 1 95.75 192 ALA B C 1
ATOM 4118 O O . ALA B 1 192 ? -9.398 -17.766 -18.531 1 95.75 192 ALA B O 1
ATOM 4119 N N . VAL B 1 193 ? -7.93 -19 -19.781 1 97.75 193 VAL B N 1
ATOM 4120 C CA . VAL B 1 193 ? -6.84 -18.891 -18.812 1 97.75 193 VAL B CA 1
ATOM 4121 C C . VAL B 1 193 ? -5.582 -18.375 -19.516 1 97.75 193 VAL B C 1
ATOM 4123 O O . VAL B 1 193 ? -5.242 -17.188 -19.422 1 97.75 193 VAL B O 1
ATOM 4126 N N . LEU B 1 194 ? -4.977 -19.25 -20.375 1 97.94 194 LEU B N 1
ATOM 4127 C CA . LEU B 1 194 ? -3.834 -18.797 -21.172 1 97.94 194 LEU B CA 1
ATOM 4128 C C . LEU B 1 194 ? -4.297 -18.094 -22.438 1 97.94 194 LEU B C 1
ATOM 4130 O O . LEU B 1 194 ? -3.676 -17.125 -22.891 1 97.94 194 LEU B O 1
ATOM 4134 N N . PHE B 1 195 ? -5.355 -18.656 -23.016 1 96.75 195 PHE B N 1
ATOM 4135 C CA . PHE B 1 195 ? -5.949 -18.109 -24.219 1 96.75 195 PHE B CA 1
ATOM 4136 C C . PHE B 1 195 ? -7.262 -17.391 -23.906 1 96.75 195 PHE B C 1
ATOM 4138 O O . PHE B 1 195 ? -7.824 -17.578 -22.828 1 96.75 195 PHE B O 1
ATOM 4145 N N . SER B 1 196 ? -7.785 -16.625 -24.859 1 94.06 196 SER B N 1
ATOM 4146 C CA . SER B 1 196 ? -9.07 -15.961 -24.672 1 94.06 196 SER B CA 1
ATOM 4147 C C . SER B 1 196 ? -10.211 -16.984 -24.641 1 94.06 196 SER B C 1
ATOM 4149 O O . SER B 1 196 ? -9.977 -18.188 -24.766 1 94.06 196 SER B O 1
ATOM 4151 N N . ASP B 1 197 ? -11.383 -16.469 -24.469 1 89.94 197 ASP B N 1
ATOM 4152 C CA . ASP B 1 197 ? -12.555 -17.344 -24.453 1 89.94 197 ASP B CA 1
ATOM 4153 C C . ASP B 1 197 ? -13.188 -17.422 -25.844 1 89.94 197 ASP B C 1
ATOM 4155 O O . ASP B 1 197 ? -14.336 -17.859 -25.984 1 89.94 197 ASP B O 1
ATOM 4159 N N . GLU B 1 198 ? -12.531 -17.031 -26.828 1 88 198 GLU B N 1
ATOM 4160 C CA . GLU B 1 198 ? -13.055 -16.984 -28.188 1 88 198 GLU B CA 1
ATOM 4161 C C . GLU B 1 198 ? -13.539 -18.359 -28.625 1 88 198 GLU B C 1
ATOM 4163 O O . GLU B 1 198 ? -14.594 -18.484 -29.266 1 88 198 GLU B O 1
ATOM 4168 N N . SER B 1 199 ? -12.781 -19.344 -28.344 1 84.56 199 SER B N 1
ATOM 4169 C CA . SER B 1 199 ? -13.141 -20.703 -28.734 1 84.56 199 SER B CA 1
ATOM 4170 C C . SER B 1 199 ? -14.477 -21.125 -28.125 1 84.56 199 SER B C 1
ATOM 4172 O O . SER B 1 199 ? -15.305 -21.75 -28.781 1 84.56 199 SER B O 1
ATOM 4174 N N . GLU B 1 200 ? -14.641 -20.766 -26.891 1 85.88 200 GLU B N 1
ATOM 4175 C CA . GLU B 1 200 ? -15.891 -21.078 -26.203 1 85.88 200 GLU B CA 1
ATOM 4176 C C . GLU B 1 200 ? -17.062 -20.312 -26.828 1 85.88 200 GLU B C 1
ATOM 4178 O O . GLU B 1 200 ? -18.172 -20.844 -26.922 1 85.88 200 GLU B O 1
ATOM 4183 N N . GLN B 1 201 ? -16.844 -19.188 -27.203 1 87.56 201 GLN B N 1
ATOM 4184 C CA . GLN B 1 201 ? -17.875 -18.375 -27.844 1 87.56 201 GLN B CA 1
ATOM 4185 C C . GLN B 1 201 ? -18.297 -18.984 -29.172 1 87.56 201 GLN B C 1
ATOM 4187 O O . GLN B 1 201 ? -19.5 -19.047 -29.469 1 87.56 201 GLN B O 1
ATOM 4192 N N . ILE B 1 202 ? -17.391 -19.406 -29.938 1 88.81 202 ILE B N 1
ATOM 4193 C CA . ILE B 1 202 ? -17.672 -20 -31.234 1 88.81 202 ILE B CA 1
ATOM 4194 C C . ILE B 1 202 ? -18.484 -21.281 -31.047 1 88.81 202 ILE B C 1
ATOM 4196 O O . ILE B 1 202 ? -19.469 -21.516 -31.734 1 88.81 202 ILE B O 1
ATOM 4200 N N . VAL B 1 203 ? -18.094 -22.109 -30.078 1 87.12 203 VAL B N 1
ATOM 4201 C CA . VAL B 1 203 ? -18.797 -23.359 -29.812 1 87.12 203 VAL B CA 1
ATOM 4202 C C . VAL B 1 203 ? -20.219 -23.062 -29.375 1 87.12 203 VAL B C 1
ATOM 4204 O O . VAL B 1 203 ? -21.172 -23.719 -29.828 1 87.12 203 VAL B O 1
ATOM 4207 N N . LYS B 1 204 ? -20.375 -22.125 -28.531 1 85.88 204 LYS B N 1
ATOM 4208 C CA . LYS B 1 204 ? -21.703 -21.781 -28.016 1 85.88 204 LYS B CA 1
ATOM 4209 C C . LYS B 1 204 ? -22.594 -21.203 -29.109 1 85.88 204 LYS B C 1
ATOM 4211 O O . LYS B 1 204 ? -23.781 -21.516 -29.188 1 85.88 204 LYS B O 1
ATOM 4216 N N . GLU B 1 205 ? -22.031 -20.422 -29.969 1 90 205 GLU B N 1
ATOM 4217 C CA . GLU B 1 205 ? -22.812 -19.703 -30.969 1 90 205 GLU B CA 1
ATOM 4218 C C . GLU B 1 205 ? -23 -20.531 -32.25 1 90 205 GLU B C 1
ATOM 4220 O O . GLU B 1 205 ? -24.047 -20.453 -32.875 1 90 205 GLU B O 1
ATOM 4225 N N . GLN B 1 206 ? -22 -21.266 -32.594 1 91.25 206 GLN B N 1
ATOM 4226 C CA . GLN B 1 206 ? -22.016 -21.859 -33.938 1 91.25 206 GLN B CA 1
ATOM 4227 C C . GLN B 1 206 ? -21.906 -23.375 -33.875 1 91.25 206 GLN B C 1
ATOM 4229 O O . GLN B 1 206 ? -22.078 -24.047 -34.875 1 91.25 206 GLN B O 1
ATOM 4234 N N . GLY B 1 207 ? -21.578 -23.922 -32.719 1 89 207 GLY B N 1
ATOM 4235 C CA . GLY B 1 207 ? -21.5 -25.359 -32.531 1 89 207 GLY B CA 1
ATOM 4236 C C . GLY B 1 207 ? -20.109 -25.906 -32.719 1 89 207 GLY B C 1
ATOM 4237 O O . GLY B 1 207 ? -19.203 -25.188 -33.156 1 89 207 GLY B O 1
ATOM 4238 N N . LEU B 1 208 ? -19.891 -27.109 -32.406 1 87.94 208 LEU B N 1
ATOM 4239 C CA . LEU B 1 208 ? -18.609 -27.797 -32.375 1 87.94 208 LEU B CA 1
ATOM 4240 C C . LEU B 1 208 ? -18.016 -27.938 -33.781 1 87.94 208 LEU B C 1
ATOM 4242 O O . LEU B 1 208 ? -16.797 -27.812 -33.938 1 87.94 208 LEU B O 1
ATOM 4246 N N . ASP B 1 209 ? -18.844 -28.219 -34.75 1 89.5 209 ASP B N 1
ATOM 4247 C CA . ASP B 1 209 ? -18.375 -28.391 -36.125 1 89.5 209 ASP B CA 1
ATOM 4248 C C . ASP B 1 209 ? -17.734 -27.109 -36.656 1 89.5 209 ASP B C 1
ATOM 4250 O O . ASP B 1 209 ? -16.672 -27.156 -37.281 1 89.5 209 ASP B O 1
ATOM 4254 N N . LYS B 1 210 ? -18.391 -26.094 -36.438 1 89.75 210 LYS B N 1
ATOM 4255 C CA . LYS B 1 210 ? -17.875 -24.812 -36.906 1 89.75 210 LYS B CA 1
ATOM 4256 C C . LYS B 1 210 ? -16.578 -24.438 -36.156 1 89.75 210 LYS B C 1
ATOM 4258 O O . LYS B 1 210 ? -15.703 -23.797 -36.75 1 89.75 210 LYS B O 1
ATOM 4263 N N . PHE B 1 211 ? -16.5 -24.828 -34.938 1 89.94 211 PHE B N 1
ATOM 4264 C CA . PHE B 1 211 ? -15.273 -24.625 -34.188 1 89.94 211 PHE B CA 1
ATOM 4265 C C . PHE B 1 211 ? -14.102 -25.328 -34.875 1 89.94 211 PHE B C 1
ATOM 4267 O O . PHE B 1 211 ? -13.031 -24.734 -35.062 1 89.94 211 PHE B O 1
ATOM 4274 N N . PHE B 1 212 ? -14.344 -26.516 -35.25 1 88 212 PHE B N 1
ATOM 4275 C CA . PHE B 1 212 ? -13.273 -27.281 -35.875 1 88 212 PHE B CA 1
ATOM 4276 C C . PHE B 1 212 ? -12.844 -26.641 -37.188 1 88 212 PHE B C 1
ATOM 4278 O O . PHE B 1 212 ? -11.648 -26.547 -37.5 1 88 212 PHE B O 1
ATOM 4285 N N . GLU B 1 213 ? -13.82 -26.25 -37.938 1 90.12 213 GLU B N 1
ATOM 4286 C CA . GLU B 1 213 ? -13.531 -25.578 -39.188 1 90.12 213 GLU B CA 1
ATOM 4287 C C . GLU B 1 213 ? -12.742 -24.297 -38.969 1 90.12 213 GLU B C 1
ATOM 4289 O O . GLU B 1 213 ? -11.797 -23.984 -39.688 1 90.12 213 GLU B O 1
ATOM 4294 N N . HIS B 1 214 ? -13.164 -23.625 -38 1 90.31 214 HIS B N 1
ATOM 4295 C CA . HIS B 1 214 ? -12.516 -22.375 -37.656 1 90.31 214 HIS B CA 1
ATOM 4296 C C . HIS B 1 214 ? -11.055 -22.594 -37.281 1 90.31 214 HIS B C 1
ATOM 4298 O O . HIS B 1 214 ? -10.172 -21.859 -37.719 1 90.31 214 HIS B O 1
ATOM 4304 N N . GLU B 1 215 ? -10.812 -23.609 -36.438 1 91.56 215 GLU B N 1
ATOM 4305 C CA . GLU B 1 215 ? -9.461 -23.922 -36 1 91.56 215 GLU B CA 1
ATOM 4306 C C . GLU B 1 215 ? -8.57 -24.328 -37.156 1 91.56 215 GLU B C 1
ATOM 4308 O O . GLU B 1 215 ? -7.391 -23.984 -37.219 1 91.56 215 GLU B O 1
ATOM 4313 N N . GLN B 1 216 ? -9.133 -25.047 -38.062 1 89.5 216 GLN B N 1
ATOM 4314 C CA . GLN B 1 216 ? -8.375 -25.469 -39.219 1 89.5 216 GLN B CA 1
ATOM 4315 C C . GLN B 1 216 ? -8.023 -24.266 -40.125 1 89.5 216 GLN B C 1
ATOM 4317 O O . GLN B 1 216 ? -6.895 -24.156 -40.594 1 89.5 216 GLN B O 1
ATOM 4322 N N . LEU B 1 217 ? -8.93 -23.438 -40.344 1 91.62 217 LEU B N 1
ATOM 4323 C CA . LEU B 1 217 ? -8.75 -22.281 -41.219 1 91.62 217 LEU B CA 1
ATOM 4324 C C . LEU B 1 217 ? -7.754 -21.281 -40.594 1 91.62 217 LEU B C 1
ATOM 4326 O O . LEU B 1 217 ? -7.051 -20.578 -41.312 1 91.62 217 LEU B O 1
ATOM 4330 N N . ASN B 1 218 ? -7.691 -21.297 -39.312 1 93.06 218 ASN B N 1
ATOM 4331 C CA . ASN B 1 218 ? -6.879 -20.297 -38.625 1 93.06 218 ASN B CA 1
ATOM 4332 C C . ASN B 1 218 ? -5.68 -20.922 -37.938 1 93.06 218 ASN B C 1
ATOM 4334 O O . ASN B 1 218 ? -5.184 -20.391 -36.938 1 93.06 218 ASN B O 1
ATOM 4338 N N . GLU B 1 219 ? -5.305 -22.016 -38.312 1 91.81 219 GLU B N 1
ATOM 4339 C CA . GLU B 1 219 ? -4.238 -22.781 -37.688 1 91.81 219 GLU B CA 1
ATOM 4340 C C . GLU B 1 219 ? -2.979 -21.938 -37.5 1 91.81 219 GLU B C 1
ATOM 4342 O O . GLU B 1 219 ? -2.238 -22.109 -36.531 1 91.81 219 GLU B O 1
ATOM 4347 N N . ASN B 1 220 ? -2.748 -20.969 -38.438 1 93.44 220 ASN B N 1
ATOM 4348 C CA . ASN B 1 220 ? -1.517 -20.188 -38.406 1 93.44 220 ASN B CA 1
ATOM 4349 C C . ASN B 1 220 ? -1.744 -18.797 -37.812 1 93.44 220 ASN B C 1
ATOM 4351 O O . ASN B 1 220 ? -0.815 -18 -37.719 1 93.44 220 ASN B O 1
ATOM 4355 N N . LYS B 1 221 ? -2.889 -18.531 -37.406 1 94.75 221 LYS B N 1
ATOM 4356 C CA . LYS B 1 221 ? -3.193 -17.312 -36.688 1 94.75 221 LYS B CA 1
ATOM 4357 C C . LYS B 1 221 ? -3.205 -17.578 -35.156 1 94.75 221 LYS B C 1
ATOM 4359 O O . LYS B 1 221 ? -3.992 -18.391 -34.688 1 94.75 221 LYS B O 1
ATOM 4364 N N . PRO B 1 222 ? -2.375 -16.875 -34.469 1 95.94 222 PRO B N 1
ATOM 4365 C CA . PRO B 1 222 ? -2.305 -17.125 -33.031 1 95.94 222 PRO B CA 1
ATOM 4366 C C . PRO B 1 222 ? -3.635 -16.875 -32.312 1 95.94 222 PRO B C 1
ATOM 4368 O O . PRO B 1 222 ? -4.375 -15.961 -32.688 1 95.94 222 PRO B O 1
ATOM 4371 N N . LEU B 1 223 ? -3.881 -17.688 -31.344 1 96.12 223 LEU B N 1
ATOM 4372 C CA . LEU B 1 223 ? -5.012 -17.453 -30.453 1 96.12 223 LEU B CA 1
ATOM 4373 C C . LEU B 1 223 ? -4.848 -16.141 -29.703 1 96.12 223 LEU B C 1
ATOM 4375 O O . LEU B 1 223 ? -3.727 -15.664 -29.5 1 96.12 223 LEU B O 1
ATOM 4379 N N . ALA B 1 224 ? -5.992 -15.531 -29.359 1 95.81 224 ALA B N 1
ATOM 4380 C CA . ALA B 1 224 ? -5.945 -14.336 -28.531 1 95.81 224 ALA B CA 1
ATOM 4381 C C . ALA B 1 224 ? -5.531 -14.688 -27.094 1 95.81 224 ALA B C 1
ATOM 4383 O O . ALA B 1 224 ? -5.809 -15.789 -26.609 1 95.81 224 ALA B O 1
ATOM 4384 N N . GLN B 1 225 ? -4.895 -13.773 -26.438 1 96.69 225 GLN B N 1
ATOM 4385 C CA . GLN B 1 225 ? -4.309 -14.023 -25.125 1 96.69 225 GLN B CA 1
ATOM 4386 C C . GLN B 1 225 ? -5.383 -14.078 -24.047 1 96.69 225 GLN B C 1
ATOM 4388 O O . GLN B 1 225 ? -6.402 -13.383 -24.141 1 96.69 225 GLN B O 1
ATOM 4393 N N . GLY B 1 226 ? -5.121 -14.867 -23.031 1 97.12 226 GLY B N 1
ATOM 4394 C CA . GLY B 1 226 ? -5.922 -14.891 -21.812 1 97.12 226 GLY B CA 1
ATOM 4395 C C . GLY B 1 226 ? -5.281 -14.141 -20.656 1 97.12 226 GLY B C 1
ATOM 4396 O O . GLY B 1 226 ? -4.188 -13.594 -20.812 1 97.12 226 GLY B O 1
ATOM 4397 N N . PRO B 1 227 ? -6.016 -14.109 -19.578 1 97.31 227 PRO B N 1
ATOM 4398 C CA . PRO B 1 227 ? -5.594 -13.266 -18.453 1 97.31 227 PRO B CA 1
ATOM 4399 C C . PRO B 1 227 ? -4.27 -13.719 -17.844 1 97.31 227 PRO B C 1
ATOM 4401 O O . PRO B 1 227 ? -3.539 -12.906 -17.266 1 97.31 227 PRO B O 1
ATOM 4404 N N . LEU B 1 228 ? -3.893 -15.031 -17.938 1 98.25 228 LEU B N 1
ATOM 4405 C CA . LEU B 1 228 ? -2.719 -15.508 -17.219 1 98.25 228 LEU B CA 1
ATOM 4406 C C . LEU B 1 228 ? -1.539 -15.703 -18.156 1 98.25 228 LEU B C 1
ATOM 4408 O O . LEU B 1 228 ? -0.48 -16.188 -17.75 1 98.25 228 LEU B O 1
ATOM 4412 N N . LYS B 1 229 ? -1.67 -15.336 -19.422 1 97.88 229 LYS B N 1
ATOM 4413 C CA . LYS B 1 229 ? -0.572 -15.438 -20.375 1 97.88 229 LYS B CA 1
ATOM 4414 C C . LYS B 1 229 ? 0.674 -14.727 -19.859 1 97.88 229 LYS B C 1
ATOM 4416 O O . LYS B 1 229 ? 1.785 -15.242 -19.969 1 97.88 229 LYS B O 1
ATOM 4421 N N . GLY B 1 230 ? 0.455 -13.508 -19.344 1 97.19 230 GLY B N 1
ATOM 4422 C CA . GLY B 1 230 ? 1.571 -12.727 -18.828 1 97.19 230 GLY B CA 1
ATOM 4423 C C . GLY B 1 230 ? 2.344 -13.438 -17.734 1 97.19 230 GLY B C 1
ATOM 4424 O O . GLY B 1 230 ? 3.572 -13.359 -17.688 1 97.19 230 GLY B O 1
ATOM 4425 N N . PHE B 1 231 ? 1.695 -14.062 -16.859 1 98.19 231 PHE B N 1
ATOM 4426 C CA . PHE B 1 231 ? 2.377 -14.773 -15.789 1 98.19 231 PHE B CA 1
ATOM 4427 C C . PHE B 1 231 ? 3.18 -15.945 -16.344 1 98.19 231 PHE B C 1
ATOM 4429 O O . PHE B 1 231 ? 4.293 -16.203 -15.883 1 98.19 231 PHE B O 1
ATOM 4436 N N . LEU B 1 232 ? 2.613 -16.688 -17.266 1 98.19 232 LEU B N 1
ATOM 4437 C CA . LEU B 1 232 ? 3.369 -17.75 -17.906 1 98.19 232 LEU B CA 1
ATOM 4438 C C . LEU B 1 232 ? 4.633 -17.203 -18.562 1 98.19 232 LEU B C 1
ATOM 4440 O O . LEU B 1 232 ? 5.688 -17.844 -18.516 1 98.19 232 LEU B O 1
ATOM 4444 N N . GLU B 1 233 ? 4.5 -16.078 -19.203 1 97.5 233 GLU B N 1
ATOM 4445 C CA . GLU B 1 233 ? 5.664 -15.438 -19.797 1 97.5 233 GLU B CA 1
ATOM 4446 C C . GLU B 1 233 ? 6.742 -15.156 -18.75 1 97.5 233 GLU B C 1
ATOM 4448 O O . GLU B 1 233 ? 7.93 -15.352 -19.016 1 97.5 233 GLU B O 1
ATOM 4453 N N . ASP B 1 234 ? 6.332 -14.688 -17.625 1 97.44 234 ASP B N 1
ATOM 4454 C CA . ASP B 1 234 ? 7.262 -14.422 -16.531 1 97.44 234 ASP B CA 1
ATOM 4455 C C . ASP B 1 234 ? 7.98 -15.703 -16.094 1 97.44 234 ASP B C 1
ATOM 4457 O O . ASP B 1 234 ? 9.188 -15.695 -15.867 1 97.44 234 ASP B O 1
ATOM 4461 N N . LEU B 1 235 ? 7.219 -16.766 -15.953 1 97.94 235 LEU B N 1
ATOM 4462 C CA . LEU B 1 235 ? 7.816 -18.047 -15.602 1 97.94 235 LEU B CA 1
ATOM 4463 C C . LEU B 1 235 ? 8.852 -18.469 -16.641 1 97.94 235 LEU B C 1
ATOM 4465 O O . LEU B 1 235 ? 9.938 -18.938 -16.281 1 97.94 235 LEU B O 1
ATOM 4469 N N . GLY B 1 236 ? 8.484 -18.297 -17.875 1 96.81 236 GLY B N 1
ATOM 4470 C CA . GLY B 1 236 ? 9.391 -18.641 -18.953 1 96.81 236 GLY B CA 1
ATOM 4471 C C . GLY B 1 236 ? 10.695 -17.859 -18.922 1 96.81 236 GLY B C 1
ATOM 4472 O O . GLY B 1 236 ? 11.758 -18.422 -19.188 1 96.81 236 GLY B O 1
ATOM 4473 N N . LYS B 1 237 ? 10.578 -16.625 -18.641 1 96.12 237 LYS B N 1
ATOM 4474 C CA . LYS B 1 237 ? 11.773 -15.789 -18.516 1 96.12 237 LYS B CA 1
ATOM 4475 C C . LYS B 1 237 ? 12.711 -16.328 -17.453 1 96.12 237 LYS B C 1
ATOM 4477 O O . LYS B 1 237 ? 13.93 -16.375 -17.641 1 96.12 237 LYS B O 1
ATOM 4482 N N . LEU B 1 238 ? 12.18 -16.719 -16.375 1 97.12 238 LEU B N 1
ATOM 4483 C CA . LEU B 1 238 ? 12.992 -17.25 -15.297 1 97.12 238 LEU B CA 1
ATOM 4484 C C . LEU B 1 238 ? 13.594 -18.609 -15.695 1 97.12 238 LEU B C 1
ATOM 4486 O O . LEU B 1 238 ? 14.742 -18.891 -15.367 1 97.12 238 LEU B O 1
ATOM 4490 N N . GLN B 1 239 ? 12.797 -19.453 -16.344 1 97.12 239 GLN B N 1
ATOM 4491 C CA . GLN B 1 239 ? 13.305 -20.734 -16.812 1 97.12 239 GLN B CA 1
ATOM 4492 C C . GLN B 1 239 ? 14.531 -20.547 -17.703 1 97.12 239 GLN B C 1
ATOM 4494 O O . GLN B 1 239 ? 15.516 -21.281 -17.578 1 97.12 239 GLN B O 1
ATOM 4499 N N . LYS B 1 240 ? 14.461 -19.609 -18.594 1 96.38 240 LYS B N 1
ATOM 4500 C CA . LYS B 1 240 ? 15.555 -19.359 -19.531 1 96.38 240 LYS B CA 1
ATOM 4501 C C . LYS B 1 240 ? 16.844 -19 -18.797 1 96.38 240 LYS B C 1
ATOM 4503 O O . LYS B 1 240 ? 17.938 -19.312 -19.25 1 96.38 240 LYS B O 1
ATOM 4508 N N . LYS B 1 241 ? 16.719 -18.375 -17.656 1 96.25 241 LYS B N 1
ATOM 4509 C CA . LYS B 1 241 ? 17.891 -18.047 -16.844 1 96.25 241 LYS B CA 1
ATOM 4510 C C . LYS B 1 241 ? 18.578 -19.328 -16.344 1 96.25 241 LYS B C 1
ATOM 4512 O O . LYS B 1 241 ? 19.812 -19.375 -16.281 1 96.25 241 LYS B O 1
ATOM 4517 N N . PHE B 1 242 ? 17.781 -20.281 -16.031 1 97 242 PHE B N 1
ATOM 4518 C CA . PHE B 1 242 ? 18.359 -21.547 -15.625 1 97 242 PHE B CA 1
ATOM 4519 C C . PHE B 1 242 ? 19 -22.266 -16.812 1 97 242 PHE B C 1
ATOM 4521 O O . PHE B 1 242 ? 20.078 -22.859 -16.688 1 97 242 PHE B O 1
ATOM 4528 N N . TYR B 1 243 ? 18.328 -22.188 -17.953 1 96.06 243 TYR B N 1
ATOM 4529 C CA . TYR B 1 243 ? 18.859 -22.797 -19.156 1 96.06 243 TYR B CA 1
ATOM 4530 C C . TYR B 1 243 ? 20.219 -22.203 -19.516 1 96.06 243 TYR B C 1
ATOM 4532 O O . TYR B 1 243 ? 21.141 -22.938 -19.922 1 96.06 243 TYR B O 1
ATOM 4540 N N . ALA B 1 244 ? 20.312 -20.969 -19.328 1 96.06 244 ALA B N 1
ATOM 4541 C CA . ALA B 1 244 ? 21.531 -20.25 -19.688 1 96.06 244 ALA B CA 1
ATOM 4542 C C . ALA B 1 244 ? 22.703 -20.688 -18.828 1 96.06 244 ALA B C 1
ATOM 4544 O O . ALA B 1 244 ? 23.859 -20.562 -19.234 1 96.06 244 ALA B O 1
ATOM 4545 N N . LYS B 1 245 ? 22.453 -21.25 -17.703 1 96.75 245 LYS B N 1
ATOM 4546 C CA . LYS B 1 245 ? 23.5 -21.75 -16.812 1 96.75 245 LYS B CA 1
ATOM 4547 C C . LYS B 1 245 ? 23.594 -23.266 -16.859 1 96.75 245 LYS B C 1
ATOM 4549 O O . LYS B 1 245 ? 24.047 -23.891 -15.898 1 96.75 245 LYS B O 1
ATOM 4554 N N . ASN B 1 246 ? 23.062 -23.875 -17.891 1 95.62 246 ASN B N 1
ATOM 4555 C CA . ASN B 1 246 ? 23.078 -25.312 -18.125 1 95.62 246 ASN B CA 1
ATOM 4556 C C . ASN B 1 246 ? 22.359 -26.078 -17.031 1 95.62 246 ASN B C 1
ATOM 4558 O O . ASN B 1 246 ? 22.797 -27.141 -16.609 1 95.62 246 ASN B O 1
ATOM 4562 N N . GLU B 1 247 ? 21.312 -25.422 -16.516 1 95.62 247 GLU B N 1
ATOM 4563 C CA . GLU B 1 247 ? 20.5 -26.062 -15.477 1 95.62 247 GLU B CA 1
ATOM 4564 C C . GLU B 1 247 ? 19.125 -26.453 -16.016 1 95.62 247 GLU B C 1
ATOM 4566 O O . GLU B 1 247 ? 18.141 -26.469 -15.273 1 95.62 247 GLU B O 1
ATOM 4571 N N . ARG B 1 248 ? 18.984 -26.734 -17.234 1 92.31 248 ARG B N 1
ATOM 4572 C CA . ARG B 1 248 ? 17.703 -27.062 -17.844 1 92.31 248 ARG B CA 1
ATOM 4573 C C . ARG B 1 248 ? 17.078 -28.297 -17.188 1 92.31 248 ARG B C 1
ATOM 4575 O O . ARG B 1 248 ? 15.898 -28.281 -16.844 1 92.31 248 ARG B O 1
ATOM 4582 N N . LEU B 1 249 ? 17.875 -29.344 -17 1 92.56 249 LEU B N 1
ATOM 4583 C CA . LEU B 1 249 ? 17.375 -30.594 -16.438 1 92.56 249 LEU B CA 1
ATOM 4584 C C . LEU B 1 249 ? 17.047 -30.438 -14.961 1 92.56 249 LEU B C 1
ATOM 4586 O O . LEU B 1 249 ? 16.219 -31.188 -14.422 1 92.56 249 LEU B O 1
ATOM 4590 N N . ASN B 1 250 ? 17.656 -29.5 -14.297 1 94.12 250 ASN B N 1
ATOM 4591 C CA . ASN B 1 250 ? 17.453 -29.266 -12.867 1 94.12 250 ASN B CA 1
ATOM 4592 C C . ASN B 1 250 ? 16.688 -27.984 -12.617 1 94.12 250 ASN B C 1
ATOM 4594 O O . ASN B 1 250 ? 16.75 -27.422 -11.516 1 94.12 250 ASN B O 1
ATOM 4598 N N . CYS B 1 251 ? 16.047 -27.516 -13.711 1 96.56 251 CYS B N 1
ATOM 4599 C CA . CYS B 1 251 ? 15.281 -26.297 -13.555 1 96.56 251 CYS B CA 1
ATOM 4600 C C . CYS B 1 251 ? 14.188 -26.469 -12.508 1 96.56 251 CYS B C 1
ATOM 4602 O O . CYS B 1 251 ? 13.406 -27.406 -12.57 1 96.56 251 CYS B O 1
ATOM 4604 N N . PRO B 1 252 ? 14.141 -25.594 -11.562 1 98.19 252 PRO B N 1
ATOM 4605 C CA . PRO B 1 252 ? 13.164 -25.75 -10.477 1 98.19 252 PRO B CA 1
ATOM 4606 C C . PRO B 1 252 ? 11.773 -25.266 -10.859 1 98.19 252 PRO B C 1
ATOM 4608 O O . PRO B 1 252 ? 10.891 -25.172 -10 1 98.19 252 PRO B O 1
ATOM 4611 N N . ILE B 1 253 ? 11.516 -24.906 -12.078 1 98.31 253 ILE B N 1
ATOM 4612 C CA . ILE B 1 253 ? 10.195 -24.484 -12.555 1 98.31 253 ILE B CA 1
ATOM 4613 C C . ILE B 1 253 ? 9.719 -25.438 -13.641 1 98.31 253 ILE B C 1
ATOM 4615 O O . ILE B 1 253 ? 10.438 -25.719 -14.602 1 98.31 253 ILE B O 1
ATOM 4619 N N . ARG B 1 254 ? 8.648 -25.969 -13.461 1 98 254 ARG B N 1
ATOM 4620 C CA . ARG B 1 254 ? 8.031 -26.797 -14.484 1 98 254 ARG B CA 1
ATOM 4621 C C . ARG B 1 254 ? 6.602 -26.359 -14.766 1 98 254 ARG B C 1
ATOM 4623 O O . ARG B 1 254 ? 5.805 -26.172 -13.844 1 98 254 ARG B O 1
ATOM 4630 N N . THR B 1 255 ? 6.266 -26.078 -15.992 1 98.31 255 THR B N 1
ATOM 4631 C CA . THR B 1 255 ? 4.969 -25.562 -16.406 1 98.31 255 THR B CA 1
ATOM 4632 C C . THR B 1 255 ? 4.188 -26.625 -17.172 1 98.31 255 THR B C 1
ATOM 4634 O O . THR B 1 255 ? 4.773 -27.422 -17.922 1 98.31 255 THR B O 1
ATOM 4637 N N . PHE B 1 256 ? 2.861 -26.656 -17 1 98.44 256 PHE B N 1
ATOM 4638 C CA . PHE B 1 256 ? 1.986 -27.641 -17.609 1 98.44 256 PHE B CA 1
ATOM 4639 C C . PHE B 1 256 ? 0.794 -26.969 -18.281 1 98.44 256 PHE B C 1
ATOM 4641 O O . PHE B 1 256 ? 0.195 -26.062 -17.719 1 98.44 256 PHE B O 1
ATOM 4648 N N . LEU B 1 257 ? 0.492 -27.328 -19.5 1 98.38 257 LEU B N 1
ATOM 4649 C CA . LEU B 1 257 ? -0.793 -27.047 -20.141 1 98.38 257 LEU B CA 1
ATOM 4650 C C . LEU B 1 257 ? -1.719 -28.25 -20.047 1 98.38 257 LEU B C 1
ATOM 4652 O O . LEU B 1 257 ? -1.362 -29.344 -20.484 1 98.38 257 LEU B O 1
ATOM 4656 N N . VAL B 1 258 ? -2.828 -28.125 -19.359 1 98.06 258 VAL B N 1
ATOM 4657 C CA . VAL B 1 258 ? -3.857 -29.156 -19.25 1 98.06 258 VAL B CA 1
ATOM 4658 C C . VAL B 1 258 ? -5.16 -28.641 -19.875 1 98.06 258 VAL B C 1
ATOM 4660 O O . VAL B 1 258 ? -5.891 -27.875 -19.234 1 98.06 258 VAL B O 1
ATOM 4663 N N . THR B 1 259 ? -5.512 -29.094 -21.047 1 96.62 259 THR B N 1
ATOM 4664 C CA . THR B 1 259 ? -6.605 -28.469 -21.781 1 96.62 259 THR B CA 1
ATOM 4665 C C . THR B 1 259 ? -7.586 -29.531 -22.297 1 96.62 259 THR B C 1
ATOM 4667 O O . THR B 1 259 ? -7.191 -30.656 -22.578 1 96.62 259 THR B O 1
ATOM 4670 N N . ALA B 1 260 ? -8.836 -29.141 -22.391 1 92.44 260 ALA B N 1
ATOM 4671 C CA . ALA B 1 260 ? -9.883 -30 -22.938 1 92.44 260 ALA B CA 1
ATOM 4672 C C . ALA B 1 260 ? -9.797 -30.047 -24.469 1 92.44 260 ALA B C 1
ATOM 4674 O O . ALA B 1 260 ? -10.43 -30.906 -25.094 1 92.44 260 ALA B O 1
ATOM 4675 N N . ARG B 1 261 ? -9.047 -29.234 -25.047 1 91.44 261 ARG B N 1
ATOM 4676 C CA . ARG B 1 261 ? -8.906 -29.203 -26.5 1 91.44 261 ARG B CA 1
ATOM 4677 C C . ARG B 1 261 ? -8.367 -30.531 -27.031 1 91.44 261 ARG B C 1
ATOM 4679 O O . ARG B 1 261 ? -7.602 -31.219 -26.344 1 91.44 261 ARG B O 1
ATOM 4686 N N . SER B 1 262 ? -8.766 -30.734 -28.25 1 92.06 262 SER B N 1
ATOM 4687 C CA . SER B 1 262 ? -8.227 -31.891 -28.969 1 92.06 262 SER B CA 1
ATOM 4688 C C . SER B 1 262 ? -6.902 -31.562 -29.641 1 92.06 262 SER B C 1
ATOM 4690 O O . SER B 1 262 ? -6.766 -30.516 -30.281 1 92.06 262 SER B O 1
ATOM 4692 N N . ALA B 1 263 ? -5.973 -32.562 -29.516 1 92.75 263 ALA B N 1
ATOM 4693 C CA . ALA B 1 263 ? -4.695 -32.344 -30.188 1 92.75 263 ALA B CA 1
ATOM 4694 C C . ALA B 1 263 ? -4.871 -32.312 -31.703 1 92.75 263 ALA B C 1
ATOM 4696 O O . ALA B 1 263 ? -4.316 -31.453 -32.375 1 92.75 263 ALA B O 1
ATOM 4697 N N . ALA B 1 264 ? -5.652 -33.219 -32.188 1 89.38 264 ALA B N 1
ATOM 4698 C CA . ALA B 1 264 ? -5.801 -33.375 -33.625 1 89.38 264 ALA B CA 1
ATOM 4699 C C . ALA B 1 264 ? -6.496 -32.156 -34.25 1 89.38 264 ALA B C 1
ATOM 4701 O O . ALA B 1 264 ? -6.113 -31.703 -35.344 1 89.38 264 ALA B O 1
ATOM 4702 N N . SER B 1 265 ? -7.48 -31.609 -33.594 1 85.75 265 SER B N 1
ATOM 4703 C CA . SER B 1 265 ? -8.305 -30.578 -34.188 1 85.75 265 SER B CA 1
ATOM 4704 C C . SER B 1 265 ? -7.746 -29.188 -33.906 1 85.75 265 SER B C 1
ATOM 4706 O O . SER B 1 265 ? -7.914 -28.266 -34.719 1 85.75 265 SER B O 1
ATOM 4708 N N . SER B 1 266 ? -7.066 -29.062 -32.812 1 90.5 266 SER B N 1
ATOM 4709 C CA . SER B 1 266 ? -6.734 -27.688 -32.438 1 90.5 266 SER B CA 1
ATOM 4710 C C . SER B 1 266 ? -5.336 -27.594 -31.828 1 90.5 266 SER B C 1
ATOM 4712 O O . SER B 1 266 ? -4.844 -26.5 -31.547 1 90.5 266 SER B O 1
ATOM 4714 N N . GLY B 1 267 ? -4.695 -28.703 -31.625 1 93.75 267 GLY B N 1
ATOM 4715 C CA . GLY B 1 267 ? -3.406 -28.75 -30.953 1 93.75 267 GLY B CA 1
ATOM 4716 C C . GLY B 1 267 ? -2.33 -27.953 -31.672 1 93.75 267 GLY B C 1
ATOM 4717 O O . GLY B 1 267 ? -1.512 -27.281 -31.047 1 93.75 267 GLY B O 1
ATOM 4718 N N . ALA B 1 268 ? -2.309 -28.062 -33 1 94.44 268 ALA B N 1
ATOM 4719 C CA . ALA B 1 268 ? -1.296 -27.375 -33.781 1 94.44 268 ALA B CA 1
ATOM 4720 C C . ALA B 1 268 ? -1.376 -25.859 -33.562 1 94.44 268 ALA B C 1
ATOM 4722 O O . ALA B 1 268 ? -0.352 -25.203 -33.375 1 94.44 268 ALA B O 1
ATOM 4723 N N . ARG B 1 269 ? -2.553 -25.312 -33.625 1 95.5 269 ARG B N 1
ATOM 4724 C CA . ARG B 1 269 ? -2.732 -23.875 -33.438 1 95.5 269 ARG B CA 1
ATOM 4725 C C . ARG B 1 269 ? -2.291 -23.453 -32.031 1 95.5 269 ARG B C 1
ATOM 4727 O O . ARG B 1 269 ? -1.665 -22.406 -31.875 1 95.5 269 ARG B O 1
ATOM 4734 N N . VAL B 1 270 ? -2.605 -24.266 -31.047 1 96.12 270 VAL B N 1
ATOM 4735 C CA . VAL B 1 270 ? -2.227 -24 -29.672 1 96.12 270 VAL B CA 1
ATOM 4736 C C . VAL B 1 270 ? -0.706 -23.938 -29.547 1 96.12 270 VAL B C 1
ATOM 4738 O O . VAL B 1 270 ? -0.158 -22.969 -29.031 1 96.12 270 VAL B O 1
ATOM 4741 N N . LEU B 1 271 ? -0.041 -24.953 -30.062 1 96.19 271 LEU B N 1
ATOM 4742 C CA . LEU B 1 271 ? 1.408 -25.062 -29.938 1 96.19 271 LEU B CA 1
ATOM 4743 C C . LEU B 1 271 ? 2.105 -23.969 -30.734 1 96.19 271 LEU B C 1
ATOM 4745 O O . LEU B 1 271 ? 3.105 -23.406 -30.281 1 96.19 271 LEU B O 1
ATOM 4749 N N . LYS B 1 272 ? 1.614 -23.625 -31.891 1 95.94 272 LYS B N 1
ATOM 4750 C CA . LYS B 1 272 ? 2.16 -22.531 -32.688 1 95.94 272 LYS B CA 1
ATOM 4751 C C . LYS B 1 272 ? 1.97 -21.188 -32 1 95.94 272 LYS B C 1
ATOM 4753 O O . LYS B 1 272 ? 2.834 -20.312 -32.062 1 95.94 272 LYS B O 1
ATOM 4758 N N . THR B 1 273 ? 0.83 -20.984 -31.391 1 96.62 273 THR B N 1
ATOM 4759 C CA . THR B 1 273 ? 0.568 -19.781 -30.625 1 96.62 273 THR B CA 1
ATOM 4760 C C . THR B 1 273 ? 1.588 -19.609 -29.5 1 96.62 273 THR B C 1
ATOM 4762 O O . THR B 1 273 ? 2.207 -18.562 -29.359 1 96.62 273 THR B O 1
ATOM 4765 N N . LEU B 1 274 ? 1.782 -20.672 -28.734 1 96.31 274 LEU B N 1
ATOM 4766 C CA . LEU B 1 274 ? 2.748 -20.641 -27.641 1 96.31 274 LEU B CA 1
ATOM 4767 C C . LEU B 1 274 ? 4.145 -20.328 -28.156 1 96.31 274 LEU B C 1
ATOM 4769 O O . LEU B 1 274 ? 4.859 -19.5 -27.578 1 96.31 274 LEU B O 1
ATOM 4773 N N . ARG B 1 275 ? 4.516 -20.891 -29.234 1 95.06 275 ARG B N 1
ATOM 4774 C CA . ARG B 1 275 ? 5.809 -20.641 -29.875 1 95.06 275 ARG B CA 1
ATOM 4775 C C . ARG B 1 275 ? 5.93 -19.188 -30.312 1 95.06 275 ARG B C 1
ATOM 4777 O O . ARG B 1 275 ? 6.977 -18.562 -30.125 1 95.06 275 ARG B O 1
ATOM 4784 N N . SER B 1 276 ? 4.922 -18.672 -30.891 1 94.94 276 SER B N 1
ATOM 4785 C CA . SER B 1 276 ? 4.938 -17.297 -31.359 1 94.94 276 SER B CA 1
ATOM 4786 C C . SER B 1 276 ? 5.086 -16.312 -30.203 1 94.94 276 SER B C 1
ATOM 4788 O O . SER B 1 276 ? 5.637 -15.227 -30.375 1 94.94 276 SER B O 1
ATOM 4790 N N . TRP B 1 277 ? 4.527 -16.75 -29.125 1 94.31 277 TRP B N 1
ATOM 4791 C CA . TRP B 1 277 ? 4.652 -15.93 -27.922 1 94.31 277 TRP B CA 1
ATOM 4792 C C . TRP B 1 277 ? 6.027 -16.109 -27.281 1 94.31 277 TRP B C 1
ATOM 4794 O O . TRP B 1 277 ? 6.355 -15.438 -26.297 1 94.31 277 TRP B O 1
ATOM 4804 N N . GLY B 1 278 ? 6.793 -16.984 -27.766 1 91 278 GLY B N 1
ATOM 4805 C CA . GLY B 1 278 ? 8.102 -17.281 -27.203 1 91 278 GLY B CA 1
ATOM 4806 C C . GLY B 1 278 ? 8.039 -18.094 -25.922 1 91 278 GLY B C 1
ATOM 4807 O O . GLY B 1 278 ? 8.938 -18.031 -25.094 1 91 278 GLY B O 1
ATOM 4808 N N . LEU B 1 279 ? 6.973 -18.828 -25.781 1 90.94 279 LEU B N 1
ATOM 4809 C CA . LEU B 1 279 ? 6.75 -19.594 -24.562 1 90.94 279 LEU B CA 1
ATOM 4810 C C . LEU B 1 279 ? 7.031 -21.078 -24.797 1 90.94 279 LEU B C 1
ATOM 4812 O O . LEU B 1 279 ? 6.625 -21.641 -25.828 1 90.94 279 LEU B O 1
ATOM 4816 N N . GLU B 1 280 ? 7.844 -21.688 -23.938 1 89.69 280 GLU B N 1
ATOM 4817 C CA . GLU B 1 280 ? 8.102 -23.125 -23.969 1 89.69 280 GLU B CA 1
ATOM 4818 C C . GLU B 1 280 ? 7.488 -23.812 -22.75 1 89.69 280 GLU B C 1
ATOM 4820 O O . GLU B 1 280 ? 8.094 -23.844 -21.672 1 89.69 280 GLU B O 1
ATOM 4825 N N . ILE B 1 281 ? 6.371 -24.375 -22.922 1 94.81 281 ILE B N 1
ATOM 4826 C CA . ILE B 1 281 ? 5.73 -25.141 -21.844 1 94.81 281 ILE B CA 1
ATOM 4827 C C . ILE B 1 281 ? 6.395 -26.5 -21.719 1 94.81 281 ILE B C 1
ATOM 4829 O O . ILE B 1 281 ? 6.68 -27.156 -22.719 1 94.81 281 ILE B O 1
ATOM 4833 N N . ASP B 1 282 ? 6.598 -26.969 -20.594 1 96.38 282 ASP B N 1
ATOM 4834 C CA . ASP B 1 282 ? 7.344 -28.203 -20.359 1 96.38 282 ASP B CA 1
ATOM 4835 C C . ASP B 1 282 ? 6.504 -29.422 -20.719 1 96.38 282 ASP B C 1
ATOM 4837 O O . ASP B 1 282 ? 7.012 -30.375 -21.328 1 96.38 282 ASP B O 1
ATOM 4841 N N . GLU B 1 283 ? 5.27 -29.422 -20.297 1 97.19 283 GLU B N 1
ATOM 4842 C CA . GLU B 1 283 ? 4.359 -30.516 -20.609 1 97.19 283 GLU B CA 1
ATOM 4843 C C . GLU B 1 283 ? 3.021 -30 -21.125 1 97.19 283 GLU B C 1
ATOM 4845 O O . GLU B 1 283 ? 2.469 -29.047 -20.578 1 97.19 283 GLU B O 1
ATOM 4850 N N . ALA B 1 284 ? 2.6 -30.5 -22.219 1 97.44 284 ALA B N 1
ATOM 4851 C CA . ALA B 1 284 ? 1.306 -30.156 -22.797 1 97.44 284 ALA B CA 1
ATOM 4852 C C . ALA B 1 284 ? 0.396 -31.375 -22.891 1 97.44 284 ALA B C 1
ATOM 4854 O O . ALA B 1 284 ? 0.708 -32.344 -23.594 1 97.44 284 ALA B O 1
ATOM 4855 N N . LEU B 1 285 ? -0.73 -31.375 -22.234 1 97.81 285 LEU B N 1
ATOM 4856 C CA . LEU B 1 285 ? -1.689 -32.469 -22.188 1 97.81 285 LEU B CA 1
ATOM 4857 C C . LEU B 1 285 ? -3.01 -32.062 -22.828 1 97.81 285 LEU B C 1
ATOM 4859 O O . LEU B 1 285 ? -3.746 -31.234 -22.281 1 97.81 285 LEU B O 1
ATOM 4863 N N . PHE B 1 286 ? -3.262 -32.562 -23.969 1 96.81 286 PHE B N 1
ATOM 4864 C CA . PHE B 1 286 ? -4.531 -32.406 -24.656 1 96.81 286 PHE B CA 1
ATOM 4865 C C . PHE B 1 286 ? -5.488 -33.531 -24.312 1 96.81 286 PHE B C 1
ATOM 4867 O O . PHE B 1 286 ? -5.242 -34.688 -24.656 1 96.81 286 PHE B O 1
ATOM 4874 N N . LEU B 1 287 ? -6.637 -33.125 -23.703 1 96.38 287 LEU B N 1
ATOM 4875 C CA . LEU B 1 287 ? -7.449 -34.188 -23.094 1 96.38 287 LEU B CA 1
ATOM 4876 C C . LEU B 1 287 ? -8.711 -34.438 -23.906 1 96.38 287 LEU B C 1
ATOM 4878 O O . LEU B 1 287 ? -9.461 -35.375 -23.625 1 96.38 287 LEU B O 1
ATOM 4882 N N . ALA B 1 288 ? -8.992 -33.688 -24.859 1 93.12 288 ALA B N 1
ATOM 4883 C CA . ALA B 1 288 ? -10.148 -33.844 -25.734 1 93.12 288 ALA B CA 1
ATOM 4884 C C . ALA B 1 288 ? -11.414 -34.094 -24.922 1 93.12 288 ALA B C 1
ATOM 4886 O O . ALA B 1 288 ? -12.148 -35.031 -25.203 1 93.12 288 ALA B O 1
ATOM 4887 N N . GLY B 1 289 ? -11.562 -33.344 -23.906 1 90.5 289 GLY B N 1
ATOM 4888 C CA . GLY B 1 289 ? -12.797 -33.406 -23.125 1 90.5 289 GLY B CA 1
ATOM 4889 C C . GLY B 1 289 ? -12.711 -34.375 -21.953 1 90.5 289 GLY B C 1
ATOM 4890 O O . GLY B 1 289 ? -13.578 -34.344 -21.078 1 90.5 289 GLY B O 1
ATOM 4891 N N . ALA B 1 290 ? -11.695 -35.219 -21.859 1 92.94 290 ALA B N 1
ATOM 4892 C CA . ALA B 1 290 ? -11.531 -36.094 -20.719 1 92.94 290 ALA B CA 1
ATOM 4893 C C . ALA B 1 290 ? -11.359 -35.312 -19.422 1 92.94 290 ALA B C 1
ATOM 4895 O O . ALA B 1 290 ? -10.938 -34.156 -19.453 1 92.94 290 ALA B O 1
ATOM 4896 N N . PRO B 1 291 ? -11.758 -35.938 -18.25 1 93.19 291 PRO B N 1
ATOM 4897 C CA . PRO B 1 291 ? -11.625 -35.25 -16.984 1 93.19 291 PRO B CA 1
ATOM 4898 C C . PRO B 1 291 ? -10.18 -34.875 -16.656 1 93.19 291 PRO B C 1
ATOM 4900 O O . PRO B 1 291 ? -9.266 -35.656 -16.906 1 93.19 291 PRO B O 1
ATOM 4903 N N . LYS B 1 292 ? -9.969 -33.688 -16.062 1 95.56 292 LYS B N 1
ATOM 4904 C CA . LYS B 1 292 ? -8.633 -33.188 -15.742 1 95.56 292 LYS B CA 1
ATOM 4905 C C . LYS B 1 292 ? -8.133 -33.781 -14.414 1 95.56 292 LYS B C 1
ATOM 4907 O O . LYS B 1 292 ? -6.93 -33.812 -14.164 1 95.56 292 LYS B O 1
ATOM 4912 N N . GLY B 1 293 ? -9.008 -34.219 -13.562 1 92.44 293 GLY B N 1
ATOM 4913 C CA . GLY B 1 293 ? -8.719 -34.625 -12.203 1 92.44 293 GLY B CA 1
ATOM 4914 C C . GLY B 1 293 ? -7.586 -35.656 -12.125 1 92.44 293 GLY B C 1
ATOM 4915 O O . GLY B 1 293 ? -6.57 -35.375 -11.477 1 92.44 293 GLY B O 1
ATOM 4916 N N . PRO B 1 294 ? -7.707 -36.781 -12.836 1 92.25 294 PRO B N 1
ATOM 4917 C CA . PRO B 1 294 ? -6.684 -37.844 -12.773 1 92.25 294 PRO B CA 1
ATOM 4918 C C . PRO B 1 294 ? -5.312 -37.344 -13.234 1 92.25 294 PRO B C 1
ATOM 4920 O O . PRO B 1 294 ? -4.289 -37.781 -12.695 1 92.25 294 PRO B O 1
ATOM 4923 N N . ILE B 1 295 ? -5.297 -36.5 -14.219 1 96.06 295 ILE B N 1
ATOM 4924 C CA . ILE B 1 295 ? -4.047 -35.969 -14.742 1 96.06 295 ILE B CA 1
ATOM 4925 C C . ILE B 1 295 ? -3.395 -35.062 -13.688 1 96.06 295 ILE B C 1
ATOM 4927 O O . ILE B 1 295 ? -2.178 -35.125 -13.484 1 96.06 295 ILE B O 1
ATOM 4931 N N . LEU B 1 296 ? -4.176 -34.281 -13.023 1 95.06 296 LEU B N 1
ATOM 4932 C CA . LEU B 1 296 ? -3.682 -33.344 -12.023 1 95.06 296 LEU B CA 1
ATOM 4933 C C . LEU B 1 296 ? -3.135 -34.094 -10.812 1 95.06 296 LEU B C 1
ATOM 4935 O O . LEU B 1 296 ? -2.176 -33.656 -10.18 1 95.06 296 LEU B O 1
ATOM 4939 N N . VAL B 1 297 ? -3.697 -35.25 -10.469 1 92.56 297 VAL B N 1
ATOM 4940 C CA . VAL B 1 297 ? -3.197 -36.094 -9.383 1 92.56 297 VAL B CA 1
ATOM 4941 C C . VAL B 1 297 ? -1.783 -36.562 -9.703 1 92.56 297 VAL B C 1
ATOM 4943 O O . VAL B 1 297 ? -0.937 -36.656 -8.812 1 92.56 297 VAL B O 1
ATOM 4946 N N . LYS B 1 298 ? -1.565 -36.875 -10.977 1 94.38 298 LYS B N 1
ATOM 4947 C CA . LYS B 1 298 ? -0.243 -37.312 -11.406 1 94.38 298 LYS B CA 1
ATOM 4948 C C . LYS B 1 298 ? 0.758 -36.188 -11.391 1 94.38 298 LYS B C 1
ATOM 4950 O O . LYS B 1 298 ? 1.893 -36.344 -10.938 1 94.38 298 LYS B O 1
ATOM 4955 N N . ILE B 1 299 ? 0.352 -35 -11.844 1 95.31 299 ILE B N 1
ATOM 4956 C CA . ILE B 1 299 ? 1.214 -33.812 -11.953 1 95.31 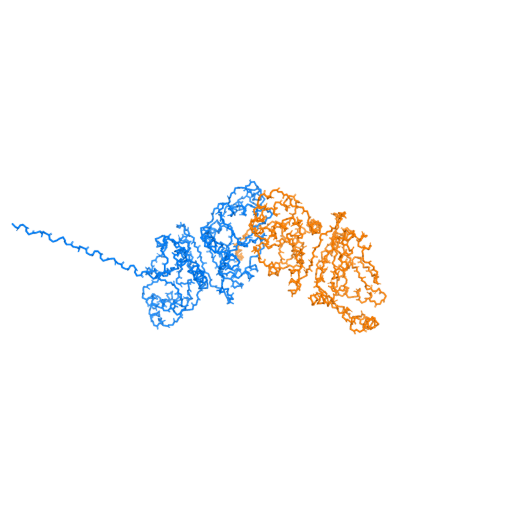299 ILE B CA 1
ATOM 4957 C C . ILE B 1 299 ? 1.546 -33.281 -10.562 1 95.31 299 ILE B C 1
ATOM 4959 O O . ILE B 1 299 ? 2.682 -32.906 -10.297 1 95.31 299 ILE B O 1
ATOM 4963 N N . ARG B 1 300 ? 0.574 -33.219 -9.664 1 94.25 300 ARG B N 1
ATOM 4964 C CA . ARG B 1 300 ? 0.643 -32.656 -8.328 1 94.25 300 ARG B CA 1
ATOM 4965 C C . ARG B 1 300 ? 1.141 -31.203 -8.375 1 94.25 300 ARG B C 1
ATOM 4967 O O . ARG B 1 300 ? 2.141 -30.875 -7.738 1 94.25 300 ARG B O 1
ATOM 4974 N N . PRO B 1 301 ? 0.452 -30.391 -9.086 1 96 301 PRO B N 1
ATOM 4975 C CA . PRO B 1 301 ? 0.878 -29 -9.18 1 96 301 PRO B CA 1
ATOM 4976 C C . PRO B 1 301 ? 0.737 -28.25 -7.859 1 96 301 PRO B C 1
ATOM 4978 O O . PRO B 1 301 ? -0.077 -28.625 -7.016 1 96 301 PRO B O 1
ATOM 4981 N N . HIS B 1 302 ? 1.612 -27.297 -7.641 1 96.56 302 HIS B N 1
ATOM 4982 C CA . HIS B 1 302 ? 1.435 -26.391 -6.516 1 96.56 302 HIS B CA 1
ATOM 4983 C C . HIS B 1 302 ? 0.192 -25.531 -6.699 1 96.56 302 HIS B C 1
ATOM 4985 O O . HIS B 1 302 ? -0.413 -25.094 -5.719 1 96.56 302 HIS B O 1
ATOM 4991 N N . ILE B 1 303 ? -0.117 -25.297 -7.996 1 96.38 303 ILE B N 1
ATOM 4992 C CA . ILE B 1 303 ? -1.327 -24.547 -8.312 1 96.38 303 ILE B CA 1
ATOM 4993 C C . ILE B 1 303 ? -1.809 -24.906 -9.719 1 96.38 303 ILE B C 1
ATOM 4995 O O . ILE B 1 303 ? -1.003 -25.047 -10.641 1 96.38 303 ILE B O 1
ATOM 4999 N N . PHE B 1 304 ? -3.086 -25.172 -9.844 1 96.81 304 PHE B N 1
ATOM 5000 C CA . PHE B 1 304 ? -3.756 -25.391 -11.117 1 96.81 304 PHE B CA 1
ATOM 5001 C C . PHE B 1 304 ? -4.766 -24.281 -11.406 1 96.81 304 PHE B C 1
ATOM 5003 O O . PHE B 1 304 ? -5.727 -24.109 -10.648 1 96.81 304 PHE B O 1
ATOM 5010 N N . PHE B 1 305 ? -4.582 -23.547 -12.484 1 98.06 305 PHE B N 1
ATOM 5011 C CA . PHE B 1 305 ? -5.48 -22.469 -12.867 1 98.06 305 PHE B CA 1
ATOM 5012 C C . PHE B 1 305 ? -6.527 -22.953 -13.859 1 98.06 305 PHE B C 1
ATOM 5014 O O . PHE B 1 305 ? -6.191 -23.547 -14.891 1 98.06 305 PHE B O 1
ATOM 5021 N N . ASP B 1 306 ? -7.742 -22.688 -13.562 1 96.94 306 ASP B N 1
ATOM 5022 C CA . ASP B 1 306 ? -8.852 -23.062 -14.438 1 96.94 306 ASP B CA 1
ATOM 5023 C C . ASP B 1 306 ? -9.992 -22.047 -14.336 1 96.94 306 ASP B C 1
ATOM 5025 O O . ASP B 1 306 ? -10.18 -21.422 -13.297 1 96.94 306 ASP B O 1
ATOM 5029 N N . ASP B 1 307 ? -10.781 -21.906 -15.414 1 95.75 307 ASP B N 1
ATOM 5030 C CA . ASP B 1 307 ? -11.852 -20.922 -15.43 1 95.75 307 ASP B CA 1
ATOM 5031 C C . ASP B 1 307 ? -13.188 -21.547 -15.055 1 95.75 307 ASP B C 1
ATOM 5033 O O . ASP B 1 307 ? -14.156 -20.828 -14.766 1 95.75 307 ASP B O 1
ATOM 5037 N N . GLN B 1 308 ? -13.281 -22.859 -15.055 1 93.44 308 GLN B N 1
ATOM 5038 C CA . GLN B 1 308 ? -14.547 -23.531 -14.781 1 93.44 308 GLN B CA 1
ATOM 5039 C C . GLN B 1 308 ? -14.578 -24.109 -13.367 1 93.44 308 GLN B C 1
ATOM 5041 O O . GLN B 1 308 ? -13.75 -24.953 -13.016 1 93.44 308 GLN B O 1
ATOM 5046 N N . MET B 1 309 ? -15.57 -23.781 -12.656 1 91.69 309 MET B N 1
ATOM 5047 C CA . MET B 1 309 ? -15.703 -24.219 -11.266 1 91.69 309 MET B CA 1
ATOM 5048 C C . MET B 1 309 ? -15.797 -25.734 -11.18 1 91.69 309 MET B C 1
ATOM 5050 O O . MET B 1 309 ? -15.305 -26.328 -10.227 1 91.69 309 MET B O 1
ATOM 5054 N N . PHE B 1 310 ? -16.406 -26.344 -12.156 1 90.25 310 PHE B N 1
ATOM 5055 C CA . PHE B 1 310 ? -16.531 -27.797 -12.172 1 90.25 310 PHE B CA 1
ATOM 5056 C C . PHE B 1 310 ? -15.164 -28.469 -12.148 1 90.25 310 PHE B C 1
ATOM 5058 O O . PHE B 1 310 ? -14.961 -29.453 -11.438 1 90.25 310 PHE B O 1
ATOM 5065 N N . HIS B 1 311 ? -14.266 -27.953 -12.914 1 90.75 311 HIS B N 1
ATOM 5066 C CA . HIS B 1 311 ? -12.906 -28.484 -12.922 1 90.75 311 HIS B CA 1
ATOM 5067 C C . HIS B 1 311 ? -12.203 -28.203 -11.602 1 90.75 311 HIS B C 1
ATOM 5069 O O . HIS B 1 311 ? -11.438 -29.031 -11.109 1 90.75 311 HIS B O 1
ATOM 5075 N N . ILE B 1 312 ? -12.461 -27.047 -11.008 1 91.38 312 ILE B N 1
ATOM 5076 C CA . ILE B 1 312 ? -11.875 -26.672 -9.727 1 91.38 312 ILE B CA 1
ATOM 5077 C C . ILE B 1 312 ? -12.336 -27.656 -8.648 1 91.38 312 ILE B C 1
ATOM 5079 O O . ILE B 1 312 ? -11.516 -28.203 -7.902 1 91.38 312 ILE B O 1
ATOM 5083 N N . GLU B 1 313 ? -13.578 -27.906 -8.617 1 90.19 313 GLU B N 1
ATOM 5084 C CA . GLU B 1 313 ? -14.156 -28.828 -7.633 1 90.19 313 GLU B CA 1
ATOM 5085 C C . GLU B 1 313 ? -13.617 -30.234 -7.82 1 90.19 313 GLU B C 1
ATOM 5087 O O . GLU B 1 313 ? -13.344 -30.938 -6.84 1 90.19 313 GLU B O 1
ATOM 5092 N N . GLY B 1 314 ? -13.547 -30.641 -9.047 1 88.69 314 GLY B N 1
ATOM 5093 C CA . GLY B 1 314 ? -12.984 -31.953 -9.336 1 88.69 314 GLY B CA 1
ATOM 5094 C C . GLY B 1 314 ? -11.547 -32.125 -8.867 1 88.69 314 GLY B C 1
ATOM 5095 O O . GLY B 1 314 ? -11.18 -33.156 -8.297 1 88.69 314 GLY B O 1
ATOM 5096 N N . ALA B 1 315 ? -10.805 -31.094 -9.117 1 89.06 315 ALA B N 1
ATOM 5097 C CA . ALA B 1 315 ? -9.414 -31.109 -8.672 1 89.06 315 ALA B CA 1
ATOM 5098 C C . ALA B 1 315 ? -9.328 -31.125 -7.148 1 89.06 315 ALA B C 1
ATOM 5100 O O . ALA B 1 315 ? -8.547 -31.891 -6.578 1 89.06 315 ALA B O 1
ATOM 5101 N N . GLN B 1 316 ? -10.094 -30.312 -6.473 1 88.12 316 GLN B N 1
ATOM 5102 C CA . GLN B 1 316 ? -10.102 -30.203 -5.02 1 88.12 316 GLN B CA 1
ATOM 5103 C C . GLN B 1 316 ? -10.453 -31.547 -4.379 1 88.12 316 GLN B C 1
ATOM 5105 O O . GLN B 1 316 ? -9.867 -31.938 -3.363 1 88.12 316 GLN B O 1
ATOM 5110 N N . LYS B 1 317 ? -11.422 -32.25 -4.984 1 87.94 317 LYS B N 1
ATOM 5111 C CA . LYS B 1 317 ? -11.859 -33.562 -4.469 1 87.94 317 LYS B CA 1
ATOM 5112 C C . LYS B 1 317 ? -10.711 -34.562 -4.457 1 87.94 317 LYS B C 1
ATOM 5114 O O . LYS B 1 317 ? -10.664 -35.438 -3.598 1 87.94 317 LYS B O 1
ATOM 5119 N N . LEU B 1 318 ? -9.844 -34.312 -5.34 1 87.62 318 LEU B N 1
ATOM 5120 C CA . LEU B 1 318 ? -8.742 -35.25 -5.461 1 87.62 318 LEU B CA 1
ATOM 5121 C C . LEU B 1 318 ? -7.492 -34.719 -4.762 1 87.62 318 LEU B C 1
ATOM 5123 O O . LEU B 1 318 ? -6.414 -35.312 -4.875 1 87.62 318 LEU B O 1
ATOM 5127 N N . GLY B 1 319 ? -7.605 -33.531 -4.082 1 87 319 GLY B N 1
ATOM 5128 C CA . GLY B 1 319 ? -6.547 -33.031 -3.227 1 87 319 GLY B CA 1
ATOM 5129 C C . GLY B 1 319 ? -5.645 -32.031 -3.924 1 87 319 GLY B C 1
ATOM 5130 O O . GLY B 1 319 ? -4.641 -31.594 -3.357 1 87 319 GLY B O 1
ATOM 5131 N N . THR B 1 320 ? -5.984 -31.656 -5.121 1 89.88 320 THR B N 1
ATOM 5132 C CA . THR B 1 320 ? -5.172 -30.719 -5.871 1 89.88 320 THR B CA 1
ATOM 5133 C C . THR B 1 320 ? -5.582 -29.281 -5.551 1 89.88 320 THR B C 1
ATOM 5135 O O . THR B 1 320 ? -6.773 -28.969 -5.496 1 89.88 320 THR B O 1
ATOM 5138 N N . ILE B 1 321 ? -4.566 -28.438 -5.258 1 90.38 321 ILE B N 1
ATOM 5139 C CA . ILE B 1 321 ? -4.855 -27.016 -5.078 1 90.38 321 ILE B CA 1
ATOM 5140 C C . ILE B 1 321 ? -5.207 -26.391 -6.426 1 90.38 321 ILE B C 1
ATOM 5142 O O . ILE B 1 321 ? -4.422 -26.469 -7.375 1 90.38 321 ILE B O 1
ATOM 5146 N N . ALA B 1 322 ? -6.363 -25.859 -6.465 1 92.75 322 ALA B N 1
ATOM 5147 C CA . ALA B 1 322 ? -6.848 -25.25 -7.695 1 92.75 322 ALA B CA 1
ATOM 5148 C C . ALA B 1 322 ? -7.242 -23.797 -7.465 1 92.75 322 ALA B C 1
ATOM 5150 O O . ALA B 1 322 ? -7.629 -23.422 -6.355 1 92.75 322 ALA B O 1
ATOM 5151 N N . ALA B 1 323 ? -7.027 -23.031 -8.469 1 97.31 323 ALA B N 1
ATOM 5152 C CA . ALA B 1 323 ? -7.34 -21.594 -8.461 1 97.31 323 ALA B CA 1
ATOM 5153 C C . ALA B 1 323 ? -8.273 -21.234 -9.609 1 97.31 323 ALA B C 1
ATOM 5155 O O . ALA B 1 323 ? -8 -21.547 -10.766 1 97.31 323 ALA B O 1
ATOM 5156 N N . HIS B 1 324 ? -9.305 -20.609 -9.273 1 97.69 324 HIS B N 1
ATOM 5157 C CA . HIS B 1 324 ? -10.336 -20.281 -10.25 1 97.69 324 HIS B CA 1
ATOM 5158 C C . HIS B 1 324 ? -10.078 -18.922 -10.891 1 97.69 324 HIS B C 1
ATOM 5160 O O . HIS B 1 324 ? -9.945 -17.906 -10.188 1 97.69 324 HIS B O 1
ATOM 5166 N N . VAL B 1 325 ? -10.016 -18.891 -12.172 1 97.88 325 VAL B N 1
ATOM 5167 C CA . VAL B 1 325 ? -9.883 -17.672 -12.969 1 97.88 325 VAL B CA 1
ATOM 5168 C C . VAL B 1 325 ? -11.234 -17.281 -13.555 1 97.88 325 VAL B C 1
ATOM 5170 O O . VAL B 1 325 ? -11.672 -17.844 -14.562 1 97.88 325 VAL B O 1
ATOM 5173 N N . PRO B 1 326 ? -11.883 -16.281 -12.961 1 95.19 326 PRO B N 1
ATOM 5174 C CA . PRO B 1 326 ? -13.227 -15.914 -13.422 1 95.19 326 PRO B CA 1
ATOM 5175 C C . PRO B 1 326 ? -13.203 -15.055 -14.68 1 95.19 326 PRO B C 1
ATOM 5177 O O . PRO B 1 326 ? -13.617 -13.891 -14.648 1 95.19 326 PRO B O 1
ATOM 5180 N N . TYR B 1 327 ? -12.891 -15.586 -15.719 1 92.81 327 TYR B N 1
ATOM 5181 C CA . TYR B 1 327 ? -12.766 -14.898 -17 1 92.81 327 TYR B CA 1
ATOM 5182 C C . TYR B 1 327 ? -13.523 -15.641 -18.094 1 92.81 327 TYR B C 1
ATOM 5184 O O . TYR B 1 327 ? -13.57 -16.875 -18.094 1 92.81 327 TYR B O 1
ATOM 5192 N N . GLY B 1 328 ? -14.188 -14.828 -18.984 1 87.06 328 GLY B N 1
ATOM 5193 C CA . GLY B 1 328 ? -14.797 -15.422 -20.172 1 87.06 328 GLY B CA 1
ATOM 5194 C C . GLY B 1 328 ? -16.297 -15.547 -20.062 1 87.06 328 GLY B C 1
ATOM 5195 O O . GLY B 1 328 ? -16.891 -15.195 -19.047 1 87.06 328 GLY B O 1
ATOM 5196 N N . VAL B 1 329 ? -16.922 -15.938 -21.094 1 78.69 329 VAL B N 1
ATOM 5197 C CA . VAL B 1 329 ? -18.359 -15.93 -21.328 1 78.69 329 VAL B CA 1
ATOM 5198 C C . VAL B 1 329 ? -19.047 -16.875 -20.359 1 78.69 329 VAL B C 1
ATOM 5200 O O . VAL B 1 329 ? -20.219 -16.672 -20.016 1 78.69 329 VAL B O 1
ATOM 5203 N N . ALA B 1 330 ? -18.359 -17.812 -19.875 1 73.06 330 ALA B N 1
ATOM 5204 C CA . ALA B 1 330 ? -18.969 -18.781 -18.969 1 73.06 330 ALA B CA 1
ATOM 5205 C C . ALA B 1 330 ? -19.281 -18.156 -17.609 1 73.06 330 ALA B C 1
ATOM 5207 O O . ALA B 1 330 ? -20.078 -18.688 -16.844 1 73.06 330 ALA B O 1
ATOM 5208 N N . GLN B 1 331 ? -18.562 -17.062 -17.297 1 76.06 331 GLN B N 1
ATOM 5209 C CA . GLN B 1 331 ? -18.75 -16.422 -15.992 1 76.06 331 GLN B CA 1
ATOM 5210 C C . GLN B 1 331 ? -20.016 -15.57 -15.977 1 76.06 331 GLN B C 1
ATOM 5212 O O . GLN B 1 331 ? -20.594 -15.312 -14.906 1 76.06 331 GLN B O 1
ATOM 5217 N N . LYS B 1 332 ? -20.375 -14.938 -17.047 1 60.97 332 LYS B N 1
ATOM 5218 C CA . LYS B 1 332 ? -21.531 -14.055 -17.141 1 60.97 332 LYS B CA 1
ATOM 5219 C C . LYS B 1 332 ? -22.828 -14.812 -16.859 1 60.97 332 LYS B C 1
ATOM 5221 O O . LYS B 1 332 ? -23.781 -14.242 -16.328 1 60.97 332 LYS B O 1
ATOM 5226 N N . TYR B 1 333 ? -22.922 -15.961 -17.188 1 50.22 333 TYR B N 1
ATOM 5227 C CA . TYR B 1 333 ? -24.156 -16.703 -17.016 1 50.22 333 TYR B CA 1
ATOM 5228 C C . TYR B 1 333 ? -24.359 -17.094 -15.547 1 50.22 333 TYR B C 1
ATOM 5230 O O . TYR B 1 333 ? -25.484 -17.328 -15.109 1 50.22 333 TYR B O 1
ATOM 5238 N N . GLN B 1 334 ? -23.422 -17.156 -14.805 1 48.09 334 GLN B N 1
ATOM 5239 C CA . GLN B 1 334 ? -23.609 -17.516 -13.398 1 48.09 334 GLN B CA 1
ATOM 5240 C C . GLN B 1 334 ? -24.047 -16.297 -12.578 1 48.09 334 GLN B C 1
ATOM 5242 O O . GLN B 1 334 ? -24.719 -16.453 -11.562 1 48.09 334 GLN B O 1
ATOM 5247 N N . LYS B 1 335 ? -23.75 -15.203 -12.859 1 51.16 335 LYS B N 1
ATOM 5248 C CA . LYS B 1 335 ? -24.203 -14.039 -12.102 1 51.16 335 LYS B CA 1
ATOM 5249 C C . LYS B 1 335 ? -25.688 -13.773 -12.344 1 51.16 335 LYS B C 1
ATOM 5251 O O . LYS B 1 335 ? -26.375 -13.234 -11.477 1 51.16 335 LYS B O 1
ATOM 5256 N N . SER B 1 336 ? -26.422 -13.867 -13.531 1 42.44 336 SER B N 1
ATOM 5257 C CA . SER B 1 336 ? -27.844 -13.617 -13.797 1 42.44 336 SER B CA 1
ATOM 5258 C C . SER B 1 336 ? -28.719 -14.703 -13.203 1 42.44 336 SER B C 1
ATOM 5260 O O . SER B 1 336 ? -29.953 -14.578 -13.18 1 42.44 336 SER B O 1
ATOM 5262 N N . ALA B 1 337 ? -28.141 -15.68 -12.883 1 35 337 ALA B N 1
ATOM 5263 C CA . ALA B 1 337 ? -29.125 -16.562 -12.258 1 35 337 ALA B CA 1
ATOM 5264 C C . ALA B 1 337 ? -29.25 -16.266 -10.766 1 35 337 ALA B C 1
ATOM 5266 O O . ALA B 1 337 ? -28.234 -16.062 -10.078 1 35 337 ALA B O 1
#

InterPro domains:
  IPR010394 5-nucleotidase [PF06189] (27-331)
  IPR010394 5-nucleotidase [PTHR31367] (20-336)

Secondary structure (DSSP, 8-state):
--------------------TTPPPTTTSEEEEEEHHHHB--HHHHHHHHHH-HHHHHHHHHHTTTSPPPB-TTHHHHHHHHHHHHHHHHH-TT---SEEEEEEE-S-GGGHHHHHHHHHHTT----EEEE-TTS-THHHHHHTTEEEEEES-HHHHHHHHHTT--EEEE---SS-----SS-EEEEE-TBTTTB-SHHHHHHHHH-HHHHHHHHHHTTTSPPPB-TTHHHHHHHHHHHHHHHHTT-STT-SEEEEEEESS-IIIIIHHHHHHHHHTT---SEEEE-TT--SHHHHHHH--SEEEES-HHHHHHHHHTT--EEE---SGGGHHHH--/--------------------TTPPPTTTSEEEEEEHHHHB--HHHHHHHHHH-HHHHHHHHHHTTTSPPPB-TTHHHHHHHHHHHHHHHHH-TT---SEEEEEEE-S-GGGHHHHHHHHHHTT----EEEE-TTS-THHHHHHTTEEEEEES-HHHHHHHHHTT--EEEE---SS-----SS-EEEEE-TBTTTB-SHHHHHHHHH-HHHHHHHHHHTTTSPPPB-TTHHHHHHHHHHHHHHHHTT-STT-SEEEEEEESS-IIIIIHHHHHHHHHTT---SEEEE-TT--SHHHHHHH--SEEEES-HHHHHHHHHTT--EEE---SHHHHHHH--

Radius of gyration: 30.56 Å; Cα contacts (8 Å, |Δi|>4): 1316; chains: 2; bounding box: 83×97×102 Å

pLDDT: mean 89.04, std 16.34, range [20.91, 98.81]

Foldseek 3Di:
DDDPDDPPPPCPPDPPPPPDLLAFDLVQEAEEEEEPVQFFPCVVLVVCCVPPNQVRSLVVLLVCLQPATHGHLCNVLQLLQVLLSVVCCVLPVPDRYGYAYEYEYQDDVSNVSSVVNNCVVVPGPHDHYDHNPRDQRLVCCVVSVHQEYEYCDVVSQVVNVVVLHHYWHWDGFPDDDDDDNQAAEEEEEDYQTQFDPVLVVCCVPPNDVVSLVVLVVCLQPAGHGHSNNSVLVSLQVSQVSCVVVVCNVRNRYAYEYDYLADCVRHVSNHVNNCVVVVGDHRYYDHNVRPQCQVVCLVRQHSEYEDQDVVNCVSNSNSRHIYIHNVGHDVNVVVVVD/DDDDPDPDPPCPPPPPPPDDLLAFDLVQEAEEEEEPVQQFPCVVLVVCCVPPNQVRSLVVLLVCLQPATHGHLCNVLQLLQVLLSVVCCVLPVNDRYGYAYEYEYQDDPSNVSSVVNNCVVVPGDHDHYDHNPRDQCLVCCVVSVHQEYEYLDVVSQVVNVVVLHHYWHWDGFPDDDDDDNQAAEEEEEDYQTQFDPVLVVCCVPPNDVVSLVVLVVCLQPAGHGHSNNSVLVSLQVSLVSCVVVVCNVSNRYAYEYDYLADCVRHVSNHVNNCVVVVGDHRYYDHNVRDQCQVVCLVRQHSEYEDADVVNCVSNSNSRHIYIHNPGHPVNVVVVVD

Sequence (674 aa):
RSVPDAPGAGAGGAVATLLSPLQPKPQHAITVAVSSRALFDLVEERRIYEEQGLEKYVEYQQENENVTLKPGPAFHFVKALEHVNARLLELYPDDEERFDIVLMTNNHAQVGVRLINSINHYGLTIERFCMTGGKSPVGYLTAYLTNLYLSADSEKVQEAIEAGIASATMFTANKDVAYSDTQLRVAFDGDAVLFSDESEQIVKEQGLDKFFEHEQLNENKPLAQGPLKGFLEDLGKLQKKFYAKNERLNCPIRTFLVTARSAASSGARVLKTLRSWGLEIDEALFLAGAPKGPILVKIRPHIFFDDQMFHIEGAQKLGTIAAHVPYGVAQKYQKSARSVPDAPGAGAGGAVATLLSPLQPKPQHAITVAVSSRALFDLVEERRIYEEQGLEKYVEYQQENENVTLKPGPAFHFVKALEHVNARLLELYPDDEERFDIVLMTNNHAQVGVRLINSINHYGLTIERFCMTGGKSPVGYLTAYLTNLYLSADSEKVQEAIEAGIASATMFTANKDVAYSDTQLRVAFDGDAVLFSDESEQIVKEQGLDKFFEHEQLNENKPLAQGPLKGFLEDLGKLQKKFYAKNERLNCPIRTFLVTARSAASSGARVLKTLRSWGLEIDEALFLAGAPKGPILVKIRPHIFFDDQMFHIEGAQKLGTIAAHVPYGVAQKYQKSA

Nearest PDB structures (foldseek):
  4xrp-assembly1_D  TM=3.154E-01  e=3.694E-02  Capnocytophaga gingivalis ATCC 33624
  5zlt-assembly1_C  TM=2.513E-01  e=5.489E-03  Acinetobacter baumannii
  6grd-assembly1_A  TM=4.506E-01  e=2.791E-01  Thermochaetoides thermophila
  4xru-assembly1_D  TM=3.490E-01  e=3.948E-01  Capnocytophaga gingivalis ATCC 33624
  5wc8-assembly1_M  TM=2.156E-01  e=3.948E-01  Mannheimia haemolytica